Protein AF-A0AAV6MJA6-F1 (afdb_monomer)

Nearest PDB structures (foldseek):
  3g43-assembly1_C  TM=7.397E-01  e=8.755E-13  Homo sapiens
  6y94-assembly1_A  TM=6.622E-01  e=1.270E-12  Homo sapiens
  4cln-assembly1_A  TM=5.719E-01  e=6.833E-13  Drosophila melanogaster
  6dah-assembly4_D  TM=5.161E-01  e=2.870E-13  Homo sapiens
  5ukg-assembly2_B  TM=5.582E-01  e=8.148E-12  Entacmaea quadricolor

Secondary structure (DSSP, 8-state):
-GGGS-HHHHHHHHHHHHHH-SS-SSEE-HHHHHHHHHHTT----HHHHHHHHHTT-SS-SSSEEHHHHHHHHHHHHHHH--HHHHHHHHHHH-SS-SSEEEHHHHHHHHHHTT----HHHHHHHHHHH-SS-SSEEEHHHHHHHHHHTHHHHHHHTTT-----SS-----STHHHHHHHHT--SSHHHHHHHHHHHHHHHTT--S-HHHHHHHHHHHHHHHHHHHHHHHHHHHHHHHHTT---S-TTS----TTHHHHHHHHHHHHHHHHHHHHHHHHHHHS-HHHHHHHHHHHHHHHHHHHHHS-GGGGT-----S---HHHHHHHHHHHHTSHHHHHHHHHHHHHHHTS---HHHHHHIIIIIS---HHHHHHHHHHHHHHHHHHHHHHHHTGGGS-HHHHHHHHHHHHHHHHHHHHHHHTTHHHHTT--HHHHIIIIIHHHHHHHHHTHHHHHHHHHHHSPTT-HHHHHHHHHHHHHHHHHHHHHHHHHHHHHTT--SS--TTHHHHHHHHHHHHHGGGGGGGGSPP-THHHHHHHHHTT--

Organism: NCBI:txid37648

Foldseek 3Di:
DLVPDDPVLLVLLVVLVCQQPPVPPQWRALVSVQVVCVVLVHHDDSVVSQVVQVVQVPVPPRIAGSVSSSVVVVVVCVVCPDVVNLVVVVCQQCVVPPQKHALVSVQVSCVVVVDHDDSVRSQVLQVVQPPPPPRIHGSVSVVVSCSVCVSVVVSVPPPDPDDDDDDDDPDDVCVLLVLLVVLPPDLLSLVLVLVVVVVVCVPPPDPVVVVVVVSVVSVVVSVVVLVVVLQVLLLLLQLLQDQDPDPPDDNNQQQPSLLVVLLVSLVVSLVCLLCSLVDSVPHDPVVVVVVVVVVVVVVVVVVVVDDPVVSVGPPDDPDPDPVNLVVLLVVLCPPLQLVLLLVLLLLLLLLQQDQLVVLSLCVCPVVVPDSSLLSLLLSVLSVVSSVLSVCCVVPVVVPWLLVVLLVLLLVLLVLLLVSLCLVVCVCVVVVHDNSNCSSHRVSNSVSSSVSSVSSSLSQSSQSDDPPNRSVSSSVSVVSNSVSNSSSNVSNVVLCVVLPPDSVDCPSVSVSSNSSSVSSNVSSVVSVSHDTHPVVVVVVVVVVVVD

Structure (mmCIF, N/CA/C/O backbone):
data_AF-A0AAV6MJA6-F1
#
_entry.id   AF-A0AAV6MJA6-F1
#
loop_
_atom_site.group_PDB
_atom_site.id
_atom_site.type_symbol
_atom_site.label_atom_id
_atom_site.label_alt_id
_atom_site.label_comp_id
_atom_site.label_asym_id
_atom_site.label_entity_id
_atom_site.label_seq_id
_atom_site.pdbx_PDB_ins_code
_atom_site.Cartn_x
_atom_site.Cartn_y
_atom_site.Cartn_z
_atom_site.occupancy
_atom_site.B_iso_or_equiv
_atom_site.auth_seq_id
_atom_site.auth_comp_id
_atom_site.auth_asym_id
_atom_site.auth_atom_id
_atom_site.pdbx_PDB_model_num
ATOM 1 N N . MET A 1 1 ? 1.900 5.800 51.750 1.00 46.84 1 MET A N 1
ATOM 2 C CA . MET A 1 1 ? 1.526 6.562 50.528 1.00 46.84 1 MET A CA 1
ATOM 3 C C . MET A 1 1 ? 0.143 7.195 50.653 1.00 46.84 1 MET A C 1
ATOM 5 O O . MET A 1 1 ? -0.045 8.234 50.045 1.00 46.84 1 MET A O 1
ATOM 9 N N . ALA A 1 2 ? -0.752 6.675 51.506 1.00 41.28 2 ALA A N 1
ATOM 10 C CA . ALA A 1 2 ? -1.961 7.382 51.949 1.00 41.28 2 ALA A CA 1
ATOM 11 C C . ALA A 1 2 ? -1.685 8.628 52.830 1.00 41.28 2 ALA A C 1
ATOM 13 O O . ALA A 1 2 ? -2.565 9.458 53.004 1.00 41.28 2 ALA A O 1
ATOM 14 N N . ASP A 1 3 ? -0.457 8.805 53.340 1.00 46.03 3 ASP A N 1
ATOM 15 C CA . ASP A 1 3 ? -0.078 9.897 54.260 1.00 46.03 3 ASP A CA 1
ATOM 16 C C . ASP A 1 3 ? 0.069 11.295 53.610 1.00 46.03 3 ASP A C 1
ATOM 18 O O . ASP A 1 3 ? 0.677 12.183 54.207 1.00 46.03 3 ASP A O 1
ATOM 22 N N . GLN A 1 4 ? -0.404 11.494 52.374 1.00 52.31 4 GLN A N 1
ATOM 23 C CA . GLN A 1 4 ? -0.323 12.778 51.650 1.00 52.31 4 GLN A CA 1
ATOM 24 C C . GLN A 1 4 ? -1.686 13.370 51.258 1.00 52.31 4 GLN A C 1
ATOM 26 O O . GLN A 1 4 ? -1.710 14.450 50.676 1.00 52.31 4 GLN A O 1
ATOM 31 N N . LEU A 1 5 ? -2.797 12.698 51.571 1.00 58.38 5 LEU A N 1
ATOM 32 C CA . LEU A 1 5 ? -4.147 13.193 51.291 1.00 58.38 5 LEU A CA 1
ATOM 33 C C . LEU A 1 5 ? -4.695 13.931 52.517 1.00 58.38 5 LEU A C 1
ATOM 35 O O . LEU A 1 5 ? -4.472 13.496 53.648 1.00 58.38 5 LEU A O 1
ATOM 39 N N . THR A 1 6 ? -5.385 15.053 52.310 1.00 68.88 6 THR A N 1
ATOM 40 C CA . THR A 1 6 ? -6.063 15.770 53.402 1.00 68.88 6 THR A CA 1
ATOM 41 C C . THR A 1 6 ? -7.293 14.994 53.880 1.00 68.88 6 THR A C 1
ATOM 43 O O . THR A 1 6 ? -7.872 14.206 53.131 1.00 68.88 6 THR A O 1
ATOM 46 N N . ASP A 1 7 ? -7.719 15.222 55.126 1.00 69.19 7 ASP A N 1
ATOM 47 C CA . ASP A 1 7 ? -8.895 14.547 55.700 1.00 69.19 7 ASP A CA 1
ATOM 48 C C . ASP A 1 7 ? -10.167 14.772 54.854 1.00 69.19 7 ASP A C 1
ATOM 50 O O . ASP A 1 7 ? -10.984 13.861 54.711 1.00 69.19 7 ASP A O 1
ATOM 54 N N . ASP A 1 8 ? -10.283 15.942 54.216 1.00 63.19 8 ASP A N 1
ATOM 55 C CA . ASP A 1 8 ? -11.381 16.279 53.301 1.00 63.19 8 ASP A CA 1
ATOM 56 C C . ASP A 1 8 ? -11.347 15.416 52.021 1.00 63.19 8 ASP A C 1
ATOM 58 O O . ASP A 1 8 ? -12.364 14.848 51.629 1.00 63.19 8 ASP A O 1
ATOM 62 N N . GLN A 1 9 ? -10.165 15.205 51.425 1.00 59.56 9 GLN A N 1
ATOM 63 C CA . GLN A 1 9 ? -9.985 14.346 50.241 1.00 59.56 9 GLN A CA 1
ATOM 64 C C . GLN A 1 9 ? -10.304 12.880 50.541 1.00 59.56 9 GLN A C 1
ATOM 66 O O . GLN A 1 9 ? -10.904 12.171 49.733 1.00 59.56 9 GLN A O 1
ATOM 71 N N . ILE A 1 10 ? -9.911 12.408 51.726 1.00 70.12 10 ILE A N 1
ATOM 72 C CA . ILE A 1 10 ? -10.219 11.047 52.171 1.00 70.12 10 ILE A CA 1
ATOM 73 C C . ILE A 1 10 ? -11.735 10.881 52.355 1.00 70.12 10 ILE A C 1
ATOM 75 O O . ILE A 1 10 ? -12.267 9.811 52.049 1.00 70.12 10 ILE A O 1
ATOM 79 N N . SER A 1 11 ? -12.437 11.924 52.814 1.00 70.06 11 SER A N 1
ATOM 80 C CA . SER A 1 11 ? -13.898 11.917 52.938 1.00 70.06 11 SER A CA 1
ATOM 81 C C . SER A 1 11 ? -14.588 11.831 51.575 1.00 70.06 11 SER A C 1
ATOM 83 O O . SER A 1 11 ? -15.463 10.985 51.394 1.00 70.06 11 SER A O 1
ATOM 85 N N . GLU A 1 12 ? -14.150 12.616 50.591 1.00 65.81 12 GLU A N 1
ATOM 86 C CA . GLU A 1 12 ? -14.689 12.570 49.222 1.00 65.81 12 GLU A CA 1
ATOM 87 C C . GLU A 1 12 ? -14.476 11.200 48.563 1.00 65.81 12 GLU A C 1
ATOM 89 O O . GLU A 1 12 ? -15.394 10.628 47.969 1.00 65.81 12 GLU A O 1
ATOM 94 N N . PHE A 1 13 ? -13.289 10.604 48.718 1.00 68.75 13 PHE A N 1
ATOM 95 C CA . PHE A 1 13 ? -13.038 9.261 48.189 1.00 68.75 13 PHE A CA 1
ATOM 96 C C . PHE A 1 13 ? -13.850 8.183 48.889 1.00 68.75 13 PHE A C 1
ATOM 98 O O . PHE A 1 13 ? -14.192 7.177 48.268 1.00 68.75 13 PHE A O 1
ATOM 105 N N . LYS A 1 14 ? -14.201 8.389 50.156 1.00 72.75 14 LYS A N 1
ATOM 106 C CA . LYS A 1 14 ? -15.085 7.488 50.892 1.00 72.75 14 LYS A CA 1
ATOM 107 C C . LYS A 1 14 ? -16.522 7.559 50.389 1.00 72.75 14 LYS A C 1
ATOM 109 O O . LYS A 1 14 ? -17.172 6.522 50.265 1.00 72.75 14 LYS A O 1
ATOM 114 N N . GLU A 1 15 ? -17.001 8.750 50.049 1.00 70.88 15 GLU A N 1
ATOM 115 C CA . GLU A 1 15 ? -18.304 8.917 49.406 1.00 70.88 15 GLU A CA 1
ATOM 116 C C . GLU A 1 15 ? -18.318 8.287 48.012 1.00 70.88 15 GLU A C 1
ATOM 118 O O . GLU A 1 15 ? -19.222 7.510 47.705 1.00 70.88 15 GLU A O 1
ATOM 123 N N . ALA A 1 16 ? -17.274 8.508 47.208 1.00 70.12 16 ALA A N 1
ATOM 124 C CA . ALA A 1 16 ? -17.137 7.859 45.909 1.00 70.12 16 ALA A CA 1
ATOM 125 C C . ALA A 1 16 ? -17.115 6.328 46.040 1.00 70.12 16 ALA A C 1
ATOM 127 O O . ALA A 1 16 ? -17.855 5.653 45.329 1.00 70.12 16 ALA A O 1
ATOM 128 N N . PHE A 1 17 ? -16.348 5.777 46.986 1.00 73.69 17 PHE A N 1
ATOM 129 C CA . PHE A 1 17 ? -16.291 4.338 47.257 1.00 73.69 17 PHE A CA 1
ATOM 130 C C . PHE A 1 17 ? -17.677 3.758 47.581 1.00 73.69 17 PHE A C 1
ATOM 132 O O . PHE A 1 17 ? -18.064 2.737 47.017 1.00 73.69 17 PHE A O 1
ATOM 139 N N . SER A 1 18 ? -18.477 4.466 48.386 1.00 74.56 18 SER A N 1
ATOM 140 C CA . SER A 1 18 ? -19.850 4.057 48.728 1.00 74.56 18 SER A CA 1
ATOM 141 C C . SER A 1 18 ? -20.836 4.070 47.550 1.00 74.56 18 SER A C 1
ATOM 143 O O . SER A 1 18 ? -21.908 3.469 47.620 1.00 74.56 18 SER A O 1
ATOM 145 N N . LEU A 1 19 ? -20.505 4.743 46.440 1.00 74.62 19 LEU A N 1
ATOM 146 C CA . LEU A 1 19 ? -21.310 4.661 45.219 1.00 74.62 19 LEU A CA 1
ATOM 147 C C . LEU A 1 19 ? -21.087 3.338 44.479 1.00 74.62 19 LEU A C 1
ATOM 149 O O . LEU A 1 19 ? -22.026 2.859 43.823 1.00 74.62 19 LEU A O 1
ATOM 153 N N . PHE A 1 20 ? -19.876 2.780 44.586 1.00 73.25 20 PHE A N 1
ATOM 154 C CA . PHE A 1 20 ? -19.473 1.515 43.976 1.00 73.25 20 PHE A CA 1
ATOM 155 C C . PHE A 1 20 ? -19.845 0.310 44.839 1.00 73.25 20 PHE A C 1
ATOM 157 O O . PHE A 1 20 ? -20.449 -0.614 44.304 1.00 73.25 20 PHE A O 1
ATOM 164 N N . ASP A 1 21 ? -19.560 0.360 46.139 1.00 79.75 21 ASP A N 1
ATOM 165 C CA . ASP A 1 21 ? -19.916 -0.663 47.130 1.00 79.75 21 ASP A CA 1
ATOM 166 C C . ASP A 1 21 ? -21.425 -0.598 47.446 1.00 79.75 21 ASP A C 1
ATOM 168 O O . ASP A 1 21 ? -21.896 0.273 48.185 1.00 79.75 21 ASP A O 1
ATOM 172 N N . LYS A 1 22 ? -22.221 -1.462 46.802 1.00 74.56 22 LYS A N 1
ATOM 173 C CA . LYS A 1 22 ? -23.693 -1.411 46.884 1.00 74.56 22 LYS A CA 1
ATOM 174 C C . LYS A 1 22 ? -24.237 -2.180 48.073 1.00 74.56 22 LYS A C 1
ATOM 176 O O . LYS A 1 22 ? -25.330 -1.843 48.541 1.00 74.56 22 LYS A O 1
ATOM 181 N N . ASP A 1 23 ? -23.547 -3.229 48.498 1.00 78.12 23 ASP A N 1
ATOM 182 C CA . ASP A 1 23 ? -23.950 -4.039 49.642 1.00 78.12 23 ASP A CA 1
ATOM 183 C C . ASP A 1 23 ? -23.301 -3.589 50.962 1.00 78.12 23 ASP A C 1
ATOM 185 O O . ASP A 1 23 ? -23.775 -3.984 52.034 1.00 78.12 23 ASP A O 1
ATOM 189 N N . GLY A 1 24 ? -22.352 -2.651 50.895 1.00 81.69 24 GLY A N 1
ATOM 190 C CA . GLY A 1 24 ? -21.718 -2.005 52.038 1.00 81.69 24 GLY A CA 1
ATOM 191 C C . GLY A 1 24 ? -20.733 -2.924 52.752 1.00 81.69 24 GLY A C 1
ATOM 192 O O . GLY A 1 24 ? -20.531 -2.759 53.962 1.00 81.69 24 GLY A O 1
ATOM 193 N N . ASP A 1 25 ? -20.199 -3.930 52.057 1.00 81.81 25 ASP A N 1
ATOM 194 C CA . ASP A 1 25 ? -19.301 -4.926 52.636 1.00 81.81 25 ASP A CA 1
ATOM 195 C C . ASP A 1 25 ? -17.846 -4.433 52.759 1.00 81.81 25 ASP A C 1
ATOM 197 O O . ASP A 1 25 ? -17.036 -5.058 53.454 1.00 81.81 25 ASP A O 1
ATOM 201 N N . GLY A 1 26 ? -17.549 -3.252 52.204 1.00 81.62 26 GLY A N 1
ATOM 202 C CA . GLY A 1 26 ? -16.241 -2.613 52.249 1.00 81.62 26 GLY A CA 1
ATOM 203 C C . GLY A 1 26 ? -15.292 -3.044 51.131 1.00 81.62 26 GLY A C 1
ATOM 204 O O . GLY A 1 26 ? -14.129 -2.630 51.168 1.00 81.62 26 GLY A O 1
ATOM 205 N N . CYS A 1 27 ? -15.765 -3.826 50.156 1.00 83.38 27 CYS A N 1
ATOM 206 C CA . CYS A 1 27 ? -15.006 -4.319 49.013 1.00 83.38 27 CYS A CA 1
ATOM 207 C C . CYS A 1 27 ? -15.792 -4.115 47.707 1.00 83.38 27 CYS A C 1
ATOM 209 O O . CYS A 1 27 ? -16.961 -4.445 47.606 1.00 83.38 27 CYS A O 1
ATOM 211 N N . ILE A 1 28 ? -15.142 -3.632 46.646 1.00 83.94 28 ILE A N 1
ATOM 212 C CA . ILE A 1 28 ? -15.790 -3.514 45.331 1.00 83.94 28 ILE A CA 1
ATOM 213 C C . ILE A 1 28 ? -15.528 -4.786 44.528 1.00 83.94 28 ILE A C 1
ATOM 215 O O . ILE A 1 28 ? -14.391 -5.085 44.148 1.00 83.94 28 ILE A O 1
ATOM 219 N N . THR A 1 29 ? -16.592 -5.522 44.216 1.00 85.56 29 THR A N 1
ATOM 220 C CA . THR A 1 29 ? -16.520 -6.721 43.368 1.00 85.56 29 THR A CA 1
ATOM 221 C C . THR A 1 29 ? -16.580 -6.388 41.868 1.00 85.56 29 THR A C 1
ATOM 223 O O . THR A 1 29 ? -17.082 -5.339 41.454 1.00 85.56 29 THR A O 1
ATOM 226 N N . THR A 1 30 ? -16.161 -7.324 40.999 1.00 84.06 30 THR A N 1
ATOM 227 C CA . THR A 1 30 ? -16.299 -7.199 39.524 1.00 84.06 30 THR A CA 1
ATOM 228 C C . THR A 1 30 ? -17.725 -6.860 39.088 1.00 84.06 30 THR A C 1
ATOM 230 O O . THR A 1 30 ? -17.944 -6.079 38.159 1.00 84.06 30 THR A O 1
ATOM 233 N N . LYS A 1 31 ? -18.720 -7.423 39.780 1.00 81.75 31 LYS A N 1
ATOM 234 C CA . LYS A 1 31 ? -20.141 -7.222 39.480 1.00 81.75 31 LYS A CA 1
ATOM 235 C C . LYS A 1 31 ? -20.611 -5.820 39.830 1.00 81.75 31 LYS A C 1
ATOM 237 O O . LYS A 1 31 ? -21.413 -5.250 39.085 1.00 81.75 31 LYS A O 1
ATOM 242 N N . GLU A 1 32 ? -20.145 -5.276 40.943 1.00 82.69 32 GLU A N 1
ATOM 243 C CA . GLU A 1 32 ? -20.491 -3.930 41.391 1.00 82.69 32 GLU A CA 1
ATOM 244 C C . GLU A 1 32 ? -19.836 -2.878 40.510 1.00 82.69 32 GLU A C 1
ATOM 246 O O . GLU A 1 32 ? -20.537 -2.014 39.974 1.00 82.69 32 GLU A O 1
ATOM 251 N N . LEU A 1 33 ? -18.545 -3.053 40.213 1.00 77.62 33 LEU A N 1
ATOM 252 C CA . LEU A 1 33 ? -17.828 -2.242 39.233 1.00 77.62 33 LEU A CA 1
ATOM 253 C C . LEU A 1 33 ? -18.550 -2.259 37.876 1.00 77.62 33 LEU A C 1
ATOM 255 O O . LEU A 1 33 ? -18.871 -1.208 37.316 1.00 77.62 33 LEU A O 1
ATOM 259 N N . GLY A 1 34 ? -18.917 -3.445 37.383 1.00 75.94 34 GLY A N 1
ATOM 260 C CA . GLY A 1 34 ? -19.661 -3.596 36.134 1.00 75.94 34 GLY A CA 1
ATOM 261 C C . GLY A 1 34 ? -21.056 -2.966 36.164 1.00 75.94 34 GLY A C 1
ATOM 262 O O . GLY A 1 34 ? -21.523 -2.440 35.153 1.00 75.94 34 GLY A O 1
ATOM 263 N N . THR A 1 35 ? -21.743 -2.991 37.307 1.00 76.06 35 THR A N 1
ATOM 264 C CA . THR A 1 35 ? -23.070 -2.373 37.469 1.00 76.06 35 THR A CA 1
ATOM 265 C C . THR A 1 35 ? -22.983 -0.854 37.401 1.00 76.06 35 THR A C 1
ATOM 267 O O . THR A 1 35 ? -23.788 -0.223 36.709 1.00 76.06 35 THR A O 1
ATOM 270 N N . VAL A 1 36 ? -21.979 -0.263 38.049 1.00 68.81 36 VAL A N 1
ATOM 271 C CA . VAL A 1 36 ? -21.757 1.185 38.009 1.00 68.81 36 VAL A CA 1
ATOM 272 C C . VAL A 1 36 ? -21.300 1.634 36.623 1.00 68.81 36 VAL A C 1
ATOM 274 O O . VAL A 1 36 ? -21.902 2.547 36.060 1.00 68.81 36 VAL A O 1
ATOM 277 N N . MET A 1 37 ? -20.347 0.938 35.994 1.00 63.59 37 MET A N 1
ATOM 278 C CA . MET A 1 37 ? -19.892 1.271 34.635 1.00 63.59 37 MET A CA 1
ATOM 279 C C . MET A 1 37 ? -21.025 1.194 33.600 1.00 63.59 37 MET A C 1
ATOM 281 O O . MET A 1 37 ? -21.131 2.067 32.736 1.00 63.59 37 MET A O 1
ATOM 285 N N . ARG A 1 38 ? -21.932 0.214 33.727 1.00 74.81 38 ARG A N 1
ATOM 286 C CA . ARG A 1 38 ? -23.141 0.120 32.888 1.00 74.81 38 ARG A CA 1
ATOM 287 C C . ARG A 1 38 ? -24.148 1.231 33.141 1.00 74.81 38 ARG A C 1
ATOM 289 O O . ARG A 1 38 ? -24.729 1.756 32.193 1.00 74.81 38 ARG A O 1
ATOM 296 N N . SER A 1 39 ? -24.310 1.635 34.397 1.00 58.56 39 SER A N 1
ATOM 297 C CA . SER A 1 39 ? -25.174 2.764 34.770 1.00 58.56 39 SER A CA 1
ATOM 298 C C . SER A 1 39 ? -24.652 4.101 34.228 1.00 58.56 39 SER A C 1
ATOM 300 O O . SER A 1 39 ? -25.432 5.017 33.989 1.00 58.56 39 SER A O 1
ATOM 302 N N . LEU A 1 40 ? -23.348 4.184 33.957 1.00 48.41 40 LEU A N 1
ATOM 303 C CA . LEU A 1 40 ? -22.661 5.341 33.377 1.00 48.41 40 LEU A CA 1
ATOM 304 C C . LEU A 1 40 ? -22.576 5.289 31.838 1.00 48.41 40 LEU A C 1
ATOM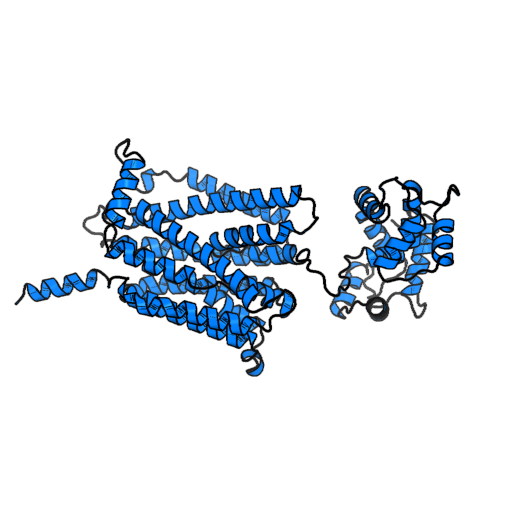 306 O O . LEU A 1 40 ? -21.887 6.100 31.217 1.00 48.41 40 LEU A O 1
ATOM 310 N N . GLY A 1 41 ? -23.285 4.346 31.207 1.00 43.72 41 GLY A N 1
ATOM 311 C CA . GLY A 1 41 ? -23.397 4.227 29.751 1.00 43.72 41 GLY A CA 1
ATOM 312 C C . GLY A 1 41 ? -22.256 3.466 29.067 1.00 43.72 41 GLY A C 1
ATOM 313 O O . GLY A 1 41 ? -22.210 3.438 27.836 1.00 43.72 41 GLY A O 1
ATOM 314 N N . GLN A 1 42 ? -21.351 2.841 29.827 1.00 53.25 42 GLN A N 1
ATOM 315 C CA . GLN A 1 42 ? -20.309 1.955 29.296 1.00 53.25 42 GLN A CA 1
ATOM 316 C C . GLN A 1 42 ? -20.806 0.501 29.247 1.00 53.25 42 GLN A C 1
ATOM 318 O O . GLN A 1 42 ? -21.675 0.113 30.012 1.00 53.25 42 GLN A O 1
ATOM 323 N N . ASN A 1 43 ? -20.255 -0.341 28.371 1.00 56.28 43 ASN A N 1
ATOM 324 C CA . ASN A 1 43 ? -20.563 -1.782 28.344 1.00 56.28 43 ASN A CA 1
ATOM 325 C C . ASN A 1 43 ? -19.268 -2.609 28.369 1.00 56.28 43 ASN A C 1
ATOM 327 O O . ASN A 1 43 ? -18.916 -3.198 27.345 1.00 56.28 43 ASN A O 1
ATOM 331 N N . PRO A 1 44 ? -18.545 -2.628 29.504 1.00 73.56 44 PRO A N 1
ATOM 332 C CA . PRO A 1 44 ? -17.335 -3.427 29.639 1.00 73.56 44 PRO A CA 1
ATOM 333 C C . PRO A 1 44 ? -17.662 -4.925 29.682 1.00 73.56 44 PRO A C 1
ATOM 335 O O . PRO A 1 44 ? -18.715 -5.347 30.176 1.00 73.56 44 PRO A O 1
ATOM 338 N N . THR A 1 45 ? -16.749 -5.727 29.148 1.00 78.12 45 THR A N 1
ATOM 339 C CA . THR A 1 45 ? -16.771 -7.187 29.252 1.00 78.12 45 THR A CA 1
ATOM 340 C C . THR A 1 45 ? -16.283 -7.641 30.629 1.00 78.12 45 THR A C 1
ATOM 342 O O . THR A 1 45 ? -15.536 -6.937 31.300 1.00 78.12 45 THR A O 1
ATOM 345 N N . GLU A 1 46 ? -16.670 -8.846 31.057 1.00 78.75 46 GLU A N 1
ATOM 346 C CA . GLU A 1 46 ? -16.202 -9.412 32.336 1.00 78.75 46 GLU A CA 1
ATOM 347 C C . GLU A 1 46 ? -14.673 -9.577 32.385 1.00 78.75 46 GLU A C 1
ATOM 349 O O . GLU A 1 46 ? -14.084 -9.468 33.453 1.00 78.75 46 GLU A O 1
ATOM 354 N N . ALA A 1 47 ? -14.022 -9.796 31.236 1.00 74.88 47 ALA A N 1
ATOM 355 C CA . ALA A 1 47 ? -12.564 -9.872 31.152 1.00 74.88 47 ALA A CA 1
ATOM 356 C C . ALA A 1 47 ? -11.909 -8.505 31.404 1.00 74.88 47 ALA A C 1
ATOM 358 O O . ALA A 1 47 ? -10.991 -8.419 32.207 1.00 74.88 47 ALA A O 1
ATOM 359 N N . GLU A 1 48 ? -12.436 -7.435 30.801 1.00 70.50 48 GLU A N 1
ATOM 360 C CA . GLU A 1 48 ? -11.953 -6.067 31.043 1.00 70.50 48 GLU A CA 1
ATOM 361 C C . GLU A 1 48 ? -12.167 -5.645 32.502 1.00 70.50 48 GLU A C 1
ATOM 363 O O . GLU A 1 48 ? -11.283 -5.046 33.104 1.00 70.50 48 GLU A O 1
ATOM 368 N N . LEU A 1 49 ? -13.312 -5.998 33.100 1.00 75.56 49 LEU A N 1
ATOM 369 C CA . LEU A 1 49 ? -13.571 -5.741 34.521 1.00 75.56 49 LEU A CA 1
ATOM 370 C C . LEU A 1 49 ? -12.589 -6.495 35.421 1.00 75.56 49 LEU A C 1
ATOM 372 O O . LEU A 1 49 ? -12.129 -5.947 36.418 1.00 75.56 49 LEU A O 1
ATOM 376 N N . GLN A 1 50 ? -12.256 -7.737 35.068 1.00 78.12 50 GLN A N 1
ATOM 377 C CA . GLN A 1 50 ? -11.289 -8.530 35.816 1.00 78.12 50 GLN A CA 1
ATOM 378 C C . GLN A 1 50 ? -9.873 -7.959 35.694 1.00 78.12 50 GLN A C 1
ATOM 380 O O . GLN A 1 50 ? -9.168 -7.894 36.696 1.00 78.12 50 GLN A O 1
ATOM 385 N N . ASP A 1 51 ? -9.470 -7.516 34.504 1.00 75.50 51 ASP A N 1
ATOM 386 C CA . ASP A 1 51 ? -8.166 -6.887 34.286 1.00 75.50 51 ASP A CA 1
ATOM 387 C C . ASP A 1 51 ? -8.043 -5.580 35.082 1.00 75.50 51 ASP A C 1
ATOM 389 O O . ASP A 1 51 ? -7.032 -5.366 35.747 1.00 75.50 51 ASP A O 1
ATOM 393 N N . MET A 1 52 ? -9.105 -4.766 35.124 1.00 69.12 52 MET A N 1
ATOM 394 C CA . MET A 1 52 ? -9.150 -3.544 35.938 1.00 69.12 52 MET A CA 1
ATOM 395 C C . MET A 1 52 ? -8.998 -3.816 37.439 1.00 69.12 52 MET A C 1
ATOM 397 O O . MET A 1 52 ? -8.354 -3.033 38.134 1.00 69.12 52 MET A O 1
ATOM 401 N N . ILE A 1 53 ? -9.578 -4.909 37.946 1.00 79.06 53 ILE A N 1
ATOM 402 C CA . ILE A 1 53 ? -9.384 -5.313 39.345 1.00 79.06 53 ILE A CA 1
ATOM 403 C C . ILE A 1 53 ? -7.953 -5.804 39.561 1.00 79.06 53 ILE A C 1
ATOM 405 O O . ILE A 1 53 ? -7.290 -5.339 40.480 1.00 79.06 53 ILE A O 1
ATOM 409 N N . ASN A 1 54 ? -7.439 -6.664 38.680 1.00 78.44 54 ASN A N 1
ATOM 410 C CA . ASN A 1 54 ? -6.096 -7.240 38.803 1.00 78.44 54 ASN A CA 1
ATOM 411 C C . ASN A 1 54 ? -4.966 -6.189 38.786 1.00 78.44 54 ASN A C 1
ATOM 413 O O . ASN A 1 54 ? -3.876 -6.454 39.287 1.00 78.44 54 ASN A O 1
ATOM 417 N N . GLU A 1 55 ? -5.184 -5.019 38.178 1.00 71.25 55 GLU A N 1
ATOM 418 C CA . GLU A 1 55 ? -4.207 -3.919 38.166 1.00 71.25 55 GLU A CA 1
ATOM 419 C C . GLU A 1 55 ? -4.022 -3.246 39.536 1.00 71.25 55 GLU A C 1
ATOM 421 O O . GLU A 1 55 ? -2.997 -2.598 39.780 1.00 71.25 55 GLU A O 1
ATOM 426 N N . VAL A 1 56 ? -5.019 -3.371 40.411 1.00 71.38 56 VAL A N 1
ATOM 427 C CA . VAL A 1 56 ? -5.154 -2.584 41.644 1.00 71.38 56 VAL A CA 1
ATOM 428 C C . VAL A 1 56 ? -5.126 -3.479 42.880 1.00 71.38 56 VAL A C 1
ATOM 430 O O . VAL A 1 56 ? -4.558 -3.073 43.892 1.00 71.38 56 VAL A O 1
ATOM 433 N N . ASP A 1 57 ? -5.694 -4.678 42.756 1.00 80.88 57 ASP A N 1
ATOM 434 C CA . ASP A 1 57 ? -5.743 -5.751 43.746 1.00 80.88 57 ASP A CA 1
ATOM 435 C C . ASP A 1 57 ? -4.319 -6.212 44.104 1.00 80.88 57 ASP A C 1
ATOM 437 O O . ASP A 1 57 ? -3.678 -7.009 43.409 1.00 80.88 57 ASP A O 1
ATOM 441 N N . ALA A 1 58 ? -3.777 -5.626 45.170 1.00 76.38 58 ALA A N 1
ATOM 442 C CA . ALA A 1 58 ? -2.405 -5.840 45.602 1.00 76.38 58 ALA A CA 1
ATOM 443 C C . ALA A 1 58 ? -2.284 -7.083 46.489 1.00 76.38 58 ALA A C 1
ATOM 445 O O . ALA A 1 58 ? -1.194 -7.662 46.586 1.00 76.38 58 ALA A O 1
ATOM 446 N N . ASP A 1 59 ? -3.374 -7.477 47.148 1.00 77.75 59 ASP A N 1
ATOM 447 C CA . ASP A 1 59 ? -3.430 -8.653 48.011 1.00 77.75 59 ASP A CA 1
ATOM 448 C C . ASP A 1 59 ? -3.903 -9.932 47.280 1.00 77.75 59 ASP A C 1
ATOM 450 O O . ASP A 1 59 ? -3.685 -11.043 47.780 1.00 77.75 59 ASP A O 1
ATOM 454 N N . GLY A 1 60 ? -4.429 -9.794 46.058 1.00 80.62 60 GLY A N 1
ATOM 455 C CA . GLY A 1 60 ? -4.865 -10.873 45.176 1.00 80.62 60 GLY A CA 1
ATOM 456 C C . GLY A 1 60 ? -6.205 -11.489 45.582 1.00 80.62 60 GLY A C 1
ATOM 457 O O . GLY A 1 60 ? -6.442 -12.669 45.285 1.00 80.62 60 GLY A O 1
ATOM 458 N N . ASN A 1 61 ? -7.041 -10.758 46.321 1.00 81.56 61 ASN A N 1
ATOM 459 C CA . ASN A 1 61 ? -8.315 -11.253 46.839 1.00 81.56 61 ASN A CA 1
ATOM 460 C C . ASN A 1 61 ? -9.460 -11.211 45.801 1.00 81.56 61 ASN A C 1
ATOM 462 O O . ASN A 1 61 ? -10.530 -11.781 46.042 1.00 81.56 61 ASN A O 1
ATOM 466 N N . GLY A 1 62 ? -9.224 -10.619 44.626 1.00 81.25 62 GLY A N 1
ATOM 467 C CA . GLY A 1 62 ? -10.170 -10.506 43.516 1.00 81.25 62 GLY A CA 1
ATOM 468 C C . GLY A 1 62 ? -11.225 -9.409 43.690 1.00 81.25 62 GLY A C 1
ATOM 469 O O . GLY A 1 62 ? -12.224 -9.410 42.963 1.00 81.25 62 GLY A O 1
ATOM 470 N N . THR A 1 63 ? -11.029 -8.502 44.643 1.00 83.44 63 THR A N 1
ATOM 471 C CA . THR A 1 63 ? -11.876 -7.344 44.953 1.00 83.44 63 THR A CA 1
ATOM 472 C C . THR A 1 63 ? -10.999 -6.117 45.206 1.00 83.44 63 THR A C 1
ATOM 474 O O . THR A 1 63 ? -9.791 -6.249 45.326 1.00 83.44 63 THR A O 1
ATOM 477 N N . ILE A 1 64 ? -11.585 -4.918 45.231 1.00 84.12 64 ILE A N 1
ATOM 478 C CA . ILE A 1 64 ? -10.844 -3.687 45.549 1.00 84.12 64 ILE A CA 1
ATOM 479 C C . ILE A 1 64 ? -11.283 -3.200 46.926 1.00 84.12 64 ILE A C 1
ATOM 481 O O . ILE A 1 64 ? -12.444 -2.810 47.093 1.00 84.12 64 ILE A O 1
ATOM 485 N N . ASP A 1 65 ? -10.371 -3.187 47.895 1.00 85.69 65 ASP A N 1
ATOM 486 C CA . ASP A 1 65 ? -10.644 -2.622 49.218 1.00 85.69 65 ASP A CA 1
ATOM 487 C C . ASP A 1 65 ? -10.461 -1.090 49.254 1.00 85.69 65 ASP A C 1
ATOM 489 O O . ASP A 1 65 ? -9.949 -0.458 48.324 1.00 85.69 65 ASP A O 1
ATOM 493 N N . PHE A 1 66 ? -10.924 -0.439 50.324 1.00 81.00 66 PHE A N 1
ATOM 494 C CA . PHE A 1 66 ? -10.822 1.020 50.441 1.00 81.00 66 PHE A CA 1
ATOM 495 C C . PHE A 1 66 ? -9.364 1.549 50.399 1.00 81.00 66 PHE A C 1
ATOM 497 O O . PHE A 1 66 ? -9.108 2.529 49.694 1.00 81.00 66 PHE A O 1
ATOM 504 N N . PRO A 1 67 ? -8.379 0.945 51.097 1.00 81.19 67 PRO A N 1
ATOM 505 C CA . PRO A 1 67 ? -6.957 1.275 50.930 1.00 81.19 67 PRO A CA 1
ATOM 506 C C . PRO A 1 67 ? -6.411 1.154 49.494 1.00 81.19 67 PRO A C 1
ATOM 508 O O . PRO A 1 67 ? -5.618 2.000 49.063 1.00 81.19 67 PRO A O 1
ATOM 511 N N . GLU A 1 68 ? -6.801 0.122 48.754 1.00 80.81 68 GLU A N 1
ATOM 512 C CA . GLU A 1 68 ? -6.425 -0.114 47.358 1.00 80.81 68 GLU A CA 1
ATOM 513 C C . GLU A 1 68 ? -7.077 0.910 46.429 1.00 80.81 68 GLU A C 1
ATOM 515 O O . GLU A 1 68 ? -6.394 1.521 45.601 1.00 80.81 68 GLU A O 1
ATOM 520 N N . PHE A 1 69 ? -8.360 1.201 46.648 1.00 76.44 69 PHE A N 1
ATOM 521 C CA . PHE A 1 69 ? -9.093 2.263 45.965 1.00 76.44 69 PHE A CA 1
ATOM 522 C C . PHE A 1 69 ? -8.448 3.638 46.189 1.00 76.44 69 PHE A C 1
ATOM 524 O O . PHE A 1 69 ? -8.236 4.392 45.239 1.00 76.44 69 PHE A O 1
ATOM 531 N N . LEU A 1 70 ? -8.048 3.957 47.425 1.00 73.62 70 LEU A N 1
ATOM 532 C CA . LEU A 1 70 ? -7.333 5.198 47.735 1.00 73.62 70 LEU A CA 1
ATOM 533 C C . LEU A 1 70 ? -5.980 5.280 47.019 1.00 73.62 70 LEU A C 1
ATOM 535 O O . LEU A 1 70 ? -5.623 6.340 46.509 1.00 73.62 70 LEU A O 1
ATOM 539 N N . ASN A 1 71 ? -5.222 4.181 46.948 1.00 71.44 71 ASN A N 1
ATOM 540 C CA . ASN A 1 71 ? -3.949 4.159 46.222 1.00 71.44 71 ASN A CA 1
ATOM 541 C C . ASN A 1 71 ? -4.136 4.306 44.704 1.00 71.44 71 ASN A C 1
ATOM 543 O O . ASN A 1 71 ? -3.319 4.971 44.061 1.00 71.44 71 ASN A O 1
ATOM 547 N N . LEU A 1 72 ? -5.196 3.723 44.133 1.00 68.38 72 LEU A N 1
ATOM 548 C CA . LEU A 1 72 ? -5.583 3.911 42.732 1.00 68.38 72 LEU A CA 1
ATOM 549 C C . LEU A 1 72 ? -5.857 5.393 42.456 1.00 68.38 72 LEU A C 1
ATOM 551 O O . LEU A 1 72 ? -5.245 5.982 41.561 1.00 68.38 72 LEU A O 1
ATOM 555 N N . MET A 1 73 ? -6.722 6.009 43.264 1.00 61.50 73 MET A N 1
ATOM 556 C CA . MET A 1 73 ? -7.117 7.409 43.102 1.00 61.50 73 MET A CA 1
ATOM 557 C C . MET A 1 73 ? -5.932 8.359 43.319 1.00 61.50 73 MET A C 1
ATOM 559 O O . MET A 1 73 ? -5.706 9.251 42.504 1.00 61.50 73 MET A O 1
ATOM 563 N N . ALA A 1 74 ? -5.093 8.110 44.330 1.00 61.66 74 ALA A N 1
ATOM 564 C CA . ALA A 1 74 ? -3.887 8.898 44.590 1.00 61.66 74 ALA A CA 1
ATOM 565 C C . ALA A 1 74 ? -2.857 8.821 43.447 1.00 61.66 74 ALA A C 1
ATOM 567 O O . ALA A 1 74 ? -2.183 9.810 43.152 1.00 61.66 74 ALA A O 1
ATOM 568 N N . ARG A 1 75 ? -2.724 7.663 42.781 1.00 59.72 75 ARG A N 1
ATOM 569 C CA . ARG A 1 75 ? -1.880 7.524 41.581 1.00 59.72 75 ARG A CA 1
ATOM 570 C C . ARG A 1 75 ? -2.458 8.292 40.394 1.00 59.72 75 ARG A C 1
ATOM 572 O O . ARG A 1 75 ? -1.714 9.018 39.745 1.00 59.72 75 ARG A O 1
ATOM 579 N N . LYS A 1 76 ? -3.767 8.174 40.147 1.00 55.16 76 LYS A N 1
ATOM 580 C CA . LYS A 1 76 ? -4.458 8.876 39.052 1.00 55.16 76 LYS A CA 1
ATOM 581 C C . LYS A 1 76 ? -4.403 10.397 39.200 1.00 55.16 76 LYS A C 1
ATOM 583 O O . LYS A 1 76 ? -4.158 11.071 38.207 1.00 55.16 76 LYS A O 1
ATOM 588 N N . MET A 1 77 ? -4.560 10.940 40.408 1.00 50.22 77 MET A N 1
ATOM 589 C CA . MET A 1 77 ? -4.433 12.387 40.636 1.00 50.22 77 MET A CA 1
ATOM 590 C C . MET A 1 77 ? -3.045 12.905 40.252 1.00 50.22 77 MET A C 1
ATOM 592 O O . MET A 1 77 ? -2.925 13.885 39.528 1.00 50.22 77 MET A O 1
ATOM 596 N N . LYS A 1 78 ? -1.985 12.180 40.624 1.00 50.47 78 LYS A N 1
ATOM 597 C CA . LYS A 1 78 ? -0.609 12.596 40.330 1.00 50.47 78 LYS A CA 1
ATOM 598 C C . LYS A 1 78 ? -0.270 12.626 38.832 1.00 50.47 78 LYS A C 1
ATOM 600 O O . LYS A 1 78 ? 0.620 13.378 38.443 1.00 50.47 78 LYS A O 1
ATOM 605 N N . ASP A 1 79 ? -0.969 11.830 38.022 1.00 47.41 79 ASP A N 1
ATOM 606 C CA . ASP A 1 79 ? -0.833 11.819 36.560 1.00 47.41 79 ASP A CA 1
ATOM 607 C C . ASP A 1 79 ? -1.742 12.852 35.858 1.00 47.41 79 ASP A C 1
ATOM 609 O O . ASP A 1 79 ? -1.469 13.189 34.710 1.00 47.41 79 ASP A O 1
ATOM 613 N N . THR A 1 80 ? -2.780 13.372 36.532 1.00 46.75 80 THR A N 1
ATOM 614 C CA . THR A 1 80 ? -3.779 14.313 35.964 1.00 46.75 80 THR A CA 1
ATOM 615 C C . THR A 1 80 ? -3.562 15.767 36.431 1.00 46.75 80 THR A C 1
ATOM 617 O O . THR A 1 80 ? -4.044 16.711 35.815 1.00 46.75 80 THR A O 1
ATOM 620 N N . ASP A 1 81 ? -2.768 15.986 37.484 1.00 50.06 81 ASP A N 1
ATOM 621 C CA . ASP A 1 81 ? -2.431 17.316 38.018 1.00 50.06 81 ASP A CA 1
ATOM 622 C C . ASP A 1 81 ? -1.259 17.984 37.268 1.00 50.06 81 ASP A C 1
ATOM 624 O O . ASP A 1 81 ? -0.369 18.597 37.870 1.00 50.06 81 ASP A O 1
ATOM 628 N N . SER A 1 82 ? -1.207 17.880 35.938 1.00 53.03 82 SER A N 1
ATOM 629 C CA . SER A 1 82 ? -0.349 18.800 35.194 1.00 53.03 82 SER A CA 1
ATOM 630 C C . SER A 1 82 ? -1.046 20.163 35.164 1.00 53.03 82 SER A C 1
ATOM 632 O O . SER A 1 82 ? -2.190 20.288 34.738 1.00 53.03 82 SER A O 1
ATOM 634 N N . GLU A 1 83 ? -0.365 21.210 35.636 1.00 51.91 83 GLU A N 1
ATOM 635 C CA . GLU A 1 83 ? -0.877 22.593 35.668 1.00 51.91 83 GLU A CA 1
ATOM 636 C C . GLU A 1 83 ? -1.418 23.056 34.295 1.00 51.91 83 GLU A C 1
ATOM 638 O O . GLU A 1 83 ? -2.201 23.998 34.204 1.00 51.91 83 GLU A O 1
ATOM 643 N N . GLU A 1 84 ? -1.005 22.389 33.214 1.00 53.28 84 GLU A N 1
ATOM 644 C CA . GLU A 1 84 ? -1.479 22.630 31.855 1.00 53.28 84 GLU A CA 1
ATOM 645 C C . GLU A 1 84 ? -2.864 22.023 31.570 1.00 53.28 84 GLU A C 1
ATOM 647 O O . GLU A 1 84 ? -3.680 22.705 30.956 1.00 53.28 84 GLU A O 1
ATOM 652 N N . GLU A 1 85 ? -3.194 20.827 32.073 1.00 52.50 85 GLU A N 1
ATOM 65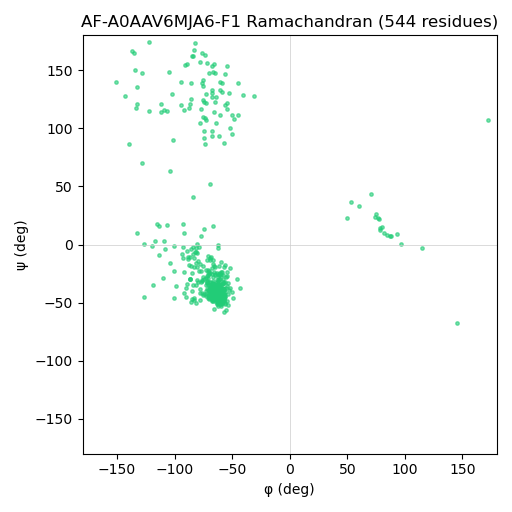3 C CA . GLU A 1 85 ? -4.526 20.219 31.891 1.00 52.50 85 GLU A CA 1
ATOM 654 C C . GLU A 1 85 ? -5.614 20.979 32.666 1.00 52.50 85 GLU A C 1
ATOM 656 O O . GLU A 1 85 ? -6.704 21.215 32.138 1.00 52.50 85 GLU A O 1
ATOM 661 N N . LEU A 1 86 ? -5.297 21.472 33.869 1.00 54.62 86 LEU A N 1
ATOM 662 C CA . LEU A 1 86 ? -6.192 22.341 34.646 1.00 54.62 86 LEU A CA 1
ATOM 663 C C . LEU A 1 86 ? -6.434 23.690 33.945 1.00 54.62 86 LEU A C 1
ATOM 665 O O . LEU A 1 86 ? -7.569 24.167 33.901 1.00 54.62 86 LEU A O 1
ATOM 669 N N . LYS A 1 87 ? -5.404 24.280 33.315 1.00 59.81 87 LYS A N 1
ATOM 670 C CA . LYS A 1 87 ? -5.555 25.492 32.481 1.00 59.81 87 LYS A CA 1
ATOM 671 C C . LYS A 1 87 ? -6.391 25.243 31.238 1.00 59.81 87 LYS A C 1
ATOM 673 O O . LYS A 1 87 ? -7.162 26.117 30.841 1.00 59.81 87 LYS A O 1
ATOM 678 N N . GLU A 1 88 ? -6.236 24.089 30.601 1.00 58.62 88 GLU A N 1
ATOM 679 C CA . GLU A 1 88 ? -7.023 23.738 29.422 1.00 58.62 88 GLU A CA 1
ATOM 680 C C . GLU A 1 88 ? -8.489 23.485 29.771 1.00 58.62 88 GLU A C 1
ATOM 682 O O . GLU A 1 88 ? -9.363 23.998 29.072 1.00 58.62 88 GLU A O 1
ATOM 687 N N . ALA A 1 89 ? -8.770 22.790 30.876 1.00 57.81 89 ALA A N 1
ATOM 688 C CA . ALA A 1 89 ? -10.127 22.605 31.375 1.00 57.81 89 ALA A CA 1
ATOM 689 C C . ALA A 1 89 ? -10.779 23.951 31.727 1.00 57.81 89 ALA A C 1
ATOM 691 O O . ALA A 1 89 ? -11.894 24.217 31.282 1.00 57.81 89 ALA A O 1
ATOM 692 N N . PHE A 1 90 ? -10.062 24.841 32.422 1.00 62.31 90 PHE A N 1
ATOM 693 C CA . PHE A 1 90 ? -10.554 26.175 32.781 1.00 62.31 90 PHE A CA 1
ATOM 694 C C . PHE A 1 90 ? -10.944 27.008 31.545 1.00 62.31 90 PHE A C 1
ATOM 696 O O . PHE A 1 90 ? -12.012 27.617 31.510 1.00 62.31 90 PHE A O 1
ATOM 703 N N . ARG A 1 91 ? -10.151 26.942 30.465 1.00 66.44 91 ARG A N 1
ATOM 704 C CA . ARG A 1 91 ? -10.444 27.615 29.180 1.00 66.44 91 ARG A CA 1
ATOM 705 C C . ARG A 1 91 ? -11.690 27.106 28.458 1.00 66.44 91 ARG A C 1
ATOM 707 O O . ARG A 1 91 ? -12.187 27.779 27.558 1.00 66.44 91 ARG A O 1
ATOM 714 N N . VAL A 1 92 ? -12.172 25.905 28.775 1.00 64.38 92 VAL A N 1
ATOM 715 C CA . VAL A 1 92 ? -13.420 25.388 28.190 1.00 64.38 92 VAL A CA 1
ATOM 716 C C . VAL A 1 92 ? -14.637 26.085 28.806 1.00 64.38 92 VAL A C 1
ATOM 718 O O . VAL A 1 92 ? -15.651 26.250 28.119 1.00 64.38 92 VAL A O 1
ATOM 721 N N . PHE A 1 93 ? -14.524 26.507 30.067 1.00 65.94 93 PHE A N 1
ATOM 722 C CA . PHE A 1 93 ? -15.575 27.201 30.806 1.00 65.94 93 PHE A CA 1
ATOM 723 C C . PHE A 1 93 ? -15.500 28.724 30.644 1.00 65.94 93 PHE A C 1
ATOM 725 O O . PHE A 1 93 ? -16.527 29.325 30.339 1.00 65.94 93 PHE A O 1
ATOM 732 N N . ASP A 1 94 ? -14.308 29.314 30.751 1.00 73.31 94 ASP A N 1
ATOM 733 C CA . ASP A 1 94 ? -14.046 30.752 30.575 1.00 73.31 94 ASP A CA 1
ATOM 734 C C . ASP A 1 94 ? -14.096 31.141 29.081 1.00 73.31 94 ASP A C 1
ATOM 736 O O . ASP A 1 94 ? -13.124 31.009 28.325 1.00 73.31 94 ASP A O 1
ATOM 740 N N . LYS A 1 95 ? -15.280 31.555 28.614 1.00 71.62 95 LYS A N 1
ATOM 741 C CA . LYS A 1 95 ? -15.554 31.813 27.191 1.00 71.62 95 LYS A CA 1
ATOM 742 C C . LYS A 1 95 ? -15.031 33.164 26.743 1.00 71.62 95 LYS A C 1
ATOM 744 O O . LYS A 1 95 ? -14.705 33.322 25.561 1.00 71.62 95 LYS A O 1
ATOM 749 N N . ASP A 1 96 ? -15.031 34.135 27.642 1.00 76.94 96 ASP A N 1
ATOM 750 C CA . ASP A 1 96 ? -14.577 35.492 27.374 1.00 76.94 96 ASP A CA 1
ATOM 751 C C . ASP A 1 96 ? -13.090 35.708 27.724 1.00 76.94 96 ASP A C 1
ATOM 753 O O . ASP A 1 96 ? -12.536 36.755 27.379 1.00 76.94 96 ASP A O 1
ATOM 757 N N . GLN A 1 97 ? -12.424 34.677 28.260 1.00 77.88 97 GLN A N 1
ATOM 758 C CA . GLN A 1 97 ? -11.010 34.646 28.650 1.00 77.88 97 GLN A CA 1
ATOM 759 C C . GLN A 1 97 ? -10.674 35.693 29.712 1.00 77.88 97 GLN A C 1
ATOM 761 O O . GLN A 1 97 ? -9.578 36.270 29.704 1.00 77.88 97 GLN A O 1
ATOM 766 N N . ASN A 1 98 ? -11.629 35.984 30.593 1.00 79.06 98 ASN A N 1
ATOM 767 C CA . ASN A 1 98 ? -11.468 36.996 31.627 1.00 79.06 98 ASN A CA 1
ATOM 768 C C . ASN A 1 98 ? -10.743 36.457 32.881 1.00 79.06 98 ASN A C 1
ATOM 770 O O . ASN A 1 98 ? -10.345 37.256 33.730 1.00 79.06 98 ASN A O 1
ATOM 774 N N . GLY A 1 99 ? -10.495 35.142 32.960 1.00 77.25 99 GLY A N 1
ATOM 775 C CA . GLY A 1 99 ? -9.831 34.478 34.084 1.00 77.25 99 GLY A CA 1
ATOM 776 C C . GLY A 1 99 ? -10.770 34.037 35.213 1.00 77.25 99 GLY A C 1
ATOM 777 O O . GLY A 1 99 ? -10.280 33.578 36.246 1.00 77.25 99 GLY A O 1
ATOM 778 N N . PHE A 1 100 ? -12.082 34.159 35.016 1.00 80.69 100 PHE A N 1
ATOM 779 C CA . PHE A 1 100 ? -13.149 33.823 35.952 1.00 80.69 100 PHE A CA 1
ATOM 780 C C . PHE A 1 100 ? -14.249 33.037 35.225 1.00 80.69 100 PHE A C 1
ATOM 782 O O . PHE A 1 100 ? -14.482 33.222 34.036 1.00 80.69 100 PHE A O 1
ATOM 789 N N . ILE A 1 101 ? -14.947 32.152 35.935 1.00 81.44 101 ILE A N 1
ATOM 790 C CA . ILE A 1 101 ? -16.112 31.438 35.402 1.00 81.44 101 ILE A CA 1
ATOM 791 C C . ILE A 1 101 ? -17.361 32.021 36.052 1.00 81.44 101 ILE A C 1
ATOM 793 O O . ILE A 1 101 ? -17.576 31.881 37.257 1.00 81.44 101 ILE A O 1
ATOM 797 N N . SER A 1 102 ? -18.204 32.656 35.244 1.00 83.50 102 SER A N 1
ATOM 798 C CA . SER A 1 102 ? -19.489 33.189 35.696 1.00 83.50 102 SER A CA 1
ATOM 799 C C . SER A 1 102 ? -20.598 32.127 35.707 1.00 83.50 102 SER A C 1
ATOM 801 O O . SER A 1 102 ? -20.547 31.120 34.993 1.00 83.50 102 SER A O 1
ATOM 803 N N . ALA A 1 103 ? -21.687 32.396 36.436 1.00 80.12 103 ALA A N 1
ATOM 804 C CA . ALA A 1 103 ? -22.877 31.535 36.447 1.00 80.12 103 ALA A CA 1
ATOM 805 C C . ALA A 1 103 ? -23.461 31.270 35.058 1.00 80.12 103 ALA A C 1
ATOM 807 O O . ALA A 1 103 ? -23.918 30.170 34.735 1.00 80.12 103 ALA A O 1
ATOM 808 N N . ALA A 1 104 ? -23.419 32.292 34.205 1.00 79.25 104 ALA A N 1
ATOM 809 C CA . ALA A 1 104 ? -23.894 32.191 32.838 1.00 79.25 104 ALA A CA 1
ATOM 810 C C . ALA A 1 104 ? -23.024 31.239 32.002 1.00 79.25 104 ALA A C 1
ATOM 812 O O . ALA A 1 104 ? -23.561 30.475 31.197 1.00 79.25 104 ALA A O 1
ATOM 813 N N . GLU A 1 105 ? -21.707 31.260 32.200 1.00 78.81 105 GLU A N 1
ATOM 814 C CA . GLU A 1 105 ? -20.758 30.406 31.485 1.00 78.81 105 GLU A CA 1
ATOM 815 C C . GLU A 1 105 ? -20.831 28.957 31.949 1.00 78.81 105 GLU A C 1
ATOM 817 O O . GLU A 1 105 ? -20.945 28.056 31.111 1.00 78.81 105 GLU A O 1
ATOM 822 N N . LEU A 1 106 ? -20.894 28.736 33.264 1.00 74.31 106 LEU A N 1
ATOM 823 C CA . LEU A 1 106 ? -21.087 27.410 33.843 1.00 74.31 106 LEU A CA 1
ATOM 824 C C . LEU A 1 106 ? -22.388 26.774 33.327 1.00 74.31 106 LEU A C 1
ATOM 826 O O . LEU A 1 106 ? -22.374 25.660 32.795 1.00 74.31 106 LEU A O 1
ATOM 830 N N . ARG A 1 107 ? -23.504 27.519 33.357 1.00 73.50 107 ARG A N 1
ATOM 831 C CA . ARG A 1 107 ? -24.798 27.053 32.830 1.00 73.50 107 ARG A CA 1
ATOM 832 C C . ARG A 1 107 ? -24.737 26.743 31.340 1.00 73.50 107 ARG A C 1
ATOM 834 O O . ARG A 1 107 ? -25.311 25.750 30.883 1.00 73.50 107 ARG A O 1
ATOM 841 N N . HIS A 1 108 ? -24.071 27.597 30.565 1.00 72.25 108 HIS A N 1
ATOM 842 C CA . HIS A 1 108 ? -23.952 27.428 29.120 1.00 72.25 108 HIS A CA 1
ATOM 843 C C . HIS A 1 108 ? -23.175 26.160 28.772 1.00 72.25 108 HIS A C 1
ATOM 845 O O . HIS A 1 108 ? -23.586 25.411 27.883 1.00 72.25 108 HIS A O 1
ATOM 851 N N . VAL A 1 109 ? -22.081 25.876 29.478 1.00 67.44 109 VAL A N 1
ATOM 852 C CA . VAL A 1 109 ? -21.305 24.650 29.258 1.00 67.44 109 VAL A CA 1
ATOM 853 C C . VAL A 1 109 ? -22.093 23.410 29.682 1.00 67.44 109 VAL A C 1
ATOM 855 O O . VAL A 1 109 ? -22.197 22.481 28.881 1.00 67.44 109 VAL A O 1
ATOM 858 N N . MET A 1 110 ? -22.743 23.420 30.849 1.00 62.97 110 MET A N 1
ATOM 859 C CA . MET A 1 110 ? -23.545 22.280 31.323 1.00 62.97 110 MET A CA 1
ATOM 860 C C . MET A 1 110 ? -24.734 21.975 30.399 1.00 62.97 110 MET A C 1
ATOM 862 O O . MET A 1 110 ? -24.949 20.823 30.013 1.00 62.97 110 MET A O 1
ATOM 866 N N . THR A 1 111 ? -25.410 23.016 29.900 1.00 63.84 111 THR A N 1
ATOM 867 C CA . THR A 1 111 ? -26.500 22.866 28.919 1.00 63.84 111 THR A CA 1
ATOM 868 C C . THR A 1 111 ? -26.004 22.254 27.604 1.00 63.84 111 THR A C 1
ATOM 870 O O . THR A 1 111 ? -26.682 21.411 27.013 1.00 63.84 111 THR A O 1
ATOM 873 N N . ASN A 1 112 ? -24.809 22.639 27.138 1.00 57.44 112 ASN A N 1
ATOM 874 C CA . ASN A 1 112 ? -24.200 22.065 25.932 1.00 57.44 112 ASN A CA 1
ATOM 875 C C . ASN A 1 112 ? -23.724 20.615 26.132 1.00 57.44 112 ASN A C 1
ATOM 877 O O . ASN A 1 112 ? -23.599 19.879 25.152 1.00 57.44 112 ASN A O 1
ATOM 881 N N . LEU A 1 113 ? -23.478 20.200 27.377 1.00 50.25 113 LEU A N 1
ATOM 882 C CA . LEU A 1 113 ? -23.109 18.832 27.749 1.00 50.25 113 LEU A CA 1
ATOM 883 C C . LEU A 1 113 ? -24.320 17.901 27.930 1.00 50.25 113 LEU A C 1
ATOM 885 O O . LEU A 1 113 ? -24.132 16.700 28.122 1.00 50.25 113 LEU A O 1
ATOM 889 N N . GLY A 1 114 ? -25.543 18.419 27.774 1.00 43.81 114 GLY A N 1
ATOM 890 C CA . GLY A 1 114 ? -26.779 17.634 27.758 1.00 43.81 114 GLY A CA 1
ATOM 891 C C . GLY A 1 114 ? -27.514 17.562 29.096 1.00 43.81 114 GLY A C 1
ATOM 892 O O . GLY A 1 114 ? -28.586 16.959 29.145 1.00 43.81 114 GLY A O 1
ATOM 893 N N . GLU A 1 115 ? -26.998 18.209 30.142 1.00 52.97 115 GLU A N 1
ATOM 894 C CA . GLU A 1 115 ? -27.667 18.332 31.438 1.00 52.97 115 GLU A CA 1
ATOM 895 C C . GLU A 1 115 ? -28.294 19.720 31.583 1.00 52.97 115 GLU A C 1
ATOM 897 O O . GLU A 1 115 ? -27.675 20.748 31.313 1.00 52.97 115 GLU A O 1
ATOM 902 N N . LYS A 1 116 ? -29.573 19.758 31.963 1.00 54.84 116 LYS A N 1
ATOM 903 C CA . LYS A 1 116 ? -30.309 21.004 32.190 1.00 54.84 116 LYS A CA 1
ATOM 904 C C . LYS A 1 116 ? -30.384 21.256 33.686 1.00 54.84 116 LYS A C 1
ATOM 906 O O . LYS A 1 116 ? -31.337 20.808 34.313 1.00 54.84 116 LYS A O 1
ATOM 911 N N . LEU A 1 117 ? -29.388 21.958 34.208 1.00 65.56 117 LEU A N 1
ATOM 912 C CA . LEU A 1 117 ? -29.403 22.449 35.582 1.00 65.56 117 LEU A CA 1
ATOM 913 C C . LEU A 1 117 ? -30.346 23.653 35.695 1.00 65.56 117 LEU A C 1
ATOM 915 O O . LEU A 1 117 ? -30.423 24.468 34.763 1.00 65.56 117 LEU A O 1
ATOM 919 N N . THR A 1 118 ? -31.087 23.753 36.797 1.00 73.00 118 THR A N 1
ATOM 920 C CA . THR A 1 118 ? -31.902 24.942 37.095 1.00 73.00 118 THR A CA 1
ATOM 921 C C . THR A 1 118 ? -31.023 26.092 37.590 1.00 73.00 118 THR A C 1
ATOM 923 O O . THR A 1 118 ? -29.854 25.896 37.918 1.00 73.00 118 THR A O 1
ATOM 926 N N . GLU A 1 119 ? -31.553 27.320 37.598 1.00 72.94 119 GLU A N 1
ATOM 927 C CA . GLU A 1 119 ? -30.788 28.489 38.066 1.00 72.94 119 GLU A CA 1
ATOM 928 C C . GLU A 1 119 ? -30.361 28.310 39.528 1.00 72.94 119 GLU A C 1
ATOM 930 O O . GLU A 1 119 ? -29.223 28.599 39.874 1.00 72.94 119 GLU A O 1
ATOM 935 N N . GLU A 1 120 ? -31.222 27.706 40.346 1.00 72.81 120 GLU A N 1
ATOM 936 C CA . GLU A 1 120 ? -30.944 27.424 41.752 1.00 72.81 120 GLU A CA 1
ATOM 937 C C . GLU A 1 120 ? -29.816 26.399 41.943 1.00 72.81 120 GLU A C 1
ATOM 939 O O . GLU A 1 120 ? -29.046 26.516 42.890 1.00 72.81 120 GLU A O 1
ATOM 944 N N . GLU A 1 121 ? -29.698 25.409 41.054 1.00 67.69 121 GLU A N 1
ATOM 945 C CA . GLU A 1 121 ? -28.627 24.403 41.109 1.00 67.69 121 GLU A CA 1
ATOM 946 C C . GLU A 1 121 ? -27.278 25.005 40.699 1.00 67.69 121 GLU A C 1
ATOM 948 O O . GLU A 1 121 ? -26.260 24.731 41.326 1.00 67.69 121 GLU A O 1
ATOM 953 N N . VAL A 1 122 ? -27.267 25.866 39.677 1.00 72.75 122 VAL A N 1
ATOM 954 C CA . VAL A 1 122 ? -26.048 26.556 39.229 1.00 72.75 122 VAL A CA 1
ATOM 955 C C . VAL A 1 122 ? -25.565 27.557 40.280 1.00 72.75 122 VAL A C 1
ATOM 957 O O . VAL A 1 122 ? -24.367 27.621 40.550 1.00 72.75 122 VAL A O 1
ATOM 960 N N . ASP A 1 123 ? -26.483 28.303 40.892 1.00 74.50 123 ASP A N 1
ATOM 961 C CA . ASP A 1 123 ? -26.155 29.264 41.947 1.00 74.50 123 ASP A CA 1
ATOM 962 C C . ASP A 1 123 ? -25.628 28.560 43.207 1.00 74.50 123 ASP A C 1
ATOM 964 O O . ASP A 1 123 ? -24.711 29.062 43.857 1.00 74.50 123 ASP A O 1
ATOM 968 N N . GLU A 1 124 ? -26.149 27.370 43.527 1.00 72.56 124 GLU A N 1
ATOM 969 C CA . GLU A 1 124 ? -25.624 26.538 44.612 1.00 72.56 124 GLU A CA 1
ATOM 970 C C . GLU A 1 124 ? -24.190 26.078 44.329 1.00 72.56 124 GLU A C 1
ATOM 972 O O . GLU A 1 124 ? -23.318 26.220 45.184 1.00 72.56 124 GLU A O 1
ATOM 977 N N . MET A 1 125 ? -23.924 25.608 43.107 1.00 69.50 125 MET A N 1
ATOM 978 C CA . MET A 1 125 ? -22.597 25.140 42.694 1.00 69.50 125 MET A CA 1
ATOM 979 C C . MET A 1 125 ? -21.545 26.252 42.729 1.00 69.50 125 MET A C 1
ATOM 981 O O . MET A 1 125 ? -20.395 26.003 43.081 1.00 69.50 125 MET A O 1
ATOM 985 N N . ILE A 1 126 ? -21.925 27.482 42.378 1.00 76.19 126 ILE A N 1
ATOM 986 C CA . ILE A 1 126 ? -21.022 28.635 42.472 1.00 76.19 126 ILE A CA 1
ATOM 987 C C . ILE A 1 126 ? -20.791 28.995 43.924 1.00 76.19 126 ILE A C 1
ATOM 989 O O . ILE A 1 126 ? -19.655 29.204 44.314 1.00 76.19 126 ILE A O 1
ATOM 993 N N . ARG A 1 127 ? -21.838 29.003 44.746 1.00 75.12 127 ARG A N 1
ATOM 994 C CA . ARG A 1 127 ? -21.731 29.333 46.168 1.00 75.12 127 ARG A CA 1
ATOM 995 C C . ARG A 1 127 ? -20.830 28.375 46.952 1.00 75.12 127 ARG A C 1
ATOM 997 O O . ARG A 1 127 ? -20.231 28.785 47.940 1.00 75.12 127 ARG A O 1
ATOM 1004 N N . GLU A 1 128 ? -20.759 27.110 46.552 1.00 67.31 128 GLU A N 1
ATOM 1005 C CA . GLU A 1 128 ? -19.844 26.131 47.155 1.00 67.31 128 GLU A CA 1
ATOM 1006 C C . GLU A 1 128 ? -18.385 26.322 46.708 1.00 67.31 128 GLU A C 1
ATOM 1008 O O . GLU A 1 128 ? -17.457 25.986 47.446 1.00 67.31 128 GLU A O 1
ATOM 1013 N N . ALA A 1 129 ? -18.188 26.868 45.509 1.00 66.31 129 ALA A N 1
ATOM 1014 C CA . ALA A 1 129 ? -16.894 27.068 44.868 1.00 66.31 129 ALA A CA 1
ATOM 1015 C C . ALA A 1 129 ? -16.239 28.422 45.187 1.00 66.31 129 ALA A C 1
ATOM 1017 O O . ALA A 1 129 ? -15.018 28.500 45.320 1.00 66.31 129 ALA A O 1
ATOM 1018 N N . ASP A 1 130 ? -17.061 29.462 45.276 1.00 74.12 130 ASP A N 1
ATOM 1019 C CA . ASP A 1 130 ? -16.712 30.868 45.445 1.00 74.12 130 ASP A CA 1
ATOM 1020 C C . ASP A 1 130 ? -16.340 31.146 46.910 1.00 74.12 130 ASP A C 1
ATOM 1022 O O . ASP A 1 130 ? -17.183 31.166 47.814 1.00 74.12 130 ASP A O 1
ATOM 1026 N N . VAL A 1 131 ? -15.038 31.295 47.166 1.00 72.31 131 VAL A N 1
ATOM 1027 C CA . VAL A 1 131 ? -14.486 31.434 48.520 1.00 72.31 131 VAL A CA 1
ATOM 1028 C C . VAL A 1 131 ? -14.454 32.898 48.934 1.00 72.31 131 VAL A C 1
ATOM 1030 O O . VAL A 1 131 ? -14.599 33.206 50.124 1.00 72.31 131 VAL A O 1
ATOM 1033 N N . ASP A 1 132 ? -14.220 33.793 47.977 1.00 77.00 132 ASP A N 1
ATOM 1034 C CA . ASP A 1 132 ? -14.136 35.229 48.215 1.00 77.00 132 ASP A CA 1
ATOM 1035 C C . ASP A 1 132 ? -15.496 35.955 48.133 1.00 77.00 132 ASP A C 1
ATOM 1037 O O . ASP A 1 132 ? -15.625 37.076 48.644 1.00 77.00 132 ASP A O 1
ATOM 1041 N N . GLY A 1 133 ? -16.532 35.266 47.653 1.00 79.44 133 GLY A N 1
ATOM 1042 C CA . GLY A 1 133 ? -17.920 35.710 47.604 1.00 79.44 133 GLY A CA 1
ATOM 1043 C C . GLY A 1 133 ? -18.205 36.693 46.470 1.00 79.44 133 GLY A C 1
ATOM 1044 O O . GLY A 1 133 ? -19.138 37.498 46.600 1.00 79.44 133 GLY A O 1
ATOM 1045 N N . ASP A 1 134 ? -17.385 36.709 45.416 1.00 79.38 134 ASP A N 1
ATOM 1046 C CA . ASP A 1 134 ? -17.514 37.638 44.292 1.00 79.38 134 ASP A CA 1
ATOM 1047 C C . ASP A 1 134 ? -18.563 37.214 43.239 1.00 79.38 134 ASP A C 1
ATOM 1049 O O . ASP A 1 134 ? -18.882 37.982 42.320 1.00 79.38 134 ASP A O 1
ATOM 1053 N N . GLY A 1 135 ? -19.175 36.042 43.429 1.00 77.88 135 GLY A N 1
ATOM 1054 C CA . GLY A 1 135 ? -20.194 35.450 42.568 1.00 77.88 135 GLY A CA 1
ATOM 1055 C C . GLY A 1 135 ? -19.632 34.802 41.302 1.00 77.88 135 GLY A C 1
ATOM 1056 O O . GLY A 1 135 ? -20.401 34.518 40.375 1.00 77.88 135 GLY A O 1
ATOM 1057 N N . GLN A 1 136 ? -18.317 34.610 41.223 1.00 80.06 136 GLN A N 1
ATOM 1058 C CA . GLN A 1 136 ? -17.593 33.992 40.119 1.00 80.06 136 GLN A CA 1
ATOM 1059 C C . GLN A 1 136 ? -16.551 33.008 40.673 1.00 80.06 136 GLN A C 1
ATOM 1061 O O . GLN A 1 136 ? -16.272 32.976 41.861 1.00 80.06 136 GLN A O 1
ATOM 1066 N N . ILE A 1 137 ? -16.013 32.138 39.816 1.00 79.56 137 ILE A N 1
ATOM 1067 C CA . ILE A 1 137 ? -14.987 31.166 40.221 1.00 79.56 137 ILE A CA 1
ATOM 1068 C C . ILE A 1 137 ? -13.677 31.551 39.546 1.00 79.56 137 ILE A C 1
ATOM 1070 O O . ILE A 1 137 ? -13.570 31.469 38.319 1.00 79.56 137 ILE A O 1
ATOM 1074 N N . ASN A 1 138 ? -12.673 31.957 40.321 1.00 78.06 138 ASN A N 1
ATOM 1075 C CA . ASN A 1 138 ? -11.350 32.264 39.779 1.00 78.06 138 ASN A CA 1
ATOM 1076 C C . ASN A 1 138 ? -10.486 30.998 39.584 1.00 78.06 138 ASN A C 1
ATOM 1078 O O . ASN A 1 138 ? -10.857 29.888 39.968 1.00 78.06 138 ASN A O 1
ATOM 1082 N N . TYR A 1 139 ? -9.313 31.144 38.961 1.00 68.69 139 TYR A N 1
ATOM 1083 C CA . TYR A 1 139 ? -8.421 30.015 38.665 1.00 68.69 139 TYR A CA 1
ATOM 1084 C C . TYR A 1 139 ? -7.939 29.259 39.921 1.00 68.69 139 TYR A C 1
ATOM 1086 O O . TYR A 1 139 ? -7.883 28.026 39.919 1.00 68.69 139 TYR A O 1
ATOM 1094 N N . ASP A 1 140 ? -7.624 29.978 41.001 1.00 65.75 140 ASP A N 1
ATOM 1095 C CA . ASP A 1 140 ? -7.184 29.373 42.262 1.00 65.75 140 ASP A CA 1
ATOM 1096 C C . ASP A 1 140 ? -8.355 28.683 42.985 1.00 65.75 140 ASP A C 1
ATOM 1098 O O . ASP A 1 140 ? -8.185 27.609 43.560 1.00 65.75 140 ASP A O 1
ATOM 1102 N N . GLU A 1 141 ? -9.569 29.221 42.892 1.00 68.62 141 GLU A N 1
ATOM 1103 C CA . GLU A 1 141 ? -10.787 28.609 43.436 1.00 68.62 141 GLU A CA 1
ATOM 1104 C C . GLU A 1 141 ? -11.217 27.379 42.636 1.00 68.62 141 GLU A C 1
ATOM 1106 O O . GLU A 1 141 ? -11.571 26.353 43.219 1.00 68.62 141 GLU A O 1
ATOM 1111 N N . SER A 1 142 ? -11.070 27.410 41.309 1.00 58.72 142 SER A N 1
ATOM 1112 C CA . SER A 1 142 ? -11.371 26.283 40.422 1.00 58.72 142 SER A CA 1
ATOM 1113 C C . SER A 1 142 ? -10.550 25.033 40.742 1.00 58.72 142 SER A C 1
ATOM 1115 O O . SER A 1 142 ? -11.004 23.921 40.467 1.00 58.72 142 SER A O 1
ATOM 1117 N N . SER A 1 143 ? -9.365 25.180 41.338 1.00 54.84 143 SER A N 1
ATOM 1118 C CA . SER A 1 143 ? -8.566 24.038 41.796 1.00 54.84 143 SER A CA 1
ATOM 1119 C C . SER A 1 143 ? -9.201 23.307 42.993 1.00 54.84 143 SER A C 1
ATOM 1121 O O . SER A 1 143 ? -9.005 22.104 43.156 1.00 54.84 143 SER A O 1
ATOM 1123 N N . ARG A 1 144 ? -10.042 23.991 43.783 1.00 50.72 144 ARG A N 1
ATOM 1124 C CA . ARG A 1 144 ? -10.862 23.390 44.852 1.00 50.72 144 ARG A CA 1
ATOM 1125 C C . ARG A 1 144 ? -12.161 22.805 44.300 1.00 50.72 144 ARG A C 1
ATOM 1127 O O . ARG A 1 144 ? -12.592 21.747 44.740 1.00 50.72 144 ARG A O 1
ATOM 1134 N N . VAL A 1 145 ? -12.730 23.438 43.276 1.00 49.72 145 VAL A N 1
ATOM 1135 C CA . VAL A 1 145 ? -13.872 22.908 42.512 1.00 49.72 145 VAL A CA 1
ATOM 1136 C C . VAL A 1 145 ? -13.517 21.581 41.838 1.00 49.72 145 VAL A C 1
ATOM 1138 O O . VAL A 1 145 ? -14.317 20.653 41.828 1.00 49.72 145 VAL A O 1
ATOM 1141 N N . HIS A 1 146 ? -12.284 21.431 41.352 1.00 51.09 146 HIS A N 1
ATOM 1142 C CA . HIS A 1 146 ? -11.793 20.176 40.780 1.00 51.09 146 HIS A CA 1
ATOM 1143 C C . HIS A 1 146 ? -11.932 18.967 41.734 1.00 51.09 146 HIS A C 1
ATOM 1145 O O . HIS A 1 146 ? -12.109 17.848 41.259 1.00 51.09 146 HIS A O 1
ATOM 1151 N N . LEU A 1 147 ? -11.912 19.180 43.058 1.00 39.41 147 LEU A N 1
ATOM 1152 C CA . LEU A 1 147 ? -12.111 18.140 44.080 1.00 39.41 147 LEU A CA 1
ATOM 1153 C C . LEU A 1 147 ? -13.588 17.760 44.266 1.00 39.41 147 LEU A C 1
ATOM 1155 O O . LEU A 1 147 ? -13.931 16.587 44.142 1.00 39.41 147 LEU A O 1
ATOM 1159 N N . VAL A 1 148 ? -14.479 18.747 44.391 1.00 39.31 148 VAL A N 1
ATOM 1160 C CA . VAL A 1 148 ? -15.937 18.524 44.511 1.00 39.31 148 VAL A CA 1
ATOM 1161 C C . VAL A 1 148 ? -16.502 17.835 43.267 1.00 39.31 148 VAL A C 1
ATOM 1163 O O . VAL A 1 148 ? -17.368 16.963 43.340 1.00 39.31 148 VAL A O 1
ATOM 1166 N N . PHE A 1 149 ? -15.965 18.179 42.098 1.00 45.59 149 PHE A N 1
ATOM 1167 C CA . PHE A 1 149 ? -16.347 17.536 40.853 1.00 45.59 149 PHE A CA 1
ATOM 1168 C C . PHE A 1 149 ? -15.591 16.230 40.626 1.00 45.59 149 PHE A C 1
ATOM 1170 O O . PHE A 1 149 ? -16.016 15.483 39.760 1.00 45.59 149 PHE A O 1
ATOM 1177 N N . SER A 1 150 ? -14.536 15.901 41.378 1.00 44.56 150 SER A N 1
ATOM 1178 C CA . SER A 1 150 ? -13.583 14.818 41.086 1.00 44.56 150 SER A CA 1
ATOM 1179 C C . SER A 1 150 ? -14.214 13.445 40.821 1.00 44.56 150 SER A C 1
ATOM 1181 O O . SER A 1 150 ? -13.782 12.802 39.872 1.00 44.56 150 SER A O 1
ATOM 1183 N N . PRO A 1 151 ? -15.280 12.973 41.501 1.00 39.09 151 PRO A N 1
ATOM 1184 C CA . PRO A 1 151 ? -15.899 11.691 41.143 1.00 39.09 151 PRO A CA 1
ATOM 1185 C C . PRO A 1 151 ? -16.634 11.742 39.792 1.00 39.09 151 PRO A C 1
ATOM 1187 O O . PRO A 1 151 ? -16.588 10.792 39.008 1.00 39.09 151 PRO A O 1
ATOM 1190 N N . LEU A 1 152 ? -17.282 12.872 39.488 1.00 36.88 152 LEU A N 1
ATOM 1191 C CA . LEU A 1 152 ? -17.963 13.118 38.217 1.00 36.88 152 LEU A CA 1
ATOM 1192 C C . LEU A 1 152 ? -16.957 13.466 37.114 1.00 36.88 152 LEU A C 1
ATOM 1194 O O . LEU A 1 152 ? -17.045 12.917 36.025 1.00 36.88 152 LEU A O 1
ATOM 1198 N N . LEU A 1 153 ? -15.950 14.288 37.396 1.00 40.38 153 LEU A N 1
ATOM 1199 C CA . LEU A 1 153 ? -14.894 14.703 36.488 1.00 40.38 153 LEU A CA 1
ATOM 1200 C C . LEU A 1 153 ? -13.933 13.552 36.198 1.00 40.38 153 LEU A C 1
ATOM 1202 O O . LEU A 1 153 ? -13.577 13.410 35.045 1.00 40.38 153 LEU A O 1
ATOM 1206 N N . LEU A 1 154 ? -13.615 12.640 37.126 1.00 39.47 154 LEU A N 1
ATOM 1207 C CA . LEU A 1 154 ? -12.915 11.390 36.783 1.00 39.47 154 LEU A CA 1
ATOM 1208 C C . LEU A 1 154 ? -13.740 10.514 35.835 1.00 39.47 154 LEU A C 1
ATOM 1210 O O . LEU A 1 154 ? -13.155 9.748 35.074 1.00 39.47 154 LEU A O 1
ATOM 1214 N N . LEU A 1 155 ? -15.070 10.641 35.830 1.00 36.91 155 LEU A N 1
ATOM 1215 C CA . LEU A 1 155 ? -15.960 10.002 34.854 1.00 36.91 155 LEU A CA 1
ATOM 1216 C C . LEU A 1 155 ? -16.152 10.817 33.560 1.00 36.91 155 LEU A C 1
ATOM 1218 O O . LEU A 1 155 ? -16.550 10.256 32.535 1.00 36.91 155 LEU A O 1
ATOM 1222 N N . LEU A 1 156 ? -15.840 12.116 33.570 1.00 35.41 156 LEU A N 1
ATOM 1223 C CA . LEU A 1 156 ? -15.797 12.990 32.387 1.00 35.41 156 LEU A CA 1
ATOM 1224 C C . LEU A 1 156 ? -14.402 13.054 31.725 1.00 35.41 156 LEU A C 1
ATOM 1226 O O . LEU A 1 156 ? -14.330 13.348 30.531 1.00 35.41 156 LEU A O 1
ATOM 1230 N N . VAL A 1 157 ? -13.344 12.766 32.491 1.00 34.28 157 VAL A N 1
ATOM 1231 C CA . VAL A 1 157 ? -11.899 12.857 32.192 1.00 34.28 157 VAL A CA 1
ATOM 1232 C C . VAL A 1 157 ? -11.222 11.472 32.236 1.00 34.28 157 VAL A C 1
ATOM 1234 O O . VAL A 1 157 ? -10.051 11.336 31.903 1.00 34.28 157 VAL A O 1
ATOM 1237 N N . GLN A 1 158 ? -11.960 10.374 32.458 1.00 28.53 158 GLN A N 1
ATOM 1238 C CA . GLN A 1 158 ? -11.678 9.205 31.612 1.00 28.53 158 GLN A CA 1
ATOM 1239 C C . GLN A 1 158 ? -11.905 9.663 30.169 1.00 28.53 158 GLN A C 1
ATOM 1241 O O . GLN A 1 158 ? -12.882 10.383 29.953 1.00 28.53 158 GLN A O 1
ATOM 1246 N N . PRO A 1 159 ? -11.073 9.279 29.182 1.00 26.31 159 PRO A N 1
ATOM 1247 C CA . PRO A 1 159 ? -11.255 9.707 27.801 1.00 26.31 159 PRO A CA 1
ATOM 1248 C C . PRO A 1 159 ? -12.692 9.408 27.372 1.00 26.31 159 PRO A C 1
ATOM 1250 O O . PRO A 1 159 ? -13.049 8.270 27.058 1.00 26.31 159 PRO A O 1
ATOM 1253 N N . ARG A 1 160 ? -13.548 10.438 27.392 1.00 27.53 160 ARG A N 1
ATOM 1254 C CA . ARG A 1 160 ? -14.939 10.340 26.981 1.00 27.53 160 ARG A CA 1
ATOM 1255 C C . ARG A 1 160 ? -14.917 10.091 25.479 1.00 27.53 160 ARG A C 1
ATOM 1257 O O . ARG A 1 160 ? -14.968 11.006 24.661 1.00 27.53 160 ARG A O 1
ATOM 1264 N N . ARG A 1 161 ? -14.955 8.809 25.113 1.00 32.06 161 ARG A N 1
ATOM 1265 C CA . ARG A 1 161 ? -15.907 8.348 24.103 1.00 32.06 161 ARG A CA 1
ATOM 1266 C C . ARG A 1 161 ? -17.296 8.725 24.627 1.00 32.06 161 ARG A C 1
ATOM 1268 O O . ARG A 1 161 ? -17.918 7.955 25.347 1.00 32.06 161 ARG A O 1
ATOM 1275 N N . SER A 1 162 ? -17.746 9.943 24.331 1.00 26.77 162 SER A N 1
ATOM 1276 C CA . SER A 1 162 ? -19.128 10.369 24.551 1.00 26.77 162 SER A CA 1
ATOM 1277 C C . SER A 1 162 ? -19.891 10.419 23.218 1.00 26.77 162 SER A C 1
ATOM 1279 O O . SER A 1 162 ? -19.297 10.635 22.155 1.00 26.77 162 SER A O 1
ATOM 1281 N N . PRO A 1 163 ? -21.206 10.146 23.253 1.00 32.62 163 PRO A N 1
ATOM 1282 C CA . PRO A 1 163 ? -22.031 9.886 22.082 1.00 32.62 163 PRO A CA 1
ATOM 1283 C C . PRO A 1 163 ? -22.340 11.191 21.340 1.00 32.62 163 PRO A C 1
ATOM 1285 O O . PRO A 1 163 ? -22.640 12.208 21.960 1.00 32.62 163 PRO A O 1
ATOM 1288 N N . ARG A 1 164 ? -22.303 11.181 20.002 1.00 25.81 164 ARG A N 1
ATOM 1289 C CA . ARG A 1 164 ? -22.743 12.323 19.183 1.00 25.81 164 ARG A CA 1
ATOM 1290 C C . ARG A 1 164 ? -23.660 11.884 18.045 1.00 25.81 164 ARG A C 1
ATOM 1292 O O . ARG A 1 164 ? -23.256 11.129 17.165 1.00 25.81 164 ARG A O 1
ATOM 1299 N N . LEU A 1 165 ? -24.875 12.434 18.043 1.00 21.75 165 LEU A N 1
ATOM 1300 C CA . LEU A 1 165 ? -25.644 12.708 16.825 1.00 21.75 165 LEU A CA 1
ATOM 1301 C C . LEU A 1 165 ? -25.035 13.935 16.094 1.00 21.75 165 LEU A C 1
ATOM 1303 O O . LEU A 1 165 ? -24.218 14.656 16.666 1.00 21.75 165 LEU A O 1
ATOM 1307 N N . PRO A 1 166 ? -25.350 14.145 14.806 1.00 31.17 166 PRO A N 1
ATOM 1308 C CA . PRO A 1 166 ? -24.383 14.109 13.723 1.00 31.17 166 PRO A CA 1
ATOM 1309 C C . PRO A 1 166 ? -23.723 15.471 13.497 1.00 31.17 166 PRO A C 1
ATOM 1311 O O . PRO A 1 166 ? -24.365 16.428 13.080 1.00 31.17 166 PRO A O 1
ATOM 1314 N N . THR A 1 167 ? -22.410 15.541 13.687 1.00 22.94 167 THR A N 1
ATOM 1315 C CA . THR A 1 167 ? -21.563 16.573 13.078 1.00 22.94 167 THR A CA 1
ATOM 1316 C C . THR A 1 167 ? -20.231 15.940 12.702 1.00 22.94 167 THR A C 1
ATOM 1318 O O . THR A 1 167 ? -19.611 15.247 13.508 1.00 22.94 167 THR A O 1
ATOM 1321 N N . LEU A 1 168 ? -19.841 16.128 11.437 1.00 28.72 168 LEU A N 1
ATOM 1322 C CA . LEU A 1 168 ? -18.587 15.665 10.851 1.00 28.72 168 LEU A CA 1
ATOM 1323 C C . LEU A 1 168 ? -17.407 16.036 11.762 1.00 28.72 168 LEU A C 1
ATOM 1325 O O . LEU A 1 168 ? -17.011 17.197 11.823 1.00 28.72 168 LEU A O 1
ATOM 1329 N N . ARG A 1 169 ? -16.810 15.052 12.432 1.00 23.66 169 ARG A N 1
ATOM 1330 C CA . ARG A 1 169 ? -15.466 15.184 12.999 1.00 23.66 169 ARG A CA 1
ATOM 1331 C C . ARG A 1 169 ? -14.714 13.879 12.768 1.00 23.66 169 ARG A C 1
ATOM 1333 O O . ARG A 1 169 ? -14.728 12.967 13.586 1.00 23.66 169 ARG A O 1
ATOM 1340 N N . ALA A 1 170 ? -14.086 13.793 11.599 1.00 31.83 170 ALA A N 1
ATOM 1341 C CA . ALA A 1 170 ? -12.953 12.910 11.379 1.00 31.83 170 ALA A CA 1
ATOM 1342 C C . ALA A 1 170 ? -11.794 13.456 12.227 1.00 31.83 170 ALA A C 1
ATOM 1344 O O . ALA A 1 170 ? -11.159 14.437 11.858 1.00 31.83 170 ALA A O 1
ATOM 1345 N N . GLY A 1 171 ? -11.577 12.902 13.416 1.00 30.28 171 GLY A N 1
ATOM 1346 C CA . GLY A 1 171 ? -10.500 13.354 14.295 1.00 30.28 171 GLY A CA 1
ATOM 1347 C C . GLY A 1 171 ? -10.583 12.684 15.656 1.00 30.28 171 GLY A C 1
ATOM 1348 O O . GLY A 1 171 ? -11.484 12.984 16.432 1.00 30.28 171 GLY A O 1
ATOM 1349 N N . GLY A 1 172 ? -9.667 11.750 15.913 1.00 24.06 172 GLY A N 1
ATOM 1350 C CA . GLY A 1 172 ? -9.538 11.031 17.183 1.00 24.06 172 GLY A CA 1
ATOM 1351 C C . GLY A 1 172 ? -9.083 9.586 16.982 1.00 24.06 172 GLY A C 1
ATOM 1352 O O . GLY A 1 172 ? -7.946 9.251 17.283 1.00 24.06 172 GLY A O 1
ATOM 1353 N N . GLY A 1 173 ? -9.927 8.743 16.376 1.00 26.66 173 GLY A N 1
ATOM 1354 C CA . GLY A 1 173 ? -9.593 7.331 16.099 1.00 26.66 173 GLY A CA 1
ATOM 1355 C C . GLY A 1 173 ? -8.572 7.125 14.973 1.00 26.66 173 GLY A C 1
ATOM 1356 O O . GLY A 1 173 ? -7.864 6.121 14.945 1.00 26.66 173 GLY A O 1
ATOM 1357 N N . ALA A 1 174 ? -8.427 8.115 14.086 1.00 29.94 174 ALA A N 1
ATOM 1358 C CA . ALA A 1 174 ? -7.481 8.051 12.978 1.00 29.94 174 ALA A CA 1
ATOM 1359 C C . ALA A 1 174 ? -6.030 7.911 13.464 1.00 29.94 174 ALA A C 1
ATOM 1361 O O . ALA A 1 174 ? -5.268 7.196 12.831 1.00 29.94 174 ALA A O 1
ATOM 1362 N N . VAL A 1 175 ? -5.654 8.517 14.597 1.00 30.06 175 VAL A N 1
ATOM 1363 C CA . VAL A 1 175 ? -4.255 8.564 15.063 1.00 30.06 175 VAL A CA 1
ATOM 1364 C C . VAL A 1 175 ? -3.762 7.199 15.565 1.00 30.06 175 VAL A C 1
ATOM 1366 O O . VAL A 1 175 ? -2.610 6.847 15.331 1.00 30.06 175 VAL A O 1
ATOM 1369 N N . ASN A 1 176 ? -4.650 6.376 16.136 1.00 28.52 176 ASN A N 1
ATOM 1370 C CA . ASN A 1 176 ? -4.300 5.027 16.603 1.00 28.52 176 ASN A CA 1
ATOM 1371 C C . ASN A 1 176 ? -4.412 3.972 15.484 1.00 28.52 176 ASN A C 1
ATOM 1373 O O . ASN A 1 176 ? -3.629 3.027 15.451 1.00 28.52 176 ASN A O 1
ATOM 1377 N N . GLY A 1 177 ? -5.304 4.168 14.502 1.00 28.92 177 GLY A N 1
ATOM 1378 C CA . GLY A 1 177 ? -5.325 3.379 13.257 1.00 28.92 177 GLY A CA 1
ATOM 1379 C C . GLY A 1 177 ? -4.209 3.752 12.265 1.00 28.92 177 GLY A C 1
ATOM 1380 O O . GLY A 1 177 ? -3.856 2.963 11.384 1.00 28.92 177 GLY A O 1
ATOM 1381 N N . LEU A 1 178 ? -3.607 4.936 12.424 1.00 33.78 178 LEU A N 1
ATOM 1382 C CA . LEU A 1 178 ? -2.514 5.449 11.593 1.00 33.78 178 LEU A CA 1
ATOM 1383 C C . LEU A 1 178 ? -1.215 4.648 11.775 1.00 33.78 178 LEU A C 1
ATOM 1385 O O . LEU A 1 178 ? -0.452 4.532 10.819 1.00 33.78 178 LEU A O 1
ATOM 1389 N N . GLY A 1 179 ? -1.019 3.991 12.926 1.00 28.80 179 GLY A N 1
ATOM 1390 C CA . GLY A 1 179 ? 0.068 3.027 13.157 1.00 28.80 179 GLY A CA 1
ATOM 1391 C C . GLY A 1 179 ? 0.118 1.886 12.132 1.00 28.80 179 GLY A C 1
ATOM 1392 O O . GLY A 1 179 ? 1.189 1.371 11.824 1.00 28.80 179 GLY A O 1
ATOM 1393 N N . LEU A 1 180 ? -1.027 1.533 11.536 1.00 32.44 180 LEU A N 1
ATOM 1394 C CA . LEU A 1 180 ? -1.132 0.459 10.546 1.00 32.44 180 LEU A CA 1
ATOM 1395 C C . LEU A 1 180 ? -1.185 0.935 9.088 1.00 32.44 180 LEU A C 1
ATOM 1397 O O . LEU A 1 180 ? -0.816 0.180 8.177 1.00 32.44 180 LEU A O 1
ATOM 1401 N N . LEU A 1 181 ? -1.590 2.192 8.871 1.00 32.84 181 LEU A N 1
ATOM 1402 C CA . LEU A 1 181 ? -1.348 2.932 7.624 1.00 32.84 181 LEU A CA 1
ATOM 1403 C C . LEU A 1 181 ? 0.152 3.234 7.429 1.00 32.84 181 LEU A C 1
ATOM 1405 O O . LEU A 1 181 ? 0.587 3.409 6.295 1.00 32.84 181 LEU A O 1
ATOM 1409 N N . LEU A 1 182 ? 0.951 3.197 8.506 1.00 32.91 182 LEU A N 1
ATOM 1410 C CA . LEU A 1 182 ? 2.421 3.275 8.506 1.00 32.91 182 LEU A CA 1
ATOM 1411 C C . LEU A 1 182 ? 3.138 1.977 8.094 1.00 32.91 182 LEU A C 1
ATOM 1413 O O . LEU A 1 182 ? 4.366 1.922 8.113 1.00 32.91 182 LEU A O 1
ATOM 1417 N N . LEU A 1 183 ? 2.406 0.958 7.640 1.00 31.80 183 LEU A N 1
ATOM 1418 C CA . LEU A 1 183 ? 2.982 -0.143 6.866 1.00 31.80 183 LEU A CA 1
ATOM 1419 C C . LEU A 1 183 ? 2.613 0.028 5.383 1.00 31.80 183 LEU A C 1
ATOM 1421 O O . LEU A 1 183 ? 1.851 -0.796 4.864 1.00 31.80 183 LEU A O 1
ATOM 1425 N N . PRO A 1 184 ? 3.054 1.099 4.692 1.00 34.38 184 PRO A N 1
ATOM 1426 C CA . PRO A 1 184 ? 2.887 1.166 3.258 1.00 34.38 184 PRO A CA 1
ATOM 1427 C C . PRO A 1 184 ? 3.723 0.041 2.649 1.00 34.38 184 PRO A C 1
ATOM 1429 O O . PRO A 1 184 ? 4.934 -0.042 2.845 1.00 34.38 184 PRO A O 1
ATOM 1432 N N . THR A 1 185 ? 3.079 -0.839 1.891 1.00 38.50 185 THR A N 1
ATOM 1433 C CA . THR A 1 185 ? 3.801 -1.731 0.979 1.00 38.50 185 THR A CA 1
ATOM 1434 C C . THR A 1 185 ? 4.403 -0.940 -0.199 1.00 38.50 185 THR A C 1
ATOM 1436 O O . THR A 1 185 ? 5.292 -1.452 -0.876 1.00 38.50 185 THR A O 1
ATOM 1439 N N . SER A 1 186 ? 4.009 0.337 -0.380 1.00 43.16 186 SER A N 1
ATOM 1440 C CA . SER A 1 186 ? 4.689 1.345 -1.207 1.00 43.16 186 SER A CA 1
ATOM 1441 C C . SER A 1 186 ? 4.483 2.788 -0.724 1.00 43.16 186 SER A C 1
ATOM 1443 O O . SER A 1 186 ? 3.376 3.207 -0.388 1.00 43.16 186 SER A O 1
ATOM 1445 N N . ASN A 1 187 ? 5.556 3.584 -0.780 1.00 44.12 187 ASN A N 1
ATOM 1446 C CA . ASN A 1 187 ? 5.622 4.993 -0.364 1.00 44.12 187 ASN A CA 1
ATOM 1447 C C . ASN A 1 187 ? 4.614 5.924 -1.079 1.00 44.12 187 ASN A C 1
ATOM 1449 O O . ASN A 1 187 ? 4.315 7.008 -0.580 1.00 44.12 187 ASN A O 1
ATOM 1453 N N . CYS A 1 188 ? 4.068 5.518 -2.234 1.00 35.47 188 CYS A N 1
ATOM 1454 C CA . CYS A 1 188 ? 3.051 6.298 -2.950 1.00 35.47 188 CYS A CA 1
ATOM 1455 C C . CYS A 1 188 ? 1.712 6.329 -2.203 1.00 35.47 188 CYS A C 1
ATOM 1457 O O . CYS A 1 188 ? 1.069 7.375 -2.165 1.00 35.47 188 CYS A O 1
ATOM 1459 N N . ASP A 1 189 ? 1.324 5.231 -1.550 1.00 37.19 189 ASP A N 1
ATOM 1460 C CA . ASP A 1 189 ? 0.076 5.168 -0.781 1.00 37.19 189 ASP A CA 1
ATOM 1461 C C . ASP A 1 189 ? 0.156 6.038 0.485 1.00 37.19 189 ASP A C 1
ATOM 1463 O O . ASP A 1 189 ? -0.826 6.673 0.871 1.00 37.19 189 ASP A O 1
ATOM 1467 N N . ALA A 1 190 ? 1.353 6.163 1.072 1.00 43.28 190 ALA A N 1
ATOM 1468 C CA . ALA A 1 190 ? 1.621 7.061 2.195 1.00 43.28 190 ALA A CA 1
ATOM 1469 C C . ALA A 1 190 ? 1.565 8.548 1.794 1.00 43.28 190 ALA A C 1
ATOM 1471 O O . ALA A 1 190 ? 1.018 9.359 2.537 1.00 43.28 190 ALA A O 1
ATOM 1472 N N . PHE A 1 191 ? 2.075 8.910 0.610 1.00 39.34 191 PHE A N 1
ATOM 1473 C CA . PHE A 1 191 ? 2.030 10.283 0.084 1.00 39.34 191 PHE A CA 1
ATOM 1474 C C . PHE A 1 191 ? 0.617 10.714 -0.350 1.00 39.34 191 PHE A C 1
ATOM 1476 O O . PHE A 1 191 ? 0.223 11.869 -0.222 1.00 39.34 191 PHE A O 1
ATOM 1483 N N . VAL A 1 192 ? -0.190 9.783 -0.853 1.00 39.53 192 VAL A N 1
ATOM 1484 C CA . VAL A 1 192 ? -1.591 10.060 -1.205 1.00 39.53 192 VAL A CA 1
ATOM 1485 C C . VAL A 1 192 ? -2.454 10.141 0.046 1.00 39.53 192 VAL A C 1
ATOM 1487 O O . VAL A 1 192 ? -3.267 11.056 0.166 1.00 39.53 192 VAL A O 1
ATOM 1490 N N . GLY A 1 193 ? -2.230 9.235 1.004 1.00 40.25 193 GLY A N 1
ATOM 1491 C CA . GLY A 1 193 ? -2.832 9.302 2.334 1.00 40.25 193 GLY A CA 1
ATOM 1492 C C . GLY A 1 193 ? -2.508 10.616 3.043 1.00 40.25 193 GLY A C 1
ATOM 1493 O O . GLY A 1 193 ? -3.399 11.201 3.658 1.00 40.25 193 GLY A O 1
ATOM 1494 N N . SER A 1 194 ? -1.283 11.129 2.876 1.00 45.34 194 SER A N 1
ATOM 1495 C CA . SER A 1 194 ? -0.901 12.452 3.355 1.00 45.34 194 SER A CA 1
ATOM 1496 C C . SER A 1 194 ? -1.680 13.553 2.593 1.00 45.34 194 SER A C 1
ATOM 1498 O O . SER A 1 194 ? -2.445 14.294 3.197 1.00 45.34 194 SER A O 1
ATOM 1500 N N . ILE A 1 195 ? -1.661 13.640 1.265 1.00 40.78 195 ILE A N 1
ATOM 1501 C CA . ILE A 1 195 ? -2.407 14.710 0.557 1.00 40.78 195 ILE A CA 1
ATOM 1502 C C . ILE A 1 195 ? -3.921 14.720 0.871 1.00 40.78 195 ILE A C 1
ATOM 1504 O O . ILE A 1 195 ? -4.515 15.787 1.045 1.00 40.78 195 ILE A O 1
ATOM 1508 N N . ILE A 1 196 ? -4.554 13.549 0.979 1.00 42.34 196 ILE A N 1
ATOM 1509 C CA . ILE A 1 196 ? -5.985 13.422 1.302 1.00 42.34 196 ILE A CA 1
ATOM 1510 C C . ILE A 1 196 ? -6.270 13.917 2.725 1.00 42.34 196 ILE A C 1
ATOM 1512 O O . ILE A 1 196 ? -7.235 14.647 2.953 1.00 42.34 196 ILE A O 1
ATOM 1516 N N . LEU A 1 197 ? -5.419 13.564 3.687 1.00 43.16 197 LEU A N 1
ATOM 1517 C CA . LEU A 1 197 ? -5.575 13.988 5.074 1.00 43.16 197 LEU A CA 1
ATOM 1518 C C . LEU A 1 197 ? -5.294 15.509 5.224 1.00 43.16 197 LEU A C 1
ATOM 1520 O O . LEU A 1 197 ? -5.928 16.156 6.055 1.00 43.16 197 LEU A O 1
ATOM 1524 N N . ALA A 1 198 ? -4.492 16.125 4.343 1.00 40.34 198 ALA A N 1
ATOM 1525 C CA . ALA A 1 198 ? -4.301 17.581 4.295 1.00 40.34 198 ALA A CA 1
ATOM 1526 C C . ALA A 1 198 ? -5.576 18.326 3.853 1.00 40.34 198 ALA A C 1
ATOM 1528 O O . ALA A 1 198 ? -5.871 19.405 4.360 1.00 40.34 198 ALA A O 1
ATOM 1529 N N . GLN A 1 199 ? -6.369 17.731 2.955 1.00 37.69 199 GLN A N 1
ATOM 1530 C CA . GLN A 1 199 ? -7.657 18.290 2.523 1.00 37.69 199 GLN A CA 1
ATOM 1531 C C . GLN A 1 199 ? -8.767 18.109 3.568 1.00 37.69 199 GLN A C 1
ATOM 1533 O O . GLN A 1 199 ? -9.677 18.930 3.646 1.00 37.69 199 GLN A O 1
ATOM 1538 N N . ILE A 1 200 ? -8.703 17.040 4.368 1.00 38.47 200 ILE A N 1
ATOM 1539 C CA . ILE A 1 200 ? -9.714 16.719 5.386 1.00 38.47 200 ILE A CA 1
ATOM 1540 C C . ILE A 1 200 ? -9.492 17.520 6.680 1.00 38.47 200 ILE A C 1
ATOM 1542 O O . ILE A 1 200 ? -10.463 17.911 7.328 1.00 38.47 200 ILE A O 1
ATOM 1546 N N . VAL A 1 201 ? -8.238 17.788 7.067 1.00 41.78 201 VAL A N 1
ATOM 1547 C CA . VAL A 1 201 ? -7.918 18.420 8.362 1.00 41.78 201 VAL A CA 1
ATOM 1548 C C . VAL A 1 201 ? -7.879 19.955 8.315 1.00 41.78 201 VAL A C 1
ATOM 1550 O O . VAL A 1 201 ? -7.882 20.596 9.364 1.00 41.78 201 VAL A O 1
ATOM 1553 N N . ASP A 1 202 ? -8.012 20.582 7.142 1.00 41.44 202 ASP A N 1
ATOM 1554 C CA . ASP A 1 202 ? -8.212 22.044 7.048 1.00 41.44 202 ASP A CA 1
ATOM 1555 C C . ASP A 1 202 ? -9.522 22.526 7.732 1.00 41.44 202 ASP A C 1
ATOM 1557 O O . ASP A 1 202 ? -9.788 23.720 7.840 1.00 41.44 202 ASP A O 1
ATOM 1561 N N . TYR A 1 203 ? -10.328 21.591 8.257 1.00 39.94 203 TYR A N 1
ATOM 1562 C CA . TYR A 1 203 ? -11.575 21.829 8.988 1.00 39.94 203 TYR A CA 1
ATOM 1563 C C . TYR A 1 203 ? -11.531 21.540 10.505 1.00 39.94 203 TYR A C 1
ATOM 1565 O O . TYR A 1 203 ? -12.564 21.658 11.167 1.00 39.94 203 TYR A O 1
ATOM 1573 N N . GLY A 1 204 ? -10.385 21.153 11.084 1.00 40.59 204 GLY A N 1
ATOM 1574 C CA . GLY A 1 204 ? -10.301 20.697 12.480 1.00 40.59 204 GLY A CA 1
ATOM 1575 C C . GLY A 1 204 ? -9.335 21.493 13.360 1.00 40.59 204 GLY A C 1
ATOM 1576 O O . GLY A 1 204 ? -8.127 21.416 13.179 1.00 40.59 204 GLY A O 1
ATOM 1577 N N . ASP A 1 205 ? -9.886 22.185 14.357 1.00 39.03 205 ASP A N 1
ATOM 1578 C CA . ASP A 1 205 ? -9.242 23.067 15.348 1.00 39.03 205 ASP A CA 1
ATOM 1579 C C . ASP A 1 205 ? -8.348 22.332 16.384 1.00 39.03 205 ASP A C 1
ATOM 1581 O O . ASP A 1 205 ? -8.538 22.438 17.592 1.00 39.03 205 ASP A O 1
ATOM 1585 N N . GLY A 1 206 ? -7.417 21.494 15.918 1.00 47.34 206 GLY A N 1
ATOM 1586 C CA . GLY A 1 206 ? -6.243 21.075 16.693 1.00 47.34 206 GLY A CA 1
ATOM 1587 C C . GLY A 1 206 ? -5.106 22.066 16.455 1.00 47.34 206 GLY A C 1
ATOM 1588 O O . GLY A 1 206 ? -5.094 22.722 15.413 1.00 47.34 206 GLY A O 1
ATOM 1589 N N . SER A 1 207 ? -4.158 22.198 17.389 1.00 49.34 207 SER A N 1
ATOM 1590 C CA . SER A 1 207 ? -3.035 23.143 17.307 1.00 49.34 207 SER A CA 1
ATOM 1591 C C . SER A 1 207 ? -2.323 23.030 15.951 1.00 49.34 207 SER A C 1
ATOM 1593 O O . SER A 1 207 ? -1.461 22.177 15.735 1.00 49.34 207 SER A O 1
ATOM 1595 N N . ARG A 1 208 ? -2.710 23.904 15.005 1.00 54.78 208 ARG A N 1
ATOM 1596 C CA . ARG A 1 208 ? -2.324 23.871 13.579 1.00 54.78 208 ARG A CA 1
ATOM 1597 C C . ARG A 1 208 ? -0.828 23.630 13.378 1.00 54.78 208 ARG A C 1
ATOM 1599 O O . ARG A 1 208 ? -0.429 23.036 12.381 1.00 54.78 208 ARG A O 1
ATOM 1606 N N . LEU A 1 209 ? -0.009 24.077 14.327 1.00 52.75 209 LEU A N 1
ATOM 1607 C CA . LEU A 1 209 ? 1.441 23.963 14.320 1.00 52.75 209 LEU A CA 1
ATOM 1608 C C . LEU A 1 209 ? 1.964 22.521 14.458 1.00 52.75 209 LEU A C 1
ATOM 1610 O O . LEU A 1 209 ? 2.841 22.144 13.685 1.00 52.75 209 LEU A O 1
ATOM 1614 N N . GLU A 1 210 ? 1.443 21.714 15.384 1.00 57.91 210 GLU A N 1
ATOM 1615 C CA . GLU A 1 210 ? 1.918 20.335 15.605 1.00 57.91 210 GLU A CA 1
ATOM 1616 C C . GLU A 1 210 ? 1.526 19.423 14.447 1.00 57.91 210 GLU A C 1
ATOM 1618 O O . GLU A 1 210 ? 2.335 18.649 13.934 1.00 57.91 210 GLU A O 1
ATOM 1623 N N . LEU A 1 211 ? 0.311 19.616 13.939 1.00 59.69 211 LEU A N 1
ATOM 1624 C CA . LEU A 1 211 ? -0.142 18.916 12.753 1.00 59.69 211 LEU A CA 1
ATOM 1625 C C . LEU A 1 211 ? 0.735 19.282 11.547 1.00 59.69 211 LEU A C 1
ATOM 1627 O O . LEU A 1 211 ? 1.263 18.400 10.879 1.00 59.69 211 LEU A O 1
ATOM 1631 N N . THR A 1 212 ? 0.971 20.579 11.304 1.00 63.16 212 THR A N 1
ATOM 1632 C CA . THR A 1 212 ? 1.830 21.062 10.200 1.00 63.16 212 THR A CA 1
ATOM 1633 C C . THR A 1 212 ? 3.265 20.532 10.298 1.00 63.16 212 THR A C 1
ATOM 1635 O O . THR A 1 212 ? 3.891 20.258 9.275 1.00 63.16 212 THR A O 1
ATOM 1638 N N . ARG A 1 213 ? 3.802 20.347 11.509 1.00 64.38 213 ARG A N 1
ATOM 1639 C CA . ARG A 1 213 ? 5.122 19.725 11.715 1.00 64.38 213 ARG A CA 1
ATOM 1640 C C . ARG A 1 213 ? 5.117 18.255 11.317 1.00 64.38 213 ARG A C 1
ATOM 1642 O O . ARG A 1 213 ? 5.989 17.838 10.557 1.00 64.38 213 ARG A O 1
ATOM 1649 N N . PHE A 1 214 ? 4.123 17.497 11.776 1.00 65.19 214 PHE A N 1
ATOM 1650 C CA . PHE A 1 214 ? 3.956 16.093 11.404 1.00 65.19 214 PHE A CA 1
ATOM 1651 C C . PHE A 1 214 ? 3.845 15.922 9.880 1.00 65.19 214 PHE A C 1
ATOM 1653 O O . PHE A 1 214 ? 4.526 15.078 9.295 1.00 65.19 214 PHE A O 1
ATOM 1660 N N . TRP A 1 215 ? 3.079 16.801 9.230 1.00 65.38 215 TRP A N 1
ATOM 1661 C CA . TRP A 1 215 ? 2.951 16.893 7.775 1.00 65.38 215 TRP A CA 1
ATOM 1662 C C . TRP A 1 215 ? 4.285 17.074 7.066 1.00 65.38 215 TRP A C 1
ATOM 1664 O O . TRP A 1 215 ? 4.668 16.265 6.220 1.00 65.38 215 TRP A O 1
ATOM 1674 N N . LEU A 1 216 ? 5.019 18.116 7.453 1.00 68.62 216 LEU A N 1
ATOM 1675 C CA . LEU A 1 216 ? 6.297 18.449 6.841 1.00 68.62 216 LEU A CA 1
ATOM 1676 C C . LEU A 1 216 ? 7.309 17.303 6.991 1.00 68.62 216 LEU A C 1
ATOM 1678 O O . LEU A 1 216 ? 8.074 17.019 6.066 1.00 68.62 216 LEU A O 1
ATOM 1682 N N . CYS A 1 217 ? 7.303 16.630 8.145 1.00 66.38 217 CYS A N 1
ATOM 1683 C CA . CYS A 1 217 ? 8.134 15.459 8.401 1.00 66.38 217 CYS A CA 1
ATOM 1684 C C . CYS A 1 217 ? 7.758 14.282 7.494 1.00 66.38 217 CYS A C 1
ATOM 1686 O O . CYS A 1 217 ? 8.652 13.659 6.918 1.00 66.38 217 CYS A O 1
ATOM 1688 N N . MET A 1 218 ? 6.464 14.002 7.323 1.00 68.00 218 MET A N 1
ATOM 1689 C CA . MET A 1 218 ? 6.000 12.913 6.461 1.00 68.00 218 MET A CA 1
ATOM 1690 C C . MET A 1 218 ? 6.317 13.155 4.987 1.00 68.00 218 MET A C 1
ATOM 1692 O O . MET A 1 218 ? 6.854 12.267 4.324 1.00 68.00 218 MET A O 1
ATOM 1696 N N . ASP A 1 219 ? 6.080 14.365 4.487 1.00 68.62 219 ASP A N 1
ATOM 1697 C CA . ASP A 1 219 ? 6.394 14.705 3.099 1.00 68.62 219 ASP A CA 1
ATOM 1698 C C . ASP A 1 219 ? 7.905 14.661 2.839 1.00 68.62 219 ASP A C 1
ATOM 1700 O O . ASP A 1 219 ? 8.347 14.147 1.809 1.00 68.62 219 ASP A O 1
ATOM 1704 N N . SER A 1 220 ? 8.714 15.123 3.798 1.00 70.44 220 SER A N 1
ATOM 1705 C CA . SER A 1 220 ? 10.179 15.045 3.711 1.00 70.44 220 SER A CA 1
ATOM 1706 C C . SER A 1 220 ? 10.675 13.597 3.685 1.00 70.44 220 SER A C 1
ATOM 1708 O O . SER A 1 220 ? 11.573 13.263 2.908 1.00 70.44 220 SER A O 1
ATOM 1710 N N . HIS A 1 221 ? 10.079 12.727 4.504 1.00 73.00 221 HIS A N 1
ATOM 1711 C CA . HIS A 1 221 ? 10.386 11.299 4.519 1.00 73.00 221 HIS A CA 1
ATOM 1712 C C . HIS A 1 221 ? 10.031 10.634 3.181 1.00 73.00 221 HIS A C 1
ATOM 1714 O O . HIS A 1 221 ? 10.890 10.000 2.564 1.00 73.00 221 HIS A O 1
ATOM 1720 N N . ASN A 1 222 ? 8.804 10.842 2.693 1.00 72.44 222 ASN A N 1
ATOM 1721 C CA . ASN A 1 222 ? 8.321 10.269 1.434 1.00 72.44 222 ASN A CA 1
ATOM 1722 C C . ASN A 1 222 ? 9.139 10.759 0.230 1.00 72.44 222 ASN A C 1
ATOM 1724 O O . ASN A 1 222 ? 9.470 9.973 -0.662 1.00 72.44 222 ASN A O 1
ATOM 1728 N N . LEU A 1 223 ? 9.537 12.037 0.223 1.00 75.75 223 LEU A N 1
ATOM 1729 C CA . LEU A 1 223 ? 10.426 12.588 -0.797 1.00 75.75 223 LEU A CA 1
ATOM 1730 C C . LEU A 1 223 ? 11.779 11.864 -0.800 1.00 75.75 223 LEU A C 1
ATOM 1732 O O . LEU A 1 223 ? 12.220 11.403 -1.853 1.00 75.75 223 LEU A O 1
ATOM 1736 N N . GLY A 1 224 ? 12.416 11.717 0.365 1.00 75.00 224 GLY A N 1
ATOM 1737 C CA . GLY A 1 224 ? 13.690 11.006 0.489 1.00 75.00 224 GLY A CA 1
ATOM 1738 C C . GLY A 1 224 ? 13.601 9.544 0.041 1.00 75.00 224 GLY A C 1
ATOM 1739 O O . GLY A 1 224 ? 14.446 9.081 -0.729 1.00 75.00 224 GLY A O 1
ATOM 1740 N N . ALA A 1 225 ? 12.546 8.842 0.461 1.00 73.94 225 ALA A N 1
ATOM 1741 C CA . ALA A 1 225 ? 12.297 7.454 0.086 1.00 73.94 225 ALA A CA 1
ATOM 1742 C C . ALA A 1 225 ? 12.111 7.295 -1.434 1.00 73.94 225 ALA A C 1
ATOM 1744 O O . ALA A 1 225 ? 12.755 6.441 -2.042 1.00 73.94 225 ALA A O 1
ATOM 1745 N N . SER A 1 226 ? 11.325 8.176 -2.067 1.00 72.88 226 SER A N 1
ATOM 1746 C CA . SER A 1 226 ? 11.085 8.138 -3.518 1.00 72.88 226 SER A CA 1
ATOM 1747 C C . SER A 1 226 ? 12.363 8.329 -4.345 1.00 72.88 226 SER A C 1
ATOM 1749 O O . SER A 1 226 ? 12.566 7.642 -5.347 1.00 72.88 226 SER A O 1
ATOM 1751 N N . ILE A 1 227 ? 13.268 9.215 -3.909 1.00 76.56 227 ILE A N 1
ATOM 1752 C CA . ILE A 1 227 ? 14.555 9.446 -4.577 1.00 76.56 227 ILE A CA 1
ATOM 1753 C C . ILE A 1 227 ? 15.437 8.197 -4.476 1.00 76.56 227 ILE A C 1
ATOM 1755 O O . ILE A 1 227 ? 16.028 7.778 -5.473 1.00 76.56 227 ILE A O 1
ATOM 1759 N N . ALA A 1 228 ? 15.522 7.598 -3.285 1.00 79.62 228 ALA A N 1
ATOM 1760 C CA . ALA A 1 228 ? 16.331 6.407 -3.049 1.00 79.62 228 ALA A CA 1
ATOM 1761 C C . ALA A 1 228 ? 15.817 5.194 -3.841 1.00 79.62 228 ALA A C 1
ATOM 1763 O O . ALA A 1 228 ? 16.609 4.467 -4.438 1.00 79.62 228 ALA A O 1
ATOM 1764 N N . GLU A 1 229 ? 14.501 4.994 -3.886 1.00 77.75 229 GLU A N 1
ATOM 1765 C CA . GLU A 1 229 ? 13.856 3.891 -4.604 1.00 77.75 229 GLU A CA 1
ATOM 1766 C C . GLU A 1 229 ? 14.093 3.990 -6.117 1.00 77.75 229 GLU A C 1
ATOM 1768 O O . GLU A 1 229 ? 14.610 3.056 -6.731 1.00 77.75 229 GLU A O 1
ATOM 1773 N N . VAL A 1 230 ? 13.852 5.169 -6.701 1.00 80.19 230 VAL A N 1
ATOM 1774 C CA . VAL A 1 230 ? 14.103 5.428 -8.126 1.00 80.19 230 VAL A CA 1
ATOM 1775 C C . VAL A 1 230 ? 15.582 5.246 -8.485 1.00 80.19 230 VAL A C 1
ATOM 1777 O O . VAL A 1 230 ? 15.901 4.679 -9.534 1.00 80.19 230 VAL A O 1
ATOM 1780 N N . ALA A 1 231 ? 16.497 5.702 -7.624 1.00 78.38 231 ALA A N 1
ATOM 1781 C CA . ALA A 1 231 ? 17.930 5.506 -7.824 1.00 78.38 231 ALA A CA 1
ATOM 1782 C C . ALA A 1 231 ? 18.316 4.018 -7.765 1.00 78.38 231 ALA A C 1
ATOM 1784 O O . ALA A 1 231 ? 19.073 3.549 -8.617 1.00 78.38 231 ALA A O 1
ATOM 1785 N N . ASN A 1 232 ? 17.763 3.264 -6.812 1.00 81.75 232 ASN A N 1
ATOM 1786 C CA . ASN A 1 232 ? 17.992 1.826 -6.693 1.00 81.75 232 ASN A CA 1
ATOM 1787 C C . ASN A 1 232 ? 17.511 1.075 -7.940 1.00 81.75 232 ASN A C 1
ATOM 1789 O O . ASN A 1 232 ? 18.275 0.293 -8.507 1.00 81.75 232 ASN A O 1
ATOM 1793 N N . ASP A 1 233 ? 16.297 1.347 -8.419 1.00 79.75 233 ASP A N 1
ATOM 1794 C CA . ASP A 1 233 ? 15.762 0.710 -9.627 1.00 79.75 233 ASP A CA 1
ATOM 1795 C C . ASP A 1 233 ? 16.594 1.027 -10.874 1.00 79.75 233 ASP A C 1
ATOM 1797 O O . ASP A 1 233 ? 16.834 0.148 -11.712 1.00 79.75 233 ASP A O 1
ATOM 1801 N N . ALA A 1 234 ? 17.090 2.262 -10.985 1.00 80.75 234 ALA A N 1
ATOM 1802 C CA . ALA A 1 234 ? 17.983 2.665 -12.063 1.00 80.75 234 ALA A CA 1
ATOM 1803 C C . ALA A 1 234 ? 19.320 1.902 -12.019 1.00 80.75 234 ALA A C 1
ATOM 1805 O O . ALA A 1 234 ? 19.741 1.341 -13.035 1.00 80.75 234 ALA A O 1
ATOM 1806 N N . ILE A 1 235 ? 19.950 1.812 -10.842 1.00 80.62 235 ILE A N 1
ATOM 1807 C CA . ILE A 1 235 ? 21.208 1.074 -10.635 1.00 80.62 235 ILE A CA 1
ATOM 1808 C C . ILE A 1 235 ? 21.022 -0.412 -10.962 1.00 80.62 235 ILE A C 1
ATOM 1810 O O . ILE A 1 235 ? 21.850 -1.009 -11.652 1.00 80.62 235 ILE A O 1
ATOM 1814 N N . VAL A 1 236 ? 19.920 -1.014 -10.510 1.00 82.06 236 VAL A N 1
ATOM 1815 C CA . VAL A 1 236 ? 19.591 -2.424 -10.765 1.00 82.06 236 VAL A CA 1
ATOM 1816 C C . VAL A 1 236 ? 19.400 -2.686 -12.259 1.00 82.06 236 VAL A C 1
ATOM 1818 O O . VAL A 1 236 ? 19.864 -3.708 -12.775 1.00 82.06 236 VAL A O 1
ATOM 1821 N N . ALA A 1 237 ? 18.751 -1.768 -12.974 1.00 80.12 237 ALA A N 1
ATOM 1822 C CA . ALA A 1 237 ? 18.552 -1.882 -14.413 1.00 80.12 237 ALA A CA 1
ATOM 1823 C C . ALA A 1 237 ? 19.870 -1.786 -15.200 1.00 80.12 237 ALA A C 1
ATOM 1825 O O . ALA A 1 237 ? 20.084 -2.564 -16.134 1.00 80.12 237 ALA A O 1
ATOM 1826 N N . GLU A 1 238 ? 20.766 -0.877 -14.810 1.00 79.69 238 GLU A N 1
ATOM 1827 C CA . GLU A 1 238 ? 22.080 -0.708 -15.441 1.00 79.69 238 GLU A CA 1
ATOM 1828 C C . GLU A 1 238 ? 23.019 -1.886 -15.150 1.00 79.69 238 GLU A C 1
ATOM 1830 O O . GLU A 1 238 ? 23.640 -2.434 -16.066 1.00 79.69 238 GLU A O 1
ATOM 1835 N N . ALA A 1 239 ? 23.080 -2.334 -13.894 1.00 79.75 239 ALA A N 1
ATOM 1836 C CA . ALA A 1 239 ? 23.883 -3.484 -13.488 1.00 79.75 239 ALA A CA 1
ATOM 1837 C C . ALA A 1 239 ? 23.383 -4.791 -14.131 1.00 79.75 239 ALA A C 1
ATOM 1839 O O . ALA A 1 239 ? 24.179 -5.630 -14.554 1.00 79.75 239 ALA A O 1
ATOM 1840 N N . GLY A 1 240 ? 22.062 -4.953 -14.270 1.00 74.44 240 GLY A N 1
ATOM 1841 C CA . GLY A 1 240 ? 21.431 -6.160 -14.809 1.00 74.44 240 GLY A CA 1
ATOM 1842 C C . GLY A 1 240 ? 21.671 -6.419 -16.301 1.00 74.44 240 GLY A C 1
ATOM 1843 O O . GLY A 1 240 ? 21.349 -7.506 -16.783 1.00 74.44 240 GLY A O 1
ATOM 1844 N N . LYS A 1 241 ? 22.225 -5.450 -17.038 1.00 69.50 241 LYS A N 1
ATOM 1845 C CA . LYS A 1 241 ? 22.497 -5.554 -18.480 1.00 69.50 241 LYS A CA 1
ATOM 1846 C C . LYS A 1 241 ? 23.965 -5.689 -18.857 1.00 69.50 241 LYS A C 1
ATOM 1848 O O . LYS A 1 241 ? 24.266 -5.842 -20.044 1.00 69.50 241 LYS A O 1
ATOM 1853 N N . GLN A 1 242 ? 24.882 -5.626 -17.897 1.00 64.00 242 GLN A N 1
ATOM 1854 C CA . GLN A 1 242 ? 26.298 -5.689 -18.226 1.00 64.00 242 GLN A CA 1
ATOM 1855 C C . GLN A 1 242 ? 26.683 -7.069 -18.775 1.00 64.00 242 GLN A C 1
ATOM 1857 O O . GLN A 1 242 ? 26.367 -8.089 -18.156 1.00 64.00 242 GLN A O 1
ATOM 1862 N N . PRO A 1 243 ? 27.392 -7.140 -19.918 1.00 53.72 243 PRO A N 1
ATOM 1863 C CA . PRO A 1 243 ? 27.965 -8.393 -20.375 1.00 53.72 243 PRO A CA 1
ATOM 1864 C C . PRO A 1 243 ? 29.042 -8.815 -19.372 1.00 53.72 243 PRO A C 1
ATOM 1866 O O . PRO A 1 243 ? 30.065 -8.146 -19.228 1.00 53.72 243 PRO A O 1
ATOM 1869 N N . THR A 1 244 ? 28.824 -9.926 -18.665 1.00 48.78 244 THR A N 1
ATOM 1870 C CA . THR A 1 244 ? 29.846 -10.497 -17.782 1.00 48.78 244 THR A CA 1
ATOM 1871 C C . THR A 1 244 ? 31.125 -10.711 -18.587 1.00 48.78 244 THR A C 1
ATOM 1873 O O . THR A 1 244 ? 31.115 -11.441 -19.577 1.00 48.78 244 THR A O 1
ATOM 1876 N N . SER A 1 245 ? 32.232 -10.097 -18.163 1.00 42.44 245 SER A N 1
ATOM 1877 C CA . SER A 1 245 ? 33.525 -10.086 -18.866 1.00 42.44 245 SER A CA 1
ATOM 1878 C C . SER A 1 245 ? 34.230 -11.459 -18.950 1.00 42.44 245 SER A C 1
ATOM 1880 O O . SER A 1 245 ? 35.420 -11.531 -19.256 1.00 42.44 245 SER A O 1
ATOM 1882 N N . SER A 1 246 ? 33.525 -12.564 -18.694 1.00 37.69 246 SER A N 1
ATOM 1883 C CA . SER A 1 246 ? 34.044 -13.927 -18.777 1.00 37.69 246 SER A CA 1
ATOM 1884 C C . SER A 1 246 ? 33.380 -14.659 -19.947 1.00 37.69 246 SER A C 1
ATOM 1886 O O . SER A 1 246 ? 32.163 -14.823 -19.994 1.00 37.69 246 SER A O 1
ATOM 1888 N N . LYS A 1 247 ? 34.189 -15.132 -20.903 1.00 39.03 247 LYS A N 1
ATOM 1889 C CA . LYS A 1 247 ? 33.744 -15.892 -22.088 1.00 39.03 247 LYS A CA 1
ATOM 1890 C C . LYS A 1 247 ? 33.053 -17.235 -21.767 1.00 39.03 247 LYS A C 1
ATOM 1892 O O . LYS A 1 247 ? 32.630 -17.903 -22.701 1.00 39.03 247 LYS A O 1
ATOM 1897 N N . ASN A 1 248 ? 32.911 -17.617 -20.491 1.00 35.25 248 ASN A N 1
ATOM 1898 C CA . ASN A 1 248 ? 32.348 -18.904 -20.059 1.00 35.25 248 ASN A CA 1
ATOM 1899 C C . ASN A 1 248 ? 31.190 -18.806 -19.046 1.00 35.25 248 ASN A C 1
ATOM 1901 O O . ASN A 1 248 ? 30.643 -19.839 -18.660 1.00 35.25 248 ASN A O 1
ATOM 1905 N N . SER A 1 249 ? 30.765 -17.612 -18.626 1.00 35.94 249 SER A N 1
ATOM 1906 C CA . SER A 1 249 ? 29.554 -17.455 -17.812 1.00 35.94 249 SER A CA 1
ATOM 1907 C C . SER A 1 249 ? 28.371 -17.159 -18.728 1.00 35.94 249 SER A C 1
ATOM 1909 O O . SER A 1 249 ? 28.400 -16.187 -19.480 1.00 35.94 249 SER A O 1
ATOM 1911 N N . ARG A 1 250 ? 27.347 -18.025 -18.693 1.00 35.72 250 ARG A N 1
ATOM 1912 C CA . ARG A 1 250 ? 26.052 -17.822 -19.368 1.00 35.72 250 ARG A CA 1
ATOM 1913 C C . ARG A 1 250 ? 25.639 -16.358 -19.213 1.00 35.72 250 ARG A C 1
ATOM 1915 O O . ARG A 1 250 ? 25.649 -15.871 -18.088 1.00 35.72 250 ARG A O 1
ATOM 1922 N N . ALA A 1 251 ? 25.301 -15.691 -20.319 1.00 39.22 251 ALA A N 1
ATOM 1923 C CA . ALA A 1 251 ? 24.725 -14.351 -20.295 1.00 39.22 251 ALA A CA 1
ATOM 1924 C C . ALA A 1 251 ? 23.642 -14.314 -19.210 1.00 39.22 251 ALA A C 1
ATOM 1926 O O . ALA A 1 251 ? 22.648 -15.033 -19.339 1.00 39.22 251 ALA A O 1
ATOM 1927 N N . SER A 1 252 ? 23.868 -13.569 -18.123 1.00 43.78 252 SER A N 1
ATOM 1928 C CA . SER A 1 252 ? 22.845 -13.385 -17.100 1.00 43.78 252 SER A CA 1
ATOM 1929 C C . SER A 1 252 ? 21.630 -12.818 -17.815 1.00 43.78 252 SER A C 1
ATOM 1931 O O . SER A 1 252 ? 21.718 -11.817 -18.533 1.00 43.78 252 SER A O 1
ATOM 1933 N N . SER A 1 253 ? 20.510 -13.535 -17.743 1.00 54.59 253 SER A N 1
ATOM 1934 C CA . SER A 1 253 ? 19.324 -13.106 -18.465 1.00 54.59 253 SER A CA 1
ATOM 1935 C C . SER A 1 253 ? 18.879 -11.766 -17.883 1.00 54.59 253 SER A C 1
ATOM 1937 O O . SER A 1 253 ? 18.725 -11.630 -16.666 1.00 54.59 253 SER A O 1
ATOM 1939 N N . SER A 1 254 ? 18.712 -10.758 -18.741 1.00 55.62 254 SER A N 1
ATOM 1940 C CA . SER A 1 254 ? 18.157 -9.464 -18.349 1.00 55.62 254 SER A CA 1
ATOM 1941 C C . SER A 1 254 ? 16.852 -9.704 -17.574 1.00 55.62 254 SER A C 1
ATOM 1943 O O . SER A 1 254 ? 15.886 -10.247 -18.115 1.00 55.62 254 SER A O 1
ATOM 1945 N N . GLY A 1 255 ? 16.872 -9.402 -16.270 1.00 65.50 255 GLY A N 1
ATOM 1946 C CA . GLY A 1 255 ? 15.767 -9.656 -15.337 1.00 65.50 255 GLY A CA 1
ATOM 1947 C C . GLY A 1 255 ? 16.027 -10.676 -14.217 1.00 65.50 255 GLY A C 1
ATOM 1948 O O . GLY A 1 255 ? 15.141 -10.905 -13.400 1.00 65.50 255 GLY A O 1
ATOM 1949 N N . GLU A 1 256 ? 17.187 -11.338 -14.137 1.00 77.12 256 GLU A N 1
ATOM 1950 C CA . GLU A 1 256 ? 17.577 -12.115 -12.935 1.00 77.12 256 GLU A CA 1
ATOM 1951 C C . GLU A 1 256 ? 17.846 -11.213 -11.729 1.00 77.12 256 GLU A C 1
ATOM 1953 O O . GLU A 1 256 ? 17.291 -11.450 -10.658 1.00 77.12 256 GLU A O 1
ATOM 1958 N N . LEU A 1 257 ? 18.627 -10.146 -11.923 1.00 80.75 257 LEU A N 1
ATOM 1959 C CA . LEU A 1 257 ? 18.950 -9.199 -10.856 1.00 80.75 257 LEU A CA 1
ATOM 1960 C C . LEU A 1 257 ? 17.704 -8.452 -10.357 1.00 80.75 257 LEU A C 1
ATOM 1962 O O . LEU A 1 257 ? 17.504 -8.341 -9.155 1.00 80.75 257 LEU A O 1
ATOM 1966 N N . GLN A 1 258 ? 16.826 -8.020 -11.269 1.00 79.50 258 GLN A N 1
ATOM 1967 C CA . GLN A 1 258 ? 15.549 -7.392 -10.909 1.00 79.50 258 GLN A CA 1
ATOM 1968 C C . GLN A 1 258 ? 14.684 -8.336 -10.064 1.00 79.50 258 GLN A C 1
ATOM 1970 O O . GLN A 1 258 ? 14.251 -7.962 -8.983 1.00 79.50 258 GLN A O 1
ATOM 1975 N N . ALA A 1 259 ? 14.499 -9.593 -10.483 1.00 81.25 259 ALA A N 1
ATOM 1976 C CA . ALA A 1 259 ? 13.736 -10.558 -9.690 1.00 81.25 259 ALA A CA 1
ATOM 1977 C C . ALA A 1 259 ? 14.361 -10.815 -8.304 1.00 81.25 259 ALA A C 1
ATOM 1979 O O . ALA A 1 259 ? 13.633 -10.962 -7.326 1.00 81.25 259 ALA A O 1
ATOM 1980 N N . PHE A 1 260 ? 15.694 -10.838 -8.200 1.00 83.88 260 PHE A N 1
ATOM 1981 C CA . PHE A 1 260 ? 16.387 -10.987 -6.919 1.00 83.88 260 PHE A CA 1
ATOM 1982 C C . PHE A 1 260 ? 16.130 -9.811 -5.967 1.00 83.88 260 PHE A C 1
ATOM 1984 O O . PHE A 1 260 ? 15.850 -10.034 -4.792 1.00 83.88 260 PHE A O 1
ATOM 1991 N N . VAL A 1 261 ? 16.174 -8.574 -6.468 1.00 83.00 261 VAL A N 1
ATOM 1992 C CA . VAL A 1 261 ? 15.887 -7.365 -5.672 1.00 83.00 261 VAL A CA 1
ATOM 1993 C C . VAL A 1 261 ? 14.470 -7.405 -5.107 1.00 83.00 261 VAL A C 1
ATOM 1995 O O . VAL A 1 261 ? 14.269 -7.113 -3.934 1.00 83.00 261 VAL A O 1
ATOM 1998 N N . TRP A 1 262 ? 13.503 -7.858 -5.901 1.00 81.62 262 TRP A N 1
ATOM 1999 C CA . TRP A 1 262 ? 12.117 -8.021 -5.463 1.00 81.62 262 TRP A CA 1
ATOM 2000 C C . TRP A 1 262 ? 11.953 -9.109 -4.395 1.00 81.62 262 TRP A C 1
ATOM 2002 O O . TRP A 1 262 ? 11.217 -8.920 -3.427 1.00 81.62 262 TRP A O 1
ATOM 2012 N N . VAL A 1 263 ? 12.682 -10.223 -4.515 1.00 84.69 263 VAL A N 1
ATOM 2013 C CA . VAL A 1 263 ? 12.740 -11.263 -3.472 1.00 84.69 263 VAL A CA 1
ATOM 2014 C C . VAL A 1 263 ? 13.343 -10.701 -2.178 1.00 84.69 263 VAL A C 1
ATOM 2016 O O . VAL A 1 263 ? 12.794 -10.927 -1.102 1.00 84.69 263 VAL A O 1
ATOM 2019 N N . ALA A 1 264 ? 14.431 -9.931 -2.264 1.00 85.12 264 ALA A N 1
ATOM 2020 C CA . ALA A 1 264 ? 15.052 -9.296 -1.101 1.00 85.12 264 ALA A CA 1
ATOM 2021 C C . ALA A 1 264 ? 14.131 -8.249 -0.446 1.00 85.12 264 ALA A C 1
ATOM 2023 O O . ALA A 1 264 ? 13.991 -8.239 0.775 1.00 85.12 264 ALA A O 1
ATOM 2024 N N . SER A 1 265 ? 13.457 -7.424 -1.253 1.00 83.75 265 SER A N 1
ATOM 2025 C CA . SER A 1 265 ? 12.459 -6.450 -0.794 1.00 83.75 265 SER A CA 1
ATOM 2026 C C . SER A 1 265 ? 11.295 -7.137 -0.075 1.00 83.75 265 SER A C 1
ATOM 2028 O O . SER A 1 265 ? 10.951 -6.741 1.034 1.00 83.75 265 SER A O 1
ATOM 2030 N N . SER A 1 266 ? 10.781 -8.245 -0.621 1.00 82.69 266 SER A N 1
ATOM 2031 C CA . SER A 1 266 ? 9.707 -9.028 0.012 1.00 82.69 266 SER A CA 1
ATOM 2032 C C . SER A 1 266 ? 10.138 -9.608 1.364 1.00 82.69 266 SER A C 1
ATOM 2034 O O . SER A 1 266 ? 9.378 -9.578 2.327 1.00 82.69 266 SER A O 1
ATOM 2036 N N . ALA A 1 267 ? 11.376 -10.107 1.472 1.00 84.75 267 ALA A N 1
ATOM 2037 C CA . ALA A 1 267 ? 11.922 -10.589 2.742 1.00 84.75 267 ALA A CA 1
ATOM 2038 C C . ALA A 1 267 ? 12.049 -9.459 3.781 1.00 84.75 267 ALA A C 1
ATOM 2040 O O . ALA A 1 267 ? 11.694 -9.650 4.945 1.00 84.75 267 ALA A O 1
ATOM 2041 N N . GLY A 1 268 ? 12.495 -8.273 3.352 1.00 84.62 268 GLY A N 1
ATOM 2042 C CA . GLY A 1 268 ? 12.489 -7.064 4.178 1.00 84.62 268 GLY A CA 1
ATOM 2043 C C . GLY A 1 268 ? 11.077 -6.660 4.608 1.00 84.62 268 GLY A C 1
ATOM 2044 O O . GLY A 1 268 ? 10.864 -6.363 5.778 1.00 84.62 268 GLY A O 1
ATOM 2045 N N . GLY A 1 269 ? 10.100 -6.736 3.700 1.00 82.31 269 GLY A N 1
ATOM 2046 C CA . GLY A 1 269 ? 8.689 -6.467 3.971 1.00 82.31 269 GLY A CA 1
ATOM 2047 C C . GLY A 1 269 ? 8.079 -7.430 4.991 1.00 82.31 269 GLY A C 1
ATOM 2048 O O . GLY A 1 269 ? 7.346 -6.990 5.872 1.00 82.31 269 GLY A O 1
ATOM 2049 N N . ILE A 1 270 ? 8.405 -8.726 4.936 1.00 82.69 270 ILE A N 1
ATOM 2050 C CA . ILE A 1 270 ? 7.989 -9.710 5.955 1.00 82.69 270 ILE A CA 1
ATOM 2051 C C . ILE A 1 270 ? 8.518 -9.306 7.333 1.00 82.69 270 ILE A C 1
ATOM 2053 O O . ILE A 1 270 ? 7.747 -9.224 8.287 1.00 82.69 270 ILE A O 1
ATOM 2057 N N . LEU A 1 271 ? 9.825 -9.035 7.431 1.00 83.19 271 LEU A N 1
ATOM 2058 C CA . LEU A 1 271 ? 10.462 -8.648 8.691 1.00 83.19 271 LEU A CA 1
ATOM 2059 C C . LEU A 1 271 ? 9.894 -7.327 9.222 1.00 83.19 271 LEU A C 1
ATOM 2061 O O . LEU A 1 271 ? 9.569 -7.240 10.401 1.00 83.19 271 LEU A O 1
ATOM 2065 N N . GLY A 1 272 ? 9.727 -6.328 8.352 1.00 80.44 272 GLY A N 1
ATOM 2066 C CA . GLY A 1 272 ? 9.181 -5.019 8.702 1.00 80.44 272 GLY A CA 1
ATOM 2067 C C . GLY A 1 272 ? 7.740 -5.092 9.203 1.00 80.44 272 GLY A C 1
ATOM 2068 O O . GLY A 1 272 ? 7.445 -4.549 10.261 1.00 80.44 272 GLY A O 1
ATOM 2069 N N . ASN A 1 273 ? 6.859 -5.816 8.503 1.00 78.88 273 ASN A N 1
ATOM 2070 C CA . ASN A 1 273 ? 5.462 -5.978 8.924 1.00 78.88 273 ASN A CA 1
ATOM 2071 C C . ASN A 1 273 ? 5.337 -6.796 10.218 1.00 78.88 273 ASN A C 1
ATOM 2073 O O . ASN A 1 273 ? 4.509 -6.467 11.062 1.00 78.88 273 ASN A O 1
ATOM 2077 N N . LEU A 1 274 ? 6.166 -7.830 10.406 1.00 77.06 274 LEU A N 1
ATOM 2078 C CA . LEU A 1 274 ? 6.158 -8.633 11.631 1.00 77.06 274 LEU A CA 1
ATOM 2079 C C . LEU A 1 274 ? 6.635 -7.819 12.842 1.00 77.06 274 LEU A C 1
ATOM 2081 O O . LEU A 1 274 ? 5.980 -7.819 13.881 1.00 77.06 274 LEU A O 1
ATOM 2085 N N . LEU A 1 275 ? 7.761 -7.111 12.704 1.00 76.88 275 LEU A N 1
ATOM 2086 C CA . LEU A 1 275 ? 8.306 -6.262 13.765 1.00 76.88 275 LEU A CA 1
ATOM 2087 C C . LEU A 1 275 ? 7.401 -5.059 14.048 1.00 76.88 275 LEU A C 1
ATOM 2089 O O . LEU A 1 275 ? 7.204 -4.721 15.209 1.00 76.88 275 LEU A O 1
ATOM 2093 N N . GLY A 1 276 ? 6.826 -4.448 13.009 1.00 73.06 276 GLY A N 1
ATOM 2094 C CA . GLY A 1 276 ? 5.867 -3.352 13.141 1.00 73.06 276 GLY A CA 1
ATOM 2095 C C . GLY A 1 276 ? 4.589 -3.793 13.850 1.00 73.06 276 GLY A C 1
ATOM 2096 O O . GLY A 1 276 ? 4.171 -3.135 14.793 1.00 73.06 276 GLY A O 1
ATOM 2097 N N . GLY A 1 277 ? 4.024 -4.942 13.466 1.00 70.31 277 GLY A N 1
ATOM 2098 C CA . GLY A 1 277 ? 2.834 -5.503 14.110 1.00 70.31 277 GLY A CA 1
ATOM 2099 C C . GLY A 1 277 ? 3.049 -5.823 15.592 1.00 70.31 277 GLY A C 1
ATOM 2100 O O . GLY A 1 277 ? 2.229 -5.441 16.412 1.00 70.31 277 GLY A O 1
ATOM 2101 N N . ILE A 1 278 ? 4.174 -6.455 15.952 1.00 71.88 278 ILE A N 1
ATOM 2102 C CA . ILE A 1 278 ? 4.527 -6.713 17.364 1.00 71.88 278 ILE A CA 1
ATOM 2103 C C . ILE A 1 278 ? 4.818 -5.403 18.109 1.00 71.88 278 ILE A C 1
ATOM 2105 O O . ILE A 1 278 ? 4.540 -5.286 19.300 1.00 71.88 278 ILE A O 1
ATOM 2109 N N . GLY A 1 279 ? 5.431 -4.438 17.422 1.00 70.50 279 GLY A N 1
ATOM 2110 C CA . GLY A 1 279 ? 5.894 -3.200 18.028 1.00 70.50 279 GLY A CA 1
ATOM 2111 C C . GLY A 1 279 ? 4.769 -2.264 18.457 1.00 70.50 279 GLY A C 1
ATOM 2112 O O . GLY A 1 279 ? 4.926 -1.597 19.473 1.00 70.50 279 GLY A O 1
ATOM 2113 N N . ILE A 1 280 ? 3.642 -2.261 17.739 1.00 70.19 280 ILE A N 1
ATOM 2114 C CA . ILE A 1 280 ? 2.504 -1.361 17.996 1.00 70.19 280 ILE A CA 1
ATOM 2115 C C . ILE A 1 280 ? 1.878 -1.579 19.377 1.00 70.19 280 ILE A C 1
ATOM 2117 O O . ILE A 1 280 ? 1.507 -0.606 20.025 1.00 70.19 280 ILE A O 1
ATOM 2121 N N . ASP A 1 281 ? 1.813 -2.824 19.851 1.00 68.06 281 ASP A N 1
ATOM 2122 C CA . ASP A 1 281 ? 1.204 -3.139 21.152 1.00 68.06 281 ASP A CA 1
ATOM 2123 C C . ASP A 1 281 ? 2.215 -3.057 22.311 1.00 68.06 281 ASP A C 1
ATOM 2125 O O . ASP A 1 281 ? 1.847 -3.116 23.483 1.00 68.06 281 ASP A O 1
ATOM 2129 N N . ARG A 1 282 ? 3.514 -2.982 21.995 1.00 77.31 282 ARG A N 1
ATOM 2130 C CA . ARG A 1 282 ? 4.620 -3.127 22.960 1.00 77.31 282 ARG A CA 1
ATOM 2131 C C . ARG A 1 282 ? 5.375 -1.833 23.227 1.00 77.31 282 ARG A C 1
ATOM 2133 O O . ARG A 1 282 ? 5.969 -1.712 24.294 1.00 77.31 282 ARG A O 1
ATOM 2140 N N . PHE A 1 283 ? 5.420 -0.925 22.257 1.00 75.69 283 PHE A N 1
ATOM 2141 C CA . PHE A 1 283 ? 6.255 0.270 22.294 1.00 75.69 283 PHE A CA 1
ATOM 2142 C C . PHE A 1 283 ? 5.436 1.518 21.997 1.00 75.69 283 PHE A C 1
ATOM 2144 O O . PHE A 1 283 ? 4.500 1.503 21.200 1.00 75.69 283 PHE A O 1
ATOM 2151 N N . SER A 1 284 ? 5.836 2.628 22.609 1.00 74.56 284 SER A N 1
ATOM 2152 C CA . SER A 1 284 ? 5.260 3.928 22.290 1.00 74.56 284 SER A CA 1
ATOM 2153 C C . SER A 1 284 ? 5.636 4.362 20.860 1.00 74.56 284 SER A C 1
ATOM 2155 O O . SER A 1 284 ? 6.708 4.003 20.355 1.00 74.56 284 SER A O 1
ATOM 2157 N N . PRO A 1 285 ? 4.823 5.208 20.197 1.00 67.75 285 PRO A N 1
ATOM 2158 C CA . PRO A 1 285 ? 5.151 5.723 18.866 1.00 67.75 285 PRO A CA 1
ATOM 2159 C C . PRO A 1 285 ? 6.525 6.409 18.795 1.00 67.75 285 PRO A C 1
ATOM 2161 O O . PRO A 1 285 ? 7.233 6.278 17.799 1.00 67.75 285 PRO A O 1
ATOM 2164 N N . GLN A 1 286 ? 6.939 7.108 19.858 1.00 70.50 286 GLN A N 1
ATOM 2165 C CA . GLN A 1 286 ? 8.237 7.790 19.931 1.00 70.50 286 GLN A CA 1
ATOM 2166 C C . GLN A 1 286 ? 9.412 6.802 19.881 1.00 70.50 286 GLN A C 1
ATOM 2168 O O . GLN A 1 286 ? 10.375 7.017 19.140 1.00 70.50 286 GLN A O 1
ATOM 2173 N N . GLU A 1 287 ? 9.319 5.696 20.621 1.00 75.38 287 GLU A N 1
ATOM 2174 C CA . GLU A 1 287 ? 10.319 4.623 20.604 1.00 75.38 287 GLU A CA 1
ATOM 2175 C C . GLU A 1 287 ? 10.378 3.938 19.236 1.00 75.38 287 GLU A C 1
ATOM 2177 O O . GLU A 1 287 ? 11.468 3.662 18.728 1.00 75.38 287 GLU A O 1
ATOM 2182 N N . MET A 1 288 ? 9.222 3.729 18.596 1.00 73.62 288 MET A N 1
ATOM 2183 C CA . MET A 1 288 ? 9.155 3.188 17.236 1.00 73.62 288 MET A CA 1
ATOM 2184 C C . MET A 1 288 ? 9.847 4.115 16.227 1.00 73.62 288 MET A C 1
ATOM 2186 O O . MET A 1 288 ? 10.675 3.652 15.440 1.00 73.62 288 MET A O 1
ATOM 2190 N N . PHE A 1 289 ? 9.574 5.425 16.268 1.00 72.56 289 PHE A N 1
ATOM 2191 C CA . PHE A 1 289 ? 10.247 6.403 15.404 1.00 72.56 289 PHE A CA 1
ATOM 2192 C C . PHE A 1 289 ? 11.763 6.422 15.624 1.00 72.56 289 PHE A C 1
ATOM 2194 O O . PHE A 1 289 ? 12.520 6.464 14.651 1.00 72.56 289 PHE A O 1
ATOM 2201 N N . LEU A 1 290 ? 12.219 6.342 16.878 1.00 75.62 290 LEU A N 1
ATOM 2202 C CA . LEU A 1 290 ? 13.644 6.263 17.197 1.00 75.62 290 LEU A CA 1
ATOM 2203 C C . LEU A 1 290 ? 14.279 4.993 16.613 1.00 75.62 290 LEU A C 1
ATOM 2205 O O . LEU A 1 290 ? 15.339 5.062 15.989 1.00 75.62 290 LEU A O 1
ATOM 2209 N N . PHE A 1 291 ? 13.621 3.843 16.765 1.00 76.19 291 PHE A N 1
ATOM 2210 C CA . PHE A 1 291 ? 14.094 2.569 16.228 1.00 76.19 291 PHE A CA 1
ATOM 2211 C C . PHE A 1 291 ? 14.199 2.585 14.695 1.00 76.19 291 PHE A C 1
ATOM 2213 O O . PHE A 1 291 ? 15.244 2.230 14.143 1.00 76.19 291 PHE A O 1
ATOM 2220 N N . PHE A 1 292 ? 13.165 3.063 13.994 1.00 76.06 292 PHE A N 1
ATOM 2221 C CA . PHE A 1 292 ? 13.208 3.216 12.536 1.00 76.06 292 PHE A CA 1
ATOM 2222 C C . PHE A 1 292 ? 14.268 4.231 12.091 1.00 76.06 292 PHE A C 1
ATOM 2224 O O . PHE A 1 292 ? 14.969 3.997 11.104 1.00 76.06 292 PHE A O 1
ATOM 2231 N N . GLY A 1 293 ? 14.458 5.317 12.845 1.00 74.19 293 GLY A N 1
ATOM 2232 C CA . GLY A 1 293 ? 15.533 6.282 12.612 1.00 74.19 293 GLY A CA 1
ATOM 2233 C C . GLY A 1 293 ? 16.927 5.653 12.713 1.00 74.19 293 GLY A C 1
ATOM 2234 O O . GLY A 1 293 ? 17.773 5.887 11.850 1.00 74.19 293 GLY A O 1
ATOM 2235 N N . LEU A 1 294 ? 17.161 4.797 13.714 1.00 81.50 294 LEU A N 1
ATOM 2236 C CA . LEU A 1 294 ? 18.418 4.055 13.870 1.00 81.50 294 LEU A CA 1
ATOM 2237 C C . LEU A 1 294 ? 18.650 3.050 12.733 1.00 81.50 294 LEU A C 1
ATOM 2239 O O . LEU A 1 294 ? 19.777 2.927 12.249 1.00 81.50 294 LEU A O 1
ATOM 2243 N N . LEU A 1 295 ? 17.601 2.364 12.269 1.00 79.31 295 LEU A N 1
ATOM 2244 C CA . LEU A 1 295 ? 17.680 1.473 11.106 1.00 79.31 295 LEU A CA 1
ATOM 2245 C C . LEU A 1 295 ? 18.061 2.234 9.829 1.00 79.31 295 LEU A C 1
ATOM 2247 O O . LEU A 1 295 ? 18.939 1.787 9.088 1.00 79.31 295 LEU A O 1
ATOM 2251 N N . LEU A 1 296 ? 17.459 3.403 9.591 1.00 79.94 296 LEU A N 1
ATOM 2252 C CA . LEU A 1 296 ? 17.799 4.260 8.452 1.00 79.94 296 LEU A CA 1
ATOM 2253 C C . LEU A 1 296 ? 19.222 4.820 8.560 1.00 79.94 296 LEU A C 1
ATOM 2255 O O . LEU A 1 296 ? 19.936 4.877 7.558 1.00 79.94 296 LEU A O 1
ATOM 2259 N N . LEU A 1 297 ? 19.674 5.175 9.767 1.00 81.50 297 LEU A N 1
ATOM 2260 C CA . LEU A 1 297 ? 21.056 5.592 10.004 1.00 81.50 297 LEU A CA 1
ATOM 2261 C C . LEU A 1 297 ? 22.038 4.459 9.685 1.00 81.50 297 LEU A C 1
ATOM 2263 O O . LEU A 1 297 ? 23.043 4.682 9.011 1.00 81.50 297 LEU A O 1
ATOM 2267 N N . LEU A 1 298 ? 21.737 3.232 10.117 1.00 85.19 298 LEU A N 1
ATOM 2268 C CA . LEU A 1 298 ? 22.534 2.056 9.780 1.00 85.19 298 LEU A CA 1
ATOM 2269 C C . LEU A 1 298 ? 22.572 1.825 8.263 1.00 85.19 298 LEU A C 1
ATOM 2271 O O . LEU A 1 298 ? 23.650 1.621 7.706 1.00 85.19 298 LEU A O 1
ATOM 2275 N N . GLN A 1 299 ? 21.425 1.903 7.583 1.00 82.81 299 GLN A N 1
ATOM 2276 C CA . GLN A 1 299 ? 21.347 1.790 6.124 1.00 82.81 299 GLN A CA 1
ATOM 2277 C C . GLN A 1 299 ? 22.201 2.858 5.428 1.00 82.81 299 GLN A C 1
ATOM 2279 O O . GLN A 1 299 ? 22.939 2.547 4.489 1.00 82.81 299 GLN A O 1
ATOM 2284 N N . PHE A 1 300 ? 22.144 4.103 5.897 1.00 82.56 300 PHE A N 1
ATOM 2285 C CA . PHE A 1 300 ? 22.954 5.200 5.376 1.00 82.56 300 PHE A CA 1
ATOM 2286 C C . PHE A 1 300 ? 24.457 4.934 5.552 1.00 82.56 300 PHE A C 1
ATOM 2288 O O . PHE A 1 300 ? 25.219 5.038 4.588 1.00 82.56 300 PHE A O 1
ATOM 2295 N N . LEU A 1 301 ? 24.885 4.505 6.744 1.00 87.69 301 LEU A N 1
ATOM 2296 C CA . LEU A 1 301 ? 26.282 4.157 7.024 1.00 87.69 301 LEU A CA 1
ATOM 2297 C C . LEU A 1 301 ? 26.775 2.997 6.149 1.00 87.69 301 LEU A C 1
ATOM 2299 O O . LEU A 1 301 ? 27.864 3.075 5.580 1.00 87.69 301 LEU A O 1
ATOM 2303 N N . LEU A 1 302 ? 25.967 1.945 5.993 1.00 86.75 302 LEU A N 1
ATOM 2304 C CA . LEU A 1 302 ? 26.283 0.824 5.105 1.00 86.75 302 LEU A CA 1
ATOM 2305 C C . LEU A 1 302 ? 26.423 1.284 3.652 1.00 86.75 302 LEU A C 1
ATOM 2307 O O . LEU A 1 302 ? 27.363 0.878 2.972 1.00 86.75 302 LEU A O 1
ATOM 2311 N N . THR A 1 303 ? 25.539 2.171 3.194 1.00 84.25 303 THR A N 1
ATOM 2312 C CA . THR A 1 303 ? 25.575 2.712 1.829 1.00 84.25 303 THR A CA 1
ATOM 2313 C C . THR A 1 303 ? 26.860 3.506 1.574 1.00 84.25 303 THR A C 1
ATOM 2315 O O . THR A 1 303 ? 27.480 3.328 0.530 1.00 84.25 303 THR A O 1
ATOM 2318 N N . ILE A 1 304 ? 27.330 4.303 2.543 1.00 86.12 304 ILE A N 1
ATOM 2319 C CA . ILE A 1 304 ? 28.605 5.042 2.439 1.00 86.12 304 ILE A CA 1
ATOM 2320 C C . ILE A 1 304 ? 29.812 4.098 2.313 1.00 86.12 304 ILE A C 1
ATOM 2322 O O . ILE A 1 304 ? 30.792 4.418 1.637 1.00 86.12 304 ILE A O 1
ATOM 2326 N N . ILE A 1 305 ? 29.766 2.934 2.964 1.00 88.50 305 ILE A N 1
ATOM 2327 C CA . ILE A 1 305 ? 30.863 1.954 2.934 1.00 88.50 305 ILE A CA 1
ATOM 2328 C C . ILE A 1 305 ? 30.964 1.270 1.559 1.00 88.50 305 ILE A C 1
ATOM 2330 O O . ILE A 1 305 ? 32.060 0.878 1.134 1.00 88.50 305 ILE A O 1
ATOM 2334 N N . VAL A 1 306 ? 29.849 1.139 0.833 1.00 84.31 306 VAL A N 1
ATOM 2335 C CA . VAL A 1 306 ? 29.817 0.505 -0.490 1.00 84.31 306 VAL A CA 1
ATOM 2336 C C . VAL A 1 306 ? 30.463 1.422 -1.530 1.00 84.31 306 VAL A C 1
ATOM 2338 O O . VAL A 1 306 ? 29.905 2.420 -1.972 1.00 84.31 306 VAL A O 1
ATOM 2341 N N . ARG A 1 307 ? 31.667 1.055 -1.983 1.00 79.94 307 ARG A N 1
ATOM 2342 C CA . ARG A 1 307 ? 32.354 1.775 -3.066 1.00 79.94 307 ARG A CA 1
ATOM 2343 C C . ARG A 1 307 ? 31.611 1.593 -4.391 1.00 79.94 307 ARG A C 1
ATOM 2345 O O . ARG A 1 307 ? 31.489 0.465 -4.868 1.00 79.94 307 ARG A O 1
ATOM 2352 N N . GLU A 1 308 ? 31.286 2.694 -5.066 1.00 76.00 308 GLU A N 1
ATOM 2353 C CA . GLU A 1 308 ? 30.660 2.709 -6.405 1.00 76.00 308 GLU A CA 1
ATOM 2354 C C . GLU A 1 308 ? 31.432 1.888 -7.449 1.00 76.00 308 GLU A C 1
ATOM 2356 O O . GLU A 1 308 ? 30.846 1.239 -8.312 1.00 76.00 308 GLU A O 1
ATOM 2361 N N . ARG A 1 309 ? 32.768 1.840 -7.335 1.00 70.81 309 ARG A N 1
ATOM 2362 C CA . ARG A 1 309 ? 33.630 1.045 -8.229 1.00 70.81 309 ARG A CA 1
ATOM 2363 C C . ARG A 1 309 ? 33.302 -0.451 -8.214 1.00 70.81 309 ARG A C 1
ATOM 2365 O O . ARG A 1 309 ? 33.631 -1.137 -9.172 1.00 70.81 309 ARG A O 1
ATOM 2372 N N . SER A 1 310 ? 32.684 -0.959 -7.146 1.00 75.06 310 SER A N 1
ATOM 2373 C CA . SER A 1 310 ? 32.293 -2.370 -7.044 1.00 75.06 310 SER A CA 1
ATOM 2374 C C . SER A 1 310 ? 31.121 -2.733 -7.964 1.00 75.06 310 SER A C 1
ATOM 2376 O O . SER A 1 310 ? 31.001 -3.886 -8.369 1.00 75.06 310 SER A O 1
ATOM 2378 N N . LEU A 1 311 ? 30.309 -1.745 -8.352 1.00 69.31 311 LEU A N 1
ATOM 2379 C CA . LEU A 1 311 ? 29.115 -1.926 -9.178 1.00 69.31 311 LEU A CA 1
ATOM 2380 C C . LEU A 1 311 ? 29.431 -2.001 -10.681 1.00 69.31 311 LEU A C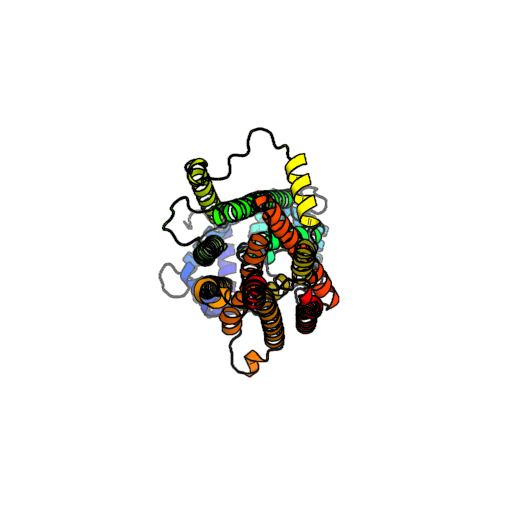 1
ATOM 2382 O O . LEU A 1 311 ? 28.535 -2.262 -11.478 1.00 69.31 311 LEU A O 1
ATOM 2386 N N . ASN A 1 312 ? 30.692 -1.767 -11.074 1.00 67.88 312 ASN A N 1
ATOM 2387 C CA . ASN A 1 312 ? 31.159 -1.723 -12.466 1.00 67.88 312 ASN A CA 1
ATOM 2388 C C . ASN A 1 312 ? 30.307 -0.834 -13.390 1.00 67.88 312 ASN A C 1
ATOM 2390 O O . ASN A 1 312 ? 30.316 -1.036 -14.602 1.00 67.88 312 ASN A O 1
ATOM 2394 N N . LEU A 1 313 ? 29.563 0.139 -12.851 1.00 70.19 313 LEU A N 1
ATOM 2395 C CA . LEU A 1 313 ? 28.659 0.985 -13.632 1.00 70.19 313 LEU A CA 1
ATOM 2396 C C . LEU A 1 313 ? 29.421 1.694 -14.765 1.00 70.19 313 LEU A C 1
ATOM 2398 O O . LEU A 1 313 ? 30.606 2.013 -14.594 1.00 70.19 313 LEU A O 1
ATOM 2402 N N . PRO A 1 314 ? 28.779 1.934 -15.926 1.00 63.19 314 PRO A N 1
ATOM 2403 C CA . PRO A 1 314 ? 29.425 2.617 -17.036 1.00 63.19 314 PRO A CA 1
ATOM 2404 C C . PRO A 1 314 ? 29.969 3.956 -16.542 1.00 63.19 314 PRO A C 1
ATOM 2406 O O . PRO A 1 314 ? 29.206 4.822 -16.121 1.00 63.19 314 PRO A O 1
ATOM 2409 N N . GLN A 1 315 ? 31.291 4.135 -16.577 1.00 57.44 315 GLN A N 1
ATOM 2410 C CA . GLN A 1 315 ? 31.878 5.429 -16.256 1.00 57.44 315 GLN A CA 1
ATOM 2411 C C . GLN A 1 315 ? 31.390 6.421 -17.309 1.00 57.44 315 GLN A C 1
ATOM 2413 O O . GLN A 1 315 ? 31.848 6.399 -18.454 1.00 57.44 315 GLN A O 1
ATOM 2418 N N . SER A 1 316 ? 30.438 7.280 -16.940 1.00 53.12 316 SER A N 1
ATOM 2419 C CA . SER A 1 316 ? 30.087 8.415 -17.775 1.00 53.12 316 SER A CA 1
ATOM 2420 C C . SER A 1 316 ? 31.349 9.257 -17.896 1.00 53.12 316 SER A C 1
ATOM 2422 O O . SER A 1 316 ? 31.810 9.832 -16.906 1.00 53.12 316 SER A O 1
ATOM 2424 N N . SER A 1 317 ? 31.935 9.306 -19.090 1.00 44.62 317 SER A N 1
ATOM 2425 C CA . SER A 1 317 ? 32.961 10.294 -19.372 1.00 44.62 317 SER A CA 1
ATOM 2426 C C . SER A 1 317 ? 32.396 11.666 -19.006 1.00 44.62 317 SER A C 1
ATOM 2428 O O . SER A 1 317 ? 31.251 12.006 -19.313 1.00 44.62 317 SER A O 1
ATOM 2430 N N . THR A 1 318 ? 33.193 12.388 -18.235 1.00 48.38 318 THR A N 1
ATOM 2431 C CA . THR A 1 318 ? 32.939 13.679 -17.610 1.00 48.38 318 THR A CA 1
ATOM 2432 C C . THR A 1 318 ? 31.993 14.566 -18.440 1.00 48.38 318 THR A C 1
ATOM 2434 O O . THR A 1 318 ? 32.240 14.814 -19.617 1.00 48.38 318 THR A O 1
ATOM 2437 N N . SER A 1 319 ? 30.923 15.084 -17.818 1.00 47.31 319 SER A N 1
ATOM 2438 C CA . SER A 1 319 ? 30.027 16.115 -18.382 1.00 47.31 319 SER A CA 1
ATOM 2439 C C . SER A 1 319 ? 29.092 15.697 -19.543 1.00 47.31 319 SER A C 1
ATOM 2441 O O . SER A 1 319 ? 28.836 16.472 -20.472 1.00 47.31 319 SER A O 1
ATOM 2443 N N . ALA A 1 320 ? 28.444 14.532 -19.485 1.00 55.91 320 ALA A N 1
ATOM 2444 C CA . ALA A 1 320 ? 27.130 14.422 -20.127 1.00 55.91 320 ALA A CA 1
ATOM 2445 C C . ALA A 1 320 ? 26.111 15.189 -19.264 1.00 55.91 320 ALA A C 1
ATOM 2447 O O . ALA A 1 320 ? 25.507 14.616 -18.368 1.00 55.91 320 ALA A O 1
ATOM 2448 N N . GLY A 1 321 ? 25.969 16.503 -19.476 1.00 65.94 321 GLY A N 1
ATOM 2449 C CA . GLY A 1 321 ? 25.036 17.319 -18.691 1.00 65.94 321 GLY A CA 1
ATOM 2450 C C . GLY A 1 321 ? 23.611 16.754 -18.729 1.00 65.94 321 GLY A C 1
ATOM 2451 O O . GLY A 1 321 ? 23.231 16.126 -19.717 1.00 65.94 321 GLY A O 1
ATOM 2452 N N . ILE A 1 322 ? 22.812 17.024 -17.691 1.00 75.88 322 ILE A N 1
ATOM 2453 C CA . ILE A 1 322 ? 21.405 16.585 -17.537 1.00 75.88 322 ILE A CA 1
ATOM 2454 C C . ILE A 1 322 ? 20.608 16.750 -18.846 1.00 75.88 322 ILE A C 1
ATOM 2456 O O . ILE A 1 322 ? 19.841 15.880 -19.246 1.00 75.88 322 ILE A O 1
ATOM 2460 N N . LYS A 1 323 ? 20.872 17.829 -19.596 1.00 77.88 323 LYS A N 1
ATOM 2461 C CA . LYS A 1 323 ? 20.278 18.106 -20.913 1.00 77.88 323 LYS A CA 1
ATOM 2462 C C . LYS A 1 323 ? 20.523 17.004 -21.960 1.00 77.88 323 LYS A C 1
ATOM 2464 O O . LYS A 1 323 ? 19.644 16.724 -22.770 1.00 77.88 323 LYS A O 1
ATOM 2469 N N . LYS A 1 324 ? 21.705 16.382 -21.971 1.00 79.12 324 LYS A N 1
ATOM 2470 C CA . LYS A 1 324 ? 22.060 15.282 -22.880 1.00 79.12 324 LYS A CA 1
ATOM 2471 C C . LYS A 1 324 ? 21.347 13.987 -22.489 1.00 79.12 324 LYS A C 1
ATOM 2473 O O . LYS A 1 324 ? 20.817 13.328 -23.377 1.00 79.12 324 LYS A O 1
ATOM 2478 N N . GLN A 1 325 ? 21.278 13.669 -21.196 1.00 77.50 325 GLN A N 1
ATOM 2479 C CA . GLN A 1 325 ? 20.525 12.512 -20.692 1.00 77.50 325 GLN A CA 1
ATOM 2480 C C . GLN A 1 325 ? 19.021 12.663 -20.959 1.00 77.50 325 GLN A C 1
ATOM 2482 O O . GLN A 1 325 ? 18.401 11.749 -21.495 1.00 77.50 325 GLN A O 1
ATOM 2487 N N . LEU A 1 326 ? 18.450 13.849 -20.713 1.00 82.62 326 LEU A N 1
ATOM 2488 C CA . LEU A 1 326 ? 17.057 14.159 -21.058 1.00 82.62 326 LEU A CA 1
ATOM 2489 C C . LEU A 1 326 ? 16.796 14.058 -22.566 1.00 82.62 326 LEU A C 1
ATOM 2491 O O . LEU A 1 326 ? 15.773 13.522 -22.982 1.00 82.62 326 LEU A O 1
ATOM 2495 N N . SER A 1 327 ? 17.729 14.531 -23.397 1.00 84.62 327 SER A N 1
ATOM 2496 C CA . SER A 1 327 ? 17.630 14.398 -24.855 1.00 84.62 327 SER A CA 1
ATOM 2497 C C . SER A 1 327 ? 17.623 12.928 -25.290 1.00 84.62 327 SER A C 1
ATOM 2499 O O . SER A 1 327 ? 16.783 12.523 -26.093 1.00 84.62 327 SER A O 1
ATOM 2501 N N . GLN A 1 328 ? 18.507 12.104 -24.720 1.00 84.81 328 GLN A N 1
ATOM 2502 C CA . GLN A 1 328 ? 18.546 10.664 -24.983 1.00 84.81 328 GLN A CA 1
ATOM 2503 C C . GLN A 1 328 ? 17.257 9.968 -24.530 1.00 84.81 328 GLN A C 1
ATOM 2505 O O . GLN A 1 328 ? 16.669 9.229 -25.320 1.00 84.81 328 GLN A O 1
ATOM 2510 N N . LEU A 1 329 ? 16.765 10.264 -23.324 1.00 87.31 329 LEU A N 1
ATOM 2511 C CA . LEU A 1 329 ? 15.486 9.758 -22.826 1.00 87.31 329 LEU A CA 1
ATOM 2512 C C . LEU A 1 329 ? 14.336 10.130 -23.771 1.00 87.31 329 LEU A C 1
ATOM 2514 O O . LEU A 1 329 ? 13.551 9.267 -24.152 1.00 87.31 329 LEU A O 1
ATOM 2518 N N . PHE A 1 330 ? 14.270 11.384 -24.226 1.00 87.69 330 PHE A N 1
ATOM 2519 C CA . PHE A 1 330 ? 13.226 11.834 -25.149 1.00 87.69 330 PHE A CA 1
ATOM 2520 C C . PHE A 1 330 ? 13.283 11.109 -26.501 1.00 87.69 330 PHE A C 1
ATOM 2522 O O . PHE A 1 330 ? 12.248 10.773 -27.073 1.00 87.69 330 PHE A O 1
ATOM 2529 N N . VAL A 1 331 ? 14.482 10.810 -27.011 1.00 88.38 331 VAL A N 1
ATOM 2530 C CA . VAL A 1 331 ? 14.654 9.990 -28.223 1.00 88.38 331 VAL A CA 1
ATOM 2531 C C . VAL A 1 331 ? 14.148 8.561 -28.006 1.00 88.38 331 VAL A C 1
ATOM 2533 O O . VAL A 1 331 ? 13.518 7.999 -28.903 1.00 88.38 331 VAL A O 1
ATOM 2536 N N . VAL A 1 332 ? 14.381 7.975 -26.829 1.00 88.31 332 VAL A N 1
ATOM 2537 C CA . VAL A 1 332 ? 13.879 6.636 -26.480 1.00 88.31 332 VAL A CA 1
ATOM 2538 C C . VAL A 1 332 ? 12.355 6.635 -26.346 1.00 88.31 332 VAL A C 1
ATOM 2540 O O . VAL A 1 332 ? 11.700 5.764 -26.918 1.00 88.31 332 VAL A O 1
ATOM 2543 N N . LEU A 1 333 ? 11.781 7.646 -25.690 1.00 89.31 333 LEU A N 1
ATOM 2544 C CA . LEU A 1 333 ? 10.332 7.813 -25.531 1.00 89.31 333 LEU A CA 1
ATOM 2545 C C . LEU A 1 333 ? 9.599 8.077 -26.855 1.00 89.31 333 LEU A C 1
ATOM 2547 O O . LEU A 1 333 ? 8.400 7.846 -26.943 1.00 89.31 333 LEU A O 1
ATOM 2551 N N . LYS A 1 334 ? 10.290 8.495 -27.921 1.00 89.81 334 LYS A N 1
ATOM 2552 C CA . LYS A 1 334 ? 9.688 8.575 -29.264 1.00 89.81 334 LYS A CA 1
ATOM 2553 C C . LYS A 1 334 ? 9.429 7.212 -29.907 1.00 89.81 334 LYS A C 1
ATOM 2555 O O . LYS A 1 334 ? 8.737 7.155 -30.922 1.00 89.81 334 LYS A O 1
ATOM 2560 N N . ARG A 1 335 ? 9.987 6.116 -29.377 1.00 89.69 335 ARG A N 1
ATOM 2561 C CA . ARG A 1 335 ? 9.713 4.777 -29.911 1.00 89.69 335 ARG A CA 1
ATOM 2562 C C . ARG A 1 335 ? 8.284 4.365 -29.533 1.00 89.69 335 ARG A C 1
ATOM 2564 O O . ARG A 1 335 ? 8.006 4.270 -28.337 1.00 89.69 335 ARG A O 1
ATOM 2571 N N . PRO A 1 336 ? 7.408 4.058 -30.511 1.00 87.94 336 PRO A N 1
ATOM 2572 C CA . PRO A 1 336 ? 5.998 3.753 -30.252 1.00 87.94 336 PRO A CA 1
ATOM 2573 C C . PRO A 1 336 ? 5.834 2.564 -29.296 1.00 87.94 336 PRO A C 1
ATOM 2575 O O . PRO A 1 336 ? 5.018 2.608 -28.387 1.00 87.94 336 PRO A O 1
ATOM 2578 N N . GLU A 1 337 ? 6.680 1.541 -29.438 1.00 88.31 337 GLU A N 1
ATOM 2579 C CA . GLU A 1 337 ? 6.678 0.342 -28.591 1.00 88.31 337 GLU A CA 1
ATOM 2580 C C . GLU A 1 337 ? 6.875 0.671 -27.100 1.00 88.31 337 GLU A C 1
ATOM 2582 O O . GLU A 1 337 ? 6.237 0.060 -26.248 1.00 88.31 337 GLU A O 1
ATOM 2587 N N . ILE A 1 338 ? 7.731 1.649 -26.779 1.00 90.69 338 ILE A N 1
ATOM 2588 C CA . ILE A 1 338 ? 8.050 2.031 -25.397 1.00 90.69 338 ILE A CA 1
ATOM 2589 C C . ILE A 1 338 ? 6.965 2.954 -24.846 1.00 90.69 338 ILE A C 1
ATOM 2591 O O . ILE A 1 338 ? 6.419 2.677 -23.782 1.00 90.69 338 ILE A O 1
ATOM 2595 N N . VAL A 1 339 ? 6.607 4.019 -25.568 1.00 91.94 339 VAL A N 1
ATOM 2596 C CA . VAL A 1 339 ? 5.604 4.978 -25.079 1.00 91.94 339 VAL A CA 1
ATOM 2597 C C . VAL A 1 339 ? 4.230 4.338 -24.917 1.00 91.94 339 VAL A C 1
ATOM 2599 O O . VAL A 1 339 ? 3.619 4.521 -23.873 1.00 91.94 339 VAL A O 1
ATOM 2602 N N . TYR A 1 340 ? 3.770 3.514 -25.867 1.00 92.31 340 TYR A N 1
ATOM 2603 C CA . TYR A 1 340 ? 2.482 2.829 -25.730 1.00 92.31 340 TYR A CA 1
ATOM 2604 C C . TYR A 1 340 ? 2.481 1.841 -24.562 1.00 92.31 340 TYR A C 1
ATOM 2606 O O . TYR A 1 340 ? 1.483 1.764 -23.849 1.00 92.31 340 TYR A O 1
ATOM 2614 N N . SER A 1 341 ? 3.602 1.155 -24.310 1.00 93.06 341 SER A N 1
ATOM 2615 C CA . SER A 1 341 ? 3.748 0.273 -23.148 1.00 93.06 341 SER A CA 1
ATOM 2616 C C . SER A 1 341 ? 3.658 1.045 -21.833 1.00 93.06 341 SER A C 1
ATOM 2618 O O . SER A 1 341 ? 2.895 0.655 -20.955 1.00 93.06 341 SER A O 1
ATOM 2620 N N . ILE A 1 342 ? 4.400 2.151 -21.700 1.00 93.69 342 ILE A N 1
ATOM 2621 C CA . ILE A 1 342 ? 4.419 2.972 -20.478 1.00 93.69 342 ILE A CA 1
ATOM 2622 C C . ILE A 1 342 ? 3.064 3.635 -20.250 1.00 93.69 342 ILE A C 1
ATOM 2624 O O . ILE A 1 342 ? 2.528 3.560 -19.149 1.00 93.69 342 ILE A O 1
ATOM 2628 N N . THR A 1 343 ? 2.479 4.239 -21.287 1.00 93.44 343 THR A N 1
ATOM 2629 C CA . THR A 1 343 ? 1.165 4.882 -21.195 1.00 93.44 343 THR A CA 1
ATOM 2630 C C . THR A 1 343 ? 0.082 3.876 -20.831 1.00 93.44 343 THR A C 1
ATOM 2632 O O . THR A 1 343 ? -0.713 4.156 -19.941 1.00 93.44 343 THR A O 1
ATOM 2635 N N . TRP A 1 344 ? 0.058 2.698 -21.464 1.00 94.94 344 TRP A N 1
ATOM 2636 C CA . TRP A 1 344 ? -0.909 1.658 -21.115 1.00 94.94 344 TRP A CA 1
ATOM 2637 C C . TRP A 1 344 ? -0.718 1.176 -19.677 1.00 94.94 344 TRP A C 1
ATOM 2639 O O . TRP A 1 344 ? -1.692 1.045 -18.940 1.00 94.94 344 TRP A O 1
ATOM 2649 N N . PHE A 1 345 ? 0.529 0.949 -19.259 1.00 94.81 345 PHE A N 1
ATOM 2650 C CA . PHE A 1 345 ? 0.822 0.456 -17.920 1.00 94.81 345 PHE A CA 1
ATOM 2651 C C . PHE A 1 345 ? 0.434 1.478 -16.849 1.00 94.81 345 PHE A C 1
ATOM 2653 O O . PHE A 1 345 ? -0.296 1.124 -15.929 1.00 94.81 345 PHE A O 1
ATOM 2660 N N . ALA A 1 346 ? 0.800 2.752 -17.011 1.00 94.19 346 ALA A N 1
ATOM 2661 C CA . ALA A 1 346 ? 0.371 3.826 -16.116 1.00 94.19 346 ALA A CA 1
ATOM 2662 C C . ALA A 1 346 ? -1.163 3.973 -16.095 1.00 94.19 346 ALA A C 1
ATOM 2664 O O . ALA A 1 346 ? -1.766 3.964 -15.023 1.00 94.19 346 ALA A O 1
ATOM 2665 N N . ALA A 1 347 ? -1.815 3.997 -17.264 1.00 94.44 347 ALA A N 1
ATOM 2666 C CA . ALA A 1 347 ? -3.275 4.068 -17.361 1.00 94.44 347 ALA A CA 1
ATOM 2667 C C . ALA A 1 347 ? -3.968 2.885 -16.666 1.00 94.44 347 ALA A C 1
ATOM 2669 O O . ALA A 1 347 ? -5.034 3.040 -16.072 1.00 94.44 347 ALA A O 1
ATOM 2670 N N . SER A 1 348 ? -3.349 1.701 -16.700 1.00 94.81 348 SER A N 1
ATOM 2671 C CA . SER A 1 348 ? -3.894 0.499 -16.072 1.00 94.81 348 SER A CA 1
ATOM 2672 C C . SER A 1 348 ? -3.906 0.524 -14.541 1.00 94.81 348 SER A C 1
ATOM 2674 O O . SER A 1 348 ? -4.569 -0.329 -13.957 1.00 94.81 348 SER A O 1
ATOM 2676 N N . TYR A 1 349 ? -3.203 1.471 -13.911 1.00 92.56 349 TYR A N 1
ATOM 2677 C CA . TYR A 1 349 ? -3.341 1.787 -12.485 1.00 92.56 349 TYR A CA 1
ATOM 2678 C C . TYR A 1 349 ? -4.203 3.031 -12.281 1.00 92.56 349 TYR A C 1
ATOM 2680 O O . TYR A 1 349 ? -5.126 2.999 -11.478 1.00 92.56 349 TYR A O 1
ATOM 2688 N N . SER A 1 350 ? -3.970 4.100 -13.050 1.00 92.12 350 SER A N 1
ATOM 2689 C CA . SER A 1 350 ? -4.642 5.383 -12.821 1.00 92.12 350 SER A CA 1
ATOM 2690 C C . SER A 1 350 ? -6.153 5.338 -13.043 1.00 92.12 350 SER A C 1
ATOM 2692 O O . SER A 1 350 ? -6.854 6.163 -12.485 1.00 92.12 350 SER A O 1
ATOM 2694 N N . ILE A 1 351 ? -6.666 4.429 -13.879 1.00 94.12 351 ILE A N 1
ATOM 2695 C CA . ILE A 1 351 ? -8.114 4.276 -14.117 1.00 94.12 351 ILE A CA 1
ATOM 2696 C C . ILE A 1 351 ? -8.800 3.542 -12.958 1.00 94.12 351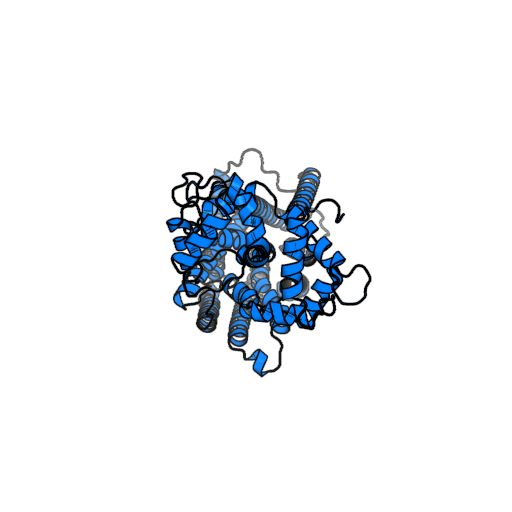 ILE A C 1
ATOM 2698 O O . ILE A 1 351 ? -10.008 3.683 -12.779 1.00 94.12 351 ILE A O 1
ATOM 2702 N N . ILE A 1 352 ? -8.056 2.754 -12.177 1.00 92.94 352 ILE A N 1
ATOM 2703 C CA . ILE A 1 352 ? -8.598 1.998 -11.050 1.00 92.94 352 ILE A CA 1
ATOM 2704 C C . ILE A 1 352 ? -8.807 2.978 -9.889 1.00 92.94 352 ILE A C 1
ATOM 2706 O O . ILE A 1 352 ? -7.826 3.521 -9.397 1.00 92.94 352 ILE A O 1
ATOM 2710 N N . PRO A 1 353 ? -10.037 3.222 -9.416 1.00 91.12 353 PRO A N 1
ATOM 2711 C CA . PRO A 1 353 ? -10.261 4.010 -8.208 1.00 91.12 353 PRO A CA 1
ATOM 2712 C C . PRO A 1 353 ? -9.874 3.171 -6.982 1.00 91.12 353 PRO A C 1
ATOM 2714 O O . PRO A 1 353 ? -10.552 2.195 -6.666 1.00 91.12 353 PRO A O 1
ATOM 2717 N N . ALA A 1 354 ? -8.771 3.500 -6.310 1.00 86.12 354 ALA A N 1
ATOM 2718 C CA . ALA A 1 354 ? -8.269 2.691 -5.199 1.00 86.12 354 ALA A CA 1
ATOM 2719 C C . ALA A 1 354 ? -9.105 2.898 -3.925 1.00 86.12 354 ALA A C 1
ATOM 2721 O O . ALA A 1 354 ? -9.021 3.938 -3.278 1.00 86.12 354 ALA A O 1
ATOM 2722 N N . LEU A 1 355 ? -9.882 1.884 -3.532 1.00 86.19 355 LEU A N 1
ATOM 2723 C CA . LEU A 1 355 ? -10.662 1.885 -2.285 1.00 86.19 355 LEU A CA 1
ATOM 2724 C C . LEU A 1 355 ? -9.915 1.241 -1.104 1.00 86.19 355 LEU A C 1
ATOM 2726 O O . LEU A 1 355 ? -10.538 0.896 -0.104 1.00 86.19 355 LEU A O 1
ATOM 2730 N N . THR A 1 356 ? -8.588 1.090 -1.186 1.00 82.19 356 THR A N 1
ATOM 2731 C CA . THR A 1 356 ? -7.763 0.434 -0.153 1.00 82.19 356 THR A CA 1
ATOM 2732 C C . THR A 1 356 ? -7.934 1.085 1.222 1.00 82.19 356 THR A C 1
ATOM 2734 O O . THR A 1 356 ? -8.164 0.387 2.204 1.00 82.19 356 THR A O 1
ATOM 2737 N N . GLY A 1 357 ? -7.909 2.422 1.296 1.00 77.69 357 GLY A N 1
ATOM 2738 C CA . GLY A 1 357 ? -8.126 3.150 2.553 1.00 77.69 357 GLY A CA 1
ATOM 2739 C C . GLY A 1 357 ? -9.551 2.999 3.097 1.00 77.69 357 GLY A C 1
ATOM 2740 O O . GLY A 1 357 ? -9.748 2.834 4.298 1.00 77.69 357 GLY A O 1
ATOM 2741 N N . THR A 1 358 ? -10.554 2.983 2.215 1.00 84.00 358 THR A N 1
ATOM 2742 C CA . THR A 1 358 ? -11.955 2.750 2.598 1.00 84.00 358 THR A CA 1
ATOM 2743 C C . THR A 1 358 ? -12.165 1.331 3.127 1.00 84.00 358 THR A C 1
ATOM 2745 O O . THR A 1 358 ? -12.863 1.140 4.119 1.00 84.00 358 THR A O 1
ATOM 2748 N N . MET A 1 359 ? -11.537 0.340 2.492 1.00 84.69 359 MET A N 1
ATOM 2749 C CA . MET A 1 359 ? -11.577 -1.059 2.910 1.00 84.69 359 MET A CA 1
ATOM 2750 C C . MET A 1 359 ? -10.862 -1.270 4.246 1.00 84.69 359 MET A C 1
ATOM 2752 O O . MET A 1 359 ? -11.383 -1.969 5.110 1.00 84.69 359 MET A O 1
ATOM 2756 N N . PHE A 1 360 ? -9.711 -0.627 4.445 1.00 83.81 360 PHE A N 1
ATOM 2757 C CA . PHE A 1 360 ? -9.010 -0.619 5.727 1.00 83.81 360 PHE A CA 1
ATOM 2758 C C . PHE A 1 360 ? -9.919 -0.098 6.846 1.00 83.81 360 PHE A C 1
ATOM 2760 O O . PHE A 1 360 ? -10.127 -0.781 7.843 1.00 83.81 360 PHE A O 1
ATOM 2767 N N . PHE A 1 361 ? -10.541 1.062 6.631 1.00 81.69 361 PHE A N 1
ATOM 2768 C CA . PHE A 1 361 ? -11.441 1.674 7.604 1.00 81.69 361 PHE A CA 1
ATOM 2769 C C . PHE A 1 361 ? -12.689 0.807 7.876 1.00 81.69 361 PHE A C 1
ATOM 2771 O O . PHE A 1 361 ? -13.136 0.689 9.015 1.00 81.69 361 PHE A O 1
ATOM 2778 N N . TYR A 1 362 ? -13.216 0.118 6.859 1.00 86.25 362 TYR A N 1
ATOM 2779 C CA . TYR A 1 362 ? -14.266 -0.892 7.037 1.00 86.25 362 TYR A CA 1
ATOM 2780 C C . TYR A 1 362 ? -13.805 -2.065 7.923 1.00 86.25 362 TYR A C 1
ATOM 2782 O O . TYR A 1 362 ? -14.532 -2.499 8.815 1.00 86.25 362 TYR A O 1
ATOM 2790 N N . GLN A 1 363 ? -12.591 -2.578 7.718 1.00 86.50 363 GLN A N 1
ATOM 2791 C CA . GLN A 1 363 ? -12.051 -3.690 8.505 1.00 86.50 363 GLN A CA 1
ATOM 2792 C C . GLN A 1 363 ? -11.795 -3.297 9.969 1.00 86.50 363 GLN A C 1
ATOM 2794 O O . GLN A 1 363 ? -12.130 -4.067 10.870 1.00 86.50 363 GLN A O 1
ATOM 2799 N N . THR A 1 364 ? -11.241 -2.110 10.220 1.00 82.38 364 THR A N 1
ATOM 2800 C CA . THR A 1 364 ? -10.861 -1.683 11.575 1.00 82.38 364 THR A CA 1
ATOM 2801 C C . THR A 1 364 ? -12.029 -1.111 12.371 1.00 82.38 364 THR A C 1
ATOM 2803 O O . THR A 1 364 ? -12.217 -1.490 13.519 1.00 82.38 364 THR A O 1
ATOM 2806 N N . GLU A 1 365 ? -12.848 -0.233 11.788 1.00 81.31 365 GLU A N 1
ATOM 2807 C CA . GLU A 1 365 ? -13.897 0.469 12.545 1.00 81.31 365 GLU A CA 1
ATOM 2808 C C . GLU A 1 365 ? -15.235 -0.267 12.515 1.00 81.31 365 GLU A C 1
ATOM 2810 O O . GLU A 1 365 ? -15.918 -0.370 13.535 1.00 81.31 365 GLU A O 1
ATOM 2815 N N . HIS A 1 366 ? -15.623 -0.802 11.354 1.00 85.38 366 HIS A N 1
ATOM 2816 C CA . HIS A 1 366 ? -16.918 -1.468 11.217 1.00 85.38 366 HIS A CA 1
ATOM 2817 C C . HIS A 1 366 ? -16.867 -2.923 11.687 1.00 85.38 366 HIS A C 1
ATOM 2819 O O . HIS A 1 366 ? -17.724 -3.347 12.461 1.00 85.38 366 HIS A O 1
ATOM 2825 N N . LEU A 1 367 ? -15.861 -3.685 11.245 1.00 86.94 367 LEU A N 1
ATOM 2826 C CA . LEU A 1 367 ? -15.694 -5.085 11.649 1.00 86.94 367 LEU A CA 1
ATOM 2827 C C . LEU A 1 367 ? -14.914 -5.259 12.954 1.00 86.94 367 LEU A C 1
ATOM 2829 O O . LEU A 1 367 ? -14.904 -6.364 13.494 1.00 86.94 367 LEU A O 1
ATOM 2833 N N . LYS A 1 368 ? -14.292 -4.189 13.472 1.00 85.31 368 LYS A N 1
ATOM 2834 C CA . LYS A 1 368 ? -13.483 -4.215 14.701 1.00 85.31 368 LYS A CA 1
ATOM 2835 C C . LYS A 1 368 ? -12.392 -5.285 14.666 1.00 85.31 368 LYS A C 1
ATOM 2837 O O . LYS A 1 368 ? -12.110 -5.931 15.672 1.00 85.31 368 LYS A O 1
ATOM 2842 N N . ILE A 1 369 ? -11.802 -5.499 13.489 1.00 84.94 369 ILE A N 1
ATOM 2843 C CA . ILE A 1 369 ? -10.685 -6.425 13.342 1.00 84.94 369 ILE A CA 1
ATOM 2844 C C . ILE A 1 369 ? -9.456 -5.778 13.967 1.00 84.94 369 ILE A C 1
ATOM 2846 O O . ILE A 1 369 ? -9.109 -4.637 13.666 1.00 84.94 369 ILE A O 1
ATOM 2850 N N . GLU A 1 370 ? -8.805 -6.537 14.837 1.00 78.81 370 GLU A N 1
ATOM 2851 C CA . GLU A 1 370 ? -7.621 -6.108 15.561 1.00 78.81 370 GLU A CA 1
ATOM 2852 C C . GLU A 1 370 ? -6.475 -5.756 14.596 1.00 78.81 370 GLU A C 1
ATOM 2854 O O . GLU A 1 370 ? -6.227 -6.443 13.599 1.00 78.81 370 GLU A O 1
ATOM 2859 N N . SER A 1 371 ? -5.746 -4.682 14.897 1.00 74.31 371 SER A N 1
ATOM 2860 C CA . SER A 1 371 ? -4.625 -4.202 14.081 1.00 74.31 371 SER A CA 1
ATOM 2861 C C . SER A 1 371 ? -3.527 -5.260 13.890 1.00 74.31 371 SER A C 1
ATOM 2863 O O . SER A 1 371 ? -2.923 -5.360 12.819 1.00 74.31 371 SER A O 1
ATOM 2865 N N . SER A 1 372 ? -3.314 -6.112 14.894 1.00 75.25 372 SER A N 1
ATOM 2866 C CA . SER A 1 372 ? -2.399 -7.259 14.849 1.00 75.25 372 SER A CA 1
ATOM 2867 C C . SER A 1 372 ? -2.695 -8.189 13.652 1.00 75.25 372 SER A C 1
ATOM 2869 O O . SER A 1 372 ? -1.788 -8.595 12.917 1.00 75.25 372 SER A O 1
ATOM 2871 N N . VAL A 1 373 ? -3.978 -8.458 13.384 1.00 81.50 373 VAL A N 1
ATOM 2872 C CA . VAL A 1 373 ? -4.467 -9.347 12.319 1.00 8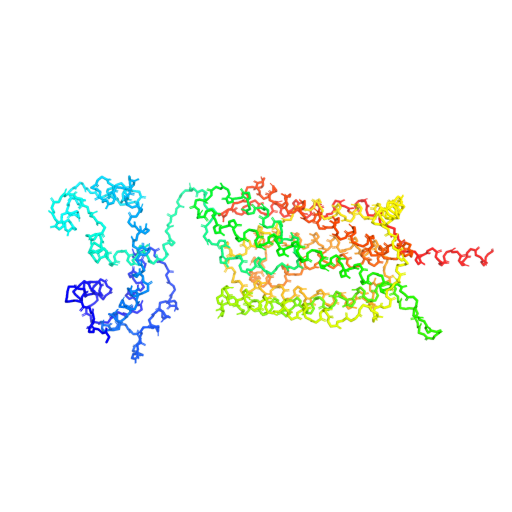1.50 373 VAL A CA 1
ATOM 2873 C C . VAL A 1 373 ? -4.212 -8.750 10.938 1.00 81.50 373 VAL A C 1
ATOM 2875 O O . VAL A 1 373 ? -3.797 -9.461 10.017 1.00 81.50 373 VAL A O 1
ATOM 2878 N N . LEU A 1 374 ? -4.409 -7.441 10.784 1.00 80.50 374 LEU A N 1
ATOM 2879 C CA . LEU A 1 374 ? -4.073 -6.744 9.542 1.00 80.50 374 LEU A CA 1
ATOM 2880 C C . LEU A 1 374 ? -2.556 -6.773 9.285 1.00 80.50 374 LEU A C 1
ATOM 2882 O O . LEU A 1 374 ? -2.136 -6.987 8.146 1.00 80.50 374 LEU A O 1
ATOM 2886 N N . GLY A 1 375 ? -1.732 -6.645 10.331 1.00 78.12 375 GLY A N 1
ATOM 2887 C CA . GLY A 1 375 ? -0.280 -6.838 10.245 1.00 78.12 375 GLY A CA 1
ATOM 2888 C C . GLY A 1 375 ? 0.100 -8.239 9.746 1.00 78.12 375 GLY A C 1
ATOM 2889 O O . GLY A 1 375 ? 0.903 -8.376 8.820 1.00 78.12 375 GLY A O 1
ATOM 2890 N N . ILE A 1 376 ? -0.538 -9.287 10.281 1.00 81.94 376 ILE A N 1
ATOM 2891 C CA . ILE A 1 376 ? -0.348 -10.677 9.825 1.00 81.94 376 ILE A CA 1
ATOM 2892 C C . ILE A 1 376 ? -0.776 -10.852 8.359 1.00 81.94 376 ILE A C 1
ATOM 2894 O O . ILE A 1 376 ? -0.066 -11.507 7.591 1.00 81.94 376 ILE A O 1
ATOM 2898 N N . SER A 1 377 ? -1.890 -10.244 7.935 1.00 86.31 377 SER A N 1
ATOM 2899 C CA . SER A 1 377 ? -2.324 -10.263 6.528 1.00 86.31 377 SER A CA 1
ATOM 2900 C C . SER A 1 377 ? -1.243 -9.699 5.599 1.00 86.31 377 SER A C 1
ATOM 2902 O O . SER A 1 377 ? -0.903 -10.318 4.587 1.00 86.31 377 SER A O 1
ATOM 2904 N N . LYS A 1 378 ? -0.613 -8.576 5.979 1.00 85.06 378 LYS A N 1
ATOM 2905 C CA . LYS A 1 378 ? 0.498 -7.984 5.215 1.00 85.06 378 LYS A CA 1
ATOM 2906 C C . LYS A 1 378 ? 1.704 -8.919 5.138 1.00 85.06 378 LYS A C 1
ATOM 2908 O O . LYS A 1 378 ? 2.291 -9.064 4.067 1.00 85.06 378 LYS A O 1
ATOM 2913 N N . VAL A 1 379 ? 2.045 -9.611 6.228 1.00 85.56 379 VAL A N 1
ATOM 2914 C CA . VAL A 1 379 ? 3.113 -10.629 6.229 1.00 85.56 379 VAL A CA 1
ATOM 2915 C C . VAL A 1 379 ? 2.812 -11.753 5.232 1.00 85.56 379 VAL A C 1
ATOM 2917 O O . VAL A 1 379 ? 3.689 -12.129 4.451 1.00 85.56 379 VAL A O 1
ATOM 2920 N N . ILE A 1 380 ? 1.579 -12.266 5.213 1.00 88.88 380 ILE A N 1
ATOM 2921 C CA . ILE A 1 380 ? 1.153 -13.311 4.267 1.00 88.88 380 ILE A CA 1
ATOM 2922 C C . ILE A 1 380 ? 1.216 -12.804 2.827 1.00 88.88 380 ILE A C 1
ATOM 2924 O O . ILE A 1 380 ? 1.737 -13.507 1.957 1.00 88.88 380 ILE A O 1
ATOM 2928 N N . GLY A 1 381 ? 0.758 -11.576 2.579 1.00 89.25 381 GLY A N 1
ATOM 2929 C CA . GLY A 1 381 ? 0.907 -10.914 1.287 1.00 89.25 381 GLY A CA 1
ATOM 2930 C C . GLY A 1 381 ? 2.368 -10.896 0.835 1.00 89.25 381 GLY A C 1
ATOM 2931 O O . GLY A 1 381 ? 2.692 -11.367 -0.255 1.00 89.25 381 GLY A O 1
ATOM 2932 N N . GLN A 1 382 ? 3.284 -10.420 1.681 1.00 88.56 382 GLN A N 1
ATOM 2933 C CA . GLN A 1 382 ? 4.713 -10.348 1.349 1.00 88.56 382 GLN A CA 1
ATOM 2934 C C . GLN A 1 382 ? 5.343 -11.735 1.130 1.00 88.56 382 GLN A C 1
ATOM 2936 O O . 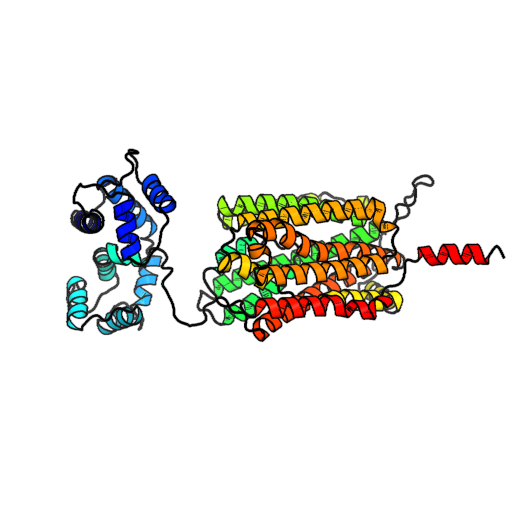GLN A 1 382 ? 6.168 -11.913 0.230 1.00 88.56 382 GLN A O 1
ATOM 2941 N N . ALA A 1 383 ? 4.915 -12.754 1.881 1.00 90.31 383 ALA A N 1
ATOM 2942 C CA . ALA A 1 383 ? 5.315 -14.140 1.637 1.00 90.31 383 ALA A CA 1
ATOM 2943 C C . ALA A 1 383 ? 4.831 -14.653 0.269 1.00 90.31 383 ALA A C 1
ATOM 2945 O O . ALA A 1 383 ? 5.568 -15.360 -0.427 1.00 90.31 383 ALA A O 1
ATOM 2946 N N . ALA A 1 384 ? 3.629 -14.261 -0.161 1.00 90.94 384 ALA A N 1
ATOM 2947 C CA . ALA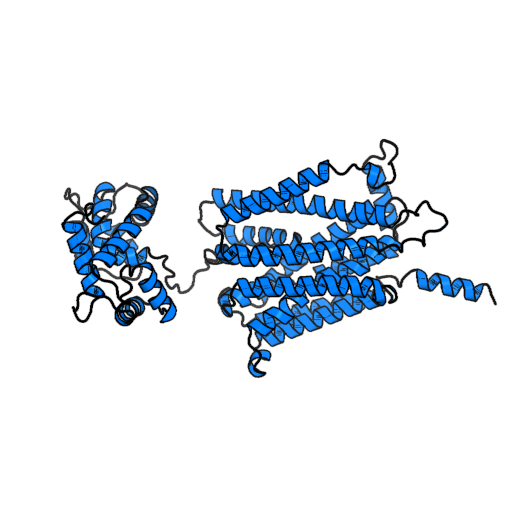 A 1 384 ? 3.140 -14.559 -1.501 1.00 90.94 384 ALA A CA 1
ATOM 2948 C C . ALA A 1 384 ? 3.934 -13.814 -2.586 1.00 90.94 384 ALA A C 1
ATOM 2950 O O . ALA A 1 384 ? 4.260 -14.428 -3.604 1.00 90.94 384 ALA A O 1
ATOM 2951 N N . LEU A 1 385 ? 4.329 -12.552 -2.358 1.00 88.75 385 LEU A N 1
ATOM 2952 C CA . LEU A 1 385 ? 5.197 -11.805 -3.283 1.00 88.75 385 LEU A CA 1
ATOM 2953 C C . LEU A 1 385 ? 6.532 -12.519 -3.488 1.00 88.75 385 LEU A C 1
ATOM 2955 O O . LEU A 1 385 ? 6.969 -12.717 -4.623 1.00 88.75 385 LEU A O 1
ATOM 2959 N N . LEU A 1 386 ? 7.152 -12.948 -2.384 1.00 88.88 386 LEU A N 1
ATOM 2960 C CA . LEU A 1 386 ? 8.397 -13.709 -2.376 1.00 88.88 386 LEU A CA 1
ATOM 2961 C C . LEU A 1 386 ? 8.252 -14.985 -3.217 1.00 88.88 386 LEU A C 1
ATOM 2963 O O . LEU A 1 386 ? 9.065 -15.254 -4.108 1.00 88.88 386 LEU A O 1
ATOM 2967 N N . LEU A 1 387 ? 7.190 -15.756 -2.961 1.00 90.88 387 LEU A N 1
ATOM 2968 C CA . LEU A 1 387 ? 6.898 -16.990 -3.681 1.00 90.88 387 LEU A CA 1
ATOM 2969 C C . LEU A 1 387 ? 6.682 -16.726 -5.178 1.00 90.88 387 LEU A C 1
ATOM 2971 O O . LEU A 1 387 ? 7.275 -17.411 -6.014 1.00 90.88 387 LEU A O 1
ATOM 2975 N N . TRP A 1 388 ? 5.890 -15.714 -5.534 1.00 89.88 388 TRP A N 1
ATOM 2976 C CA . TRP A 1 388 ? 5.655 -15.331 -6.924 1.00 89.88 388 TRP A CA 1
ATOM 2977 C C . TRP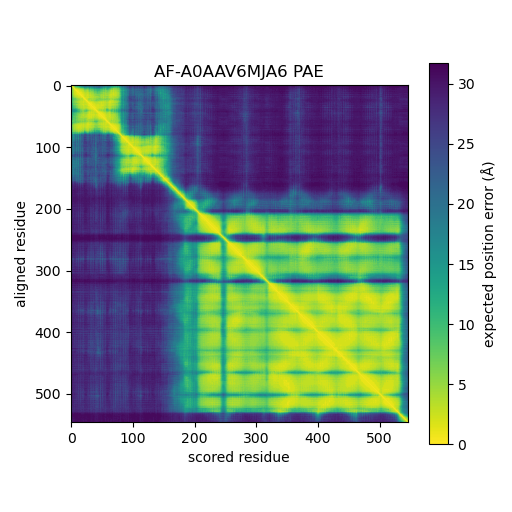 A 1 388 ? 6.916 -14.825 -7.621 1.00 89.88 388 TRP A C 1
ATOM 2979 O O . TRP A 1 388 ? 7.128 -15.177 -8.779 1.00 89.88 388 TRP A O 1
ATOM 2989 N N . GLY A 1 389 ? 7.801 -14.093 -6.941 1.00 85.81 389 GLY A N 1
ATOM 2990 C CA . GLY A 1 389 ? 9.103 -13.689 -7.479 1.00 85.81 389 GLY A CA 1
ATOM 2991 C C . GLY A 1 389 ? 9.986 -14.892 -7.835 1.00 85.81 389 GLY A C 1
ATOM 2992 O O . GLY A 1 389 ? 10.567 -14.955 -8.925 1.00 85.81 389 GLY A O 1
ATOM 2993 N N . VAL A 1 390 ? 10.021 -15.909 -6.964 1.00 87.38 390 VAL A N 1
ATOM 2994 C CA . VAL A 1 390 ? 10.736 -17.173 -7.219 1.00 87.38 390 VAL A CA 1
ATOM 2995 C C . VAL A 1 390 ? 10.097 -17.957 -8.371 1.00 87.38 390 VAL A C 1
ATOM 2997 O O . VAL A 1 390 ? 10.808 -18.424 -9.269 1.00 87.38 390 VAL A O 1
ATOM 3000 N N . ILE A 1 391 ? 8.766 -18.082 -8.386 1.00 89.44 391 ILE A N 1
ATOM 3001 C CA . ILE A 1 391 ? 8.015 -18.751 -9.461 1.00 89.44 391 ILE A CA 1
ATOM 3002 C C . ILE A 1 391 ? 8.217 -18.024 -10.794 1.00 89.44 391 ILE A C 1
ATOM 3004 O O . ILE A 1 391 ? 8.405 -18.672 -11.827 1.00 89.44 391 ILE A O 1
ATOM 3008 N N . TYR A 1 392 ? 8.243 -16.691 -10.786 1.00 87.94 392 TYR A N 1
ATOM 3009 C CA . TYR A 1 392 ? 8.490 -15.887 -11.973 1.00 87.94 392 TYR A CA 1
ATOM 3010 C C . TYR A 1 392 ? 9.847 -16.215 -12.582 1.00 87.94 392 TYR A C 1
ATOM 3012 O O . TYR A 1 392 ? 9.933 -16.540 -13.769 1.00 87.94 392 TYR A O 1
ATOM 3020 N N . ASN A 1 393 ? 10.890 -16.226 -11.750 1.00 83.50 393 ASN A N 1
ATOM 3021 C CA . ASN A 1 393 ? 12.245 -16.515 -12.194 1.00 83.50 393 ASN A CA 1
ATOM 3022 C C . ASN A 1 393 ? 12.401 -17.942 -12.752 1.00 83.50 393 ASN A C 1
ATOM 3024 O O . ASN A 1 393 ? 13.152 -18.144 -13.704 1.00 83.50 393 ASN A O 1
ATOM 3028 N N . ARG A 1 394 ? 11.688 -18.927 -12.186 1.00 84.62 394 ARG A N 1
ATOM 3029 C CA . ARG A 1 394 ? 11.785 -20.337 -12.606 1.00 84.62 394 ARG A CA 1
ATOM 3030 C C . ARG A 1 394 ? 10.895 -20.706 -13.791 1.00 84.62 394 ARG A C 1
ATOM 3032 O O . ARG A 1 394 ? 11.324 -21.483 -14.639 1.00 84.62 394 ARG A O 1
ATOM 3039 N N . HIS A 1 395 ? 9.670 -20.187 -13.844 1.00 85.38 395 HIS A N 1
ATOM 3040 C CA . HIS A 1 395 ? 8.634 -20.678 -14.759 1.00 85.38 395 HIS A CA 1
ATOM 3041 C C . HIS A 1 395 ? 8.005 -19.575 -15.619 1.00 85.38 395 HIS A C 1
ATOM 3043 O O . HIS A 1 395 ? 7.858 -19.761 -16.830 1.00 85.38 395 HIS A O 1
ATOM 3049 N N . LEU A 1 396 ? 7.657 -18.418 -15.042 1.00 85.25 396 LEU A N 1
ATOM 3050 C CA . LEU A 1 396 ? 6.838 -17.422 -15.755 1.00 85.25 396 LEU A CA 1
ATOM 3051 C C . LEU A 1 396 ? 7.633 -16.545 -16.729 1.00 85.25 396 LEU A C 1
ATOM 3053 O O . LEU A 1 396 ? 7.041 -16.040 -17.675 1.00 85.25 396 LEU A O 1
ATOM 3057 N N . LYS A 1 397 ? 8.965 -16.450 -16.596 1.00 78.94 397 LYS A N 1
ATOM 3058 C CA . LYS A 1 397 ? 9.848 -15.798 -17.591 1.00 78.94 397 LYS A CA 1
ATOM 3059 C C . LYS A 1 397 ? 9.743 -16.378 -19.009 1.00 78.94 397 LYS A C 1
ATOM 3061 O O . LYS A 1 397 ? 10.230 -15.770 -19.959 1.00 78.94 397 LYS A O 1
ATOM 3066 N N . SER A 1 398 ? 9.195 -17.587 -19.153 1.00 80.62 398 SER A N 1
ATOM 3067 C CA . SER A 1 398 ? 8.987 -18.239 -20.452 1.00 80.62 398 SER A CA 1
ATOM 3068 C C . SER A 1 398 ? 7.702 -17.794 -21.162 1.00 80.62 398 SER A C 1
ATOM 3070 O O . SER A 1 398 ? 7.581 -17.970 -22.375 1.00 80.62 398 SER A O 1
ATOM 3072 N N . ILE A 1 399 ? 6.752 -17.227 -20.417 1.00 85.38 399 ILE A N 1
ATOM 3073 C CA . ILE A 1 399 ? 5.450 -16.775 -20.907 1.00 85.38 399 ILE A CA 1
ATOM 3074 C C . ILE A 1 399 ? 5.613 -15.347 -21.445 1.00 85.38 399 ILE A C 1
ATOM 3076 O O . ILE A 1 399 ? 6.291 -14.550 -20.801 1.00 85.38 399 ILE A O 1
ATOM 3080 N N . PRO A 1 400 ? 4.987 -14.987 -22.583 1.00 87.12 400 PRO A N 1
ATOM 3081 C CA . PRO A 1 400 ? 5.073 -13.629 -23.109 1.00 87.12 400 PRO A CA 1
ATOM 3082 C C . PRO A 1 400 ? 4.555 -12.597 -22.099 1.00 87.12 400 PRO A C 1
ATOM 3084 O O . PRO A 1 400 ? 3.436 -12.740 -21.590 1.00 87.12 400 PRO A O 1
ATOM 3087 N N . SER A 1 401 ? 5.334 -11.533 -21.876 1.00 87.06 401 SER A N 1
ATOM 3088 C CA . SER A 1 401 ? 5.048 -10.478 -20.887 1.00 87.06 401 SER A CA 1
ATOM 3089 C C . SER A 1 401 ? 3.623 -9.918 -20.986 1.00 87.06 401 SER A C 1
ATOM 3091 O O . SER A 1 401 ? 2.954 -9.763 -19.965 1.00 87.06 401 SER A O 1
ATOM 3093 N N . ARG A 1 402 ? 3.098 -9.700 -22.205 1.00 90.19 402 ARG A N 1
ATOM 3094 C CA . ARG A 1 402 ? 1.712 -9.239 -22.422 1.00 90.19 402 ARG A CA 1
ATOM 3095 C C . ARG A 1 402 ? 0.681 -10.174 -21.789 1.00 90.19 402 ARG A C 1
ATOM 3097 O O . ARG A 1 402 ? -0.224 -9.701 -21.101 1.00 90.19 402 ARG A O 1
ATOM 3104 N N . LYS A 1 403 ? 0.791 -11.488 -22.030 1.00 91.12 403 LYS A N 1
ATOM 3105 C CA . LYS A 1 403 ? -0.166 -12.469 -21.491 1.00 91.12 403 LYS A CA 1
ATOM 3106 C C . LYS A 1 403 ? -0.078 -12.509 -19.977 1.00 91.12 403 LYS A C 1
ATOM 3108 O O . LYS A 1 403 ? -1.112 -12.480 -19.328 1.00 91.12 403 LYS A O 1
ATOM 3113 N N . LEU A 1 404 ? 1.138 -12.512 -19.434 1.00 91.88 404 LEU A N 1
ATOM 3114 C CA . LEU A 1 404 ? 1.350 -12.544 -17.993 1.00 91.88 404 LEU A CA 1
ATOM 3115 C C . LEU A 1 404 ? 0.747 -11.311 -17.302 1.00 91.88 404 LEU A C 1
ATOM 3117 O O . LEU A 1 404 ? -0.050 -11.467 -16.383 1.00 91.88 404 LEU A O 1
ATOM 3121 N N . ILE A 1 405 ? 1.049 -10.102 -17.787 1.00 93.38 405 ILE A N 1
ATOM 3122 C CA . ILE A 1 405 ? 0.503 -8.849 -17.238 1.00 93.38 405 ILE A CA 1
ATOM 3123 C C . ILE A 1 405 ? -1.028 -8.820 -17.353 1.00 93.38 405 ILE A C 1
ATOM 3125 O O . ILE A 1 405 ? -1.709 -8.447 -16.401 1.00 93.38 405 ILE A O 1
ATOM 3129 N N . SER A 1 406 ? -1.581 -9.261 -18.487 1.00 93.25 406 SER A N 1
ATOM 3130 C CA . SER A 1 406 ? -3.037 -9.317 -18.687 1.00 93.25 406 SER A CA 1
ATOM 3131 C C . SER A 1 406 ? -3.707 -10.335 -17.759 1.00 93.25 406 SER A C 1
ATOM 3133 O O . SER A 1 406 ? -4.762 -10.053 -17.201 1.00 93.25 406 SER A O 1
ATOM 3135 N N . SER A 1 407 ? -3.091 -11.502 -17.541 1.00 93.44 407 SER A N 1
ATOM 3136 C CA . SER A 1 407 ? -3.584 -12.504 -16.590 1.00 93.44 407 SER A CA 1
ATOM 3137 C C . SER A 1 407 ? -3.558 -11.994 -15.150 1.00 93.44 407 SER A C 1
ATOM 3139 O O . SER A 1 407 ? -4.518 -12.226 -14.422 1.00 93.44 407 SER A O 1
ATOM 3141 N N . ILE A 1 408 ? -2.508 -11.266 -14.749 1.00 94.19 408 ILE A N 1
ATOM 3142 C CA . ILE A 1 408 ? -2.437 -10.644 -13.418 1.00 94.19 408 ILE A CA 1
ATOM 3143 C C . ILE A 1 408 ? -3.544 -9.594 -13.261 1.00 94.19 408 ILE A C 1
ATOM 3145 O O . ILE A 1 408 ? -4.225 -9.585 -12.244 1.00 94.19 408 ILE A O 1
ATOM 3149 N N . GLN A 1 409 ? -3.793 -8.769 -14.282 1.00 94.25 409 GLN A N 1
ATOM 3150 C CA . GLN A 1 409 ? -4.871 -7.774 -14.256 1.00 94.25 409 GLN A CA 1
ATOM 3151 C C . GLN A 1 409 ? -6.263 -8.416 -14.102 1.00 94.25 409 GLN A C 1
ATOM 3153 O O . GLN A 1 409 ? -7.094 -7.918 -13.346 1.00 94.25 409 GLN A O 1
ATOM 3158 N N . VAL A 1 410 ? -6.524 -9.538 -14.787 1.00 95.69 410 VAL A N 1
ATOM 3159 C CA . VAL A 1 410 ? -7.768 -10.309 -14.603 1.00 95.69 410 VAL A CA 1
ATOM 3160 C C . VAL A 1 410 ? -7.856 -10.853 -13.180 1.00 95.69 410 VAL A C 1
ATOM 3162 O O . VAL A 1 410 ? -8.906 -10.749 -12.552 1.00 95.69 410 VAL A O 1
ATOM 3165 N N . LEU A 1 411 ? -6.758 -11.403 -12.656 1.00 95.31 411 LEU A N 1
ATOM 3166 C CA . LEU A 1 411 ? -6.714 -11.920 -11.292 1.00 95.31 411 LEU A CA 1
ATOM 3167 C C . LEU A 1 411 ? -6.998 -10.814 -10.265 1.00 95.31 411 LEU A C 1
ATOM 3169 O O . LEU A 1 411 ? -7.803 -11.029 -9.369 1.00 95.31 411 LEU A O 1
ATOM 3173 N N . MET A 1 412 ? -6.434 -9.616 -10.436 1.00 93.81 412 MET A N 1
ATOM 3174 C CA . MET A 1 412 ? -6.747 -8.454 -9.595 1.00 93.81 412 MET A CA 1
ATOM 3175 C C . MET A 1 412 ? -8.248 -8.132 -9.594 1.00 93.81 412 MET A C 1
ATOM 3177 O O . MET A 1 412 ? -8.828 -7.931 -8.532 1.00 93.81 412 MET A O 1
ATOM 3181 N N . ALA A 1 413 ? -8.904 -8.144 -10.761 1.00 95.12 413 ALA A N 1
ATOM 3182 C CA . ALA A 1 413 ? -10.348 -7.925 -10.834 1.00 95.12 413 ALA A CA 1
ATOM 3183 C C . ALA A 1 413 ? -11.140 -9.014 -10.084 1.00 95.12 413 ALA A C 1
ATOM 3185 O O . ALA A 1 413 ? -12.136 -8.703 -9.437 1.00 95.12 413 ALA A O 1
ATOM 3186 N N . VAL A 1 414 ? -10.686 -10.274 -10.111 1.00 95.50 414 VAL A N 1
ATOM 3187 C CA . VAL A 1 414 ? -11.297 -11.366 -9.329 1.00 95.50 414 VAL A CA 1
ATOM 3188 C C . VAL A 1 414 ? -11.190 -11.102 -7.827 1.00 95.50 414 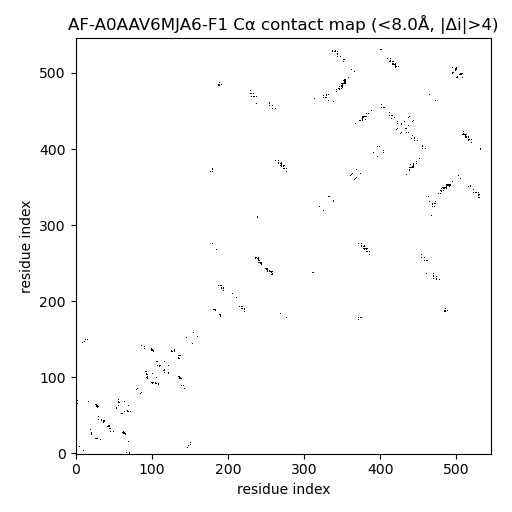VAL A C 1
ATOM 3190 O O . VAL A 1 414 ? -12.182 -11.277 -7.122 1.00 95.50 414 VAL A O 1
ATOM 3193 N N . PHE A 1 415 ? -10.037 -10.638 -7.337 1.00 94.62 415 PHE A N 1
ATOM 3194 C CA . PHE A 1 415 ? -9.883 -10.263 -5.927 1.00 94.62 415 PHE A CA 1
ATOM 3195 C C . PHE A 1 415 ? -10.779 -9.078 -5.542 1.00 94.62 415 PHE A C 1
ATOM 3197 O O . PHE A 1 415 ? -11.414 -9.121 -4.498 1.00 94.62 415 PHE A O 1
ATOM 3204 N N . MET A 1 416 ? -10.950 -8.080 -6.410 1.00 93.62 416 MET A N 1
ATOM 3205 C CA . MET A 1 416 ? -11.874 -6.967 -6.136 1.00 93.62 416 MET A CA 1
ATOM 3206 C C . MET A 1 416 ? -13.345 -7.409 -6.095 1.00 93.62 416 MET A C 1
ATOM 3208 O O . MET A 1 416 ? -14.134 -6.900 -5.299 1.00 93.62 416 MET A O 1
ATOM 3212 N N . ILE A 1 417 ? -13.734 -8.386 -6.923 1.00 94.94 417 ILE A N 1
ATOM 3213 C CA . ILE A 1 417 ? -15.059 -9.016 -6.824 1.00 94.94 417 ILE A CA 1
ATOM 3214 C C . ILE A 1 417 ? -15.178 -9.833 -5.532 1.00 94.94 417 ILE A C 1
ATOM 3216 O O . ILE A 1 417 ? -16.222 -9.797 -4.887 1.00 94.94 417 ILE A O 1
ATOM 3220 N N . SER A 1 418 ? -14.119 -10.532 -5.126 1.00 95.00 418 SER A N 1
ATOM 3221 C CA . SER A 1 418 ? -14.054 -11.208 -3.827 1.00 95.00 418 SER A CA 1
ATOM 3222 C C . SER A 1 418 ? -14.259 -10.217 -2.673 1.00 95.00 418 SER A C 1
ATOM 3224 O O . SER A 1 418 ? -15.083 -10.476 -1.798 1.00 95.00 418 SER A O 1
ATOM 3226 N N . ASP A 1 419 ? -13.620 -9.043 -2.716 1.00 94.06 419 ASP A N 1
ATOM 3227 C CA . ASP A 1 419 ? -13.789 -7.992 -1.703 1.00 94.06 419 ASP A CA 1
ATOM 3228 C C . ASP A 1 419 ? -15.236 -7.494 -1.652 1.00 94.06 419 ASP A C 1
ATOM 3230 O O . ASP A 1 419 ? -15.806 -7.308 -0.579 1.00 94.06 419 ASP A O 1
ATOM 3234 N N . MET A 1 420 ? -15.882 -7.353 -2.810 1.00 94.94 420 MET A N 1
ATOM 3235 C CA . MET A 1 420 ? -17.304 -7.018 -2.880 1.00 94.94 420 MET A CA 1
ATOM 3236 C C . MET A 1 420 ? -18.182 -8.086 -2.210 1.00 94.94 420 MET A C 1
ATOM 3238 O O . MET A 1 420 ? -19.094 -7.744 -1.451 1.00 94.94 420 MET A O 1
ATOM 3242 N N . LEU A 1 421 ? -17.917 -9.372 -2.466 1.00 95.19 421 LEU A N 1
ATOM 3243 C CA . LEU A 1 421 ? -18.652 -10.486 -1.856 1.00 95.19 421 LEU A CA 1
ATOM 3244 C C . LEU A 1 421 ? -18.429 -10.549 -0.339 1.00 95.19 421 LEU A C 1
ATOM 3246 O O . LEU A 1 421 ? -19.361 -10.853 0.409 1.00 95.19 421 LEU A O 1
ATOM 3250 N N . PHE A 1 422 ? -17.221 -10.215 0.113 1.00 94.81 422 PHE A N 1
ATOM 3251 C CA . PHE A 1 422 ? -16.882 -10.075 1.524 1.00 94.81 422 PHE A CA 1
ATOM 3252 C C . PHE A 1 422 ? -17.687 -8.972 2.203 1.00 94.81 422 PHE A C 1
ATOM 3254 O O . PHE A 1 422 ? -18.363 -9.245 3.194 1.00 94.81 422 PHE A O 1
ATOM 3261 N N . VAL A 1 423 ? -17.718 -7.764 1.634 1.00 93.38 423 VAL A N 1
ATOM 3262 C CA . VAL A 1 423 ? -18.498 -6.651 2.204 1.00 93.38 423 VAL A CA 1
ATOM 3263 C C . VAL A 1 423 ? -20.001 -6.959 2.205 1.00 93.38 423 VAL A C 1
ATOM 3265 O O . VAL A 1 423 ? -20.711 -6.562 3.127 1.00 93.38 423 VAL A O 1
ATOM 3268 N N . LYS A 1 424 ? -20.500 -7.721 1.221 1.00 92.50 424 LYS A N 1
ATOM 3269 C CA . LYS A 1 424 ? -21.892 -8.204 1.199 1.00 92.50 424 LYS A CA 1
ATOM 3270 C C . LYS A 1 424 ? -22.212 -9.287 2.234 1.00 92.50 424 LYS A C 1
ATOM 3272 O O . LYS A 1 424 ? -23.381 -9.621 2.387 1.00 92.50 424 LYS A O 1
ATOM 3277 N N . GLY A 1 425 ? -21.216 -9.843 2.921 1.00 92.25 425 GLY A N 1
ATOM 3278 C CA . GLY A 1 425 ? -21.411 -10.889 3.924 1.00 92.25 425 GLY A CA 1
ATOM 3279 C C . GLY A 1 425 ? -21.553 -12.306 3.358 1.00 92.25 425 GLY A C 1
ATOM 3280 O O . GLY A 1 425 ? -21.823 -13.225 4.123 1.00 92.25 425 GLY A O 1
ATOM 3281 N N . VAL A 1 426 ? -21.305 -12.530 2.061 1.00 94.50 426 VAL A N 1
ATOM 3282 C CA . VAL A 1 426 ? -21.442 -13.860 1.427 1.00 94.50 426 VAL A CA 1
ATOM 3283 C C . VAL A 1 426 ? -20.518 -14.894 2.082 1.00 94.50 426 VAL A C 1
ATOM 3285 O O . VAL A 1 426 ? -20.903 -16.038 2.300 1.00 94.50 426 VAL A O 1
ATOM 3288 N N . TYR A 1 427 ? -19.304 -14.491 2.460 1.00 93.62 427 TYR A N 1
ATOM 3289 C CA . TYR A 1 427 ? -18.371 -15.367 3.174 1.00 93.62 427 TYR A CA 1
ATOM 3290 C C . TYR A 1 427 ? -18.863 -15.726 4.585 1.00 93.62 427 TYR A C 1
ATOM 3292 O O . TYR A 1 427 ? -18.662 -16.859 5.021 1.00 93.62 427 TYR A O 1
ATOM 3300 N N . ARG A 1 428 ? -19.581 -14.818 5.261 1.00 93.31 428 ARG A N 1
ATOM 3301 C CA . ARG A 1 428 ? -20.197 -15.087 6.572 1.00 93.31 428 ARG A CA 1
ATOM 3302 C C . ARG A 1 428 ? -21.336 -16.092 6.446 1.00 93.31 428 ARG A C 1
ATOM 3304 O O . ARG A 1 428 ? -21.442 -16.990 7.273 1.00 93.31 428 ARG A O 1
ATOM 3311 N N . GLU A 1 429 ? -22.133 -15.996 5.380 1.00 94.06 429 GLU A N 1
ATOM 3312 C CA . GLU A 1 429 ? -23.177 -16.984 5.063 1.00 94.06 429 GLU A CA 1
ATOM 3313 C C . GLU A 1 429 ? -22.591 -18.379 4.793 1.00 94.06 429 GLU A C 1
ATOM 3315 O O . GLU A 1 429 ? -23.203 -19.388 5.134 1.00 94.06 429 GLU A O 1
ATOM 3320 N N . MET A 1 430 ? -21.374 -18.449 4.243 1.00 93.62 430 MET A N 1
ATOM 3321 C CA . MET A 1 430 ? -20.619 -19.699 4.067 1.00 93.62 430 MET A CA 1
ATOM 3322 C C . MET A 1 430 ? -19.935 -20.196 5.354 1.00 93.62 430 MET A C 1
ATOM 3324 O O . MET A 1 430 ? -19.295 -21.248 5.334 1.00 93.62 430 MET A O 1
ATOM 3328 N N . GLY A 1 431 ? -20.048 -19.463 6.466 1.00 92.25 431 GLY A N 1
ATOM 3329 C CA . GLY A 1 431 ? -19.427 -19.803 7.748 1.00 92.25 431 GLY A CA 1
ATOM 3330 C C . GLY A 1 431 ? -17.943 -19.439 7.858 1.00 92.25 431 GLY A C 1
ATOM 3331 O O . GLY A 1 431 ? -17.267 -19.936 8.757 1.00 92.25 431 GLY A O 1
ATOM 3332 N N . VAL A 1 432 ? -17.416 -18.595 6.965 1.00 93.69 432 VAL A N 1
ATOM 3333 C CA . VAL A 1 432 ? -16.034 -18.100 7.033 1.00 93.69 432 VAL A CA 1
ATOM 3334 C C . VAL A 1 432 ? -15.990 -16.851 7.923 1.00 93.69 432 VAL A C 1
ATOM 3336 O O . VAL A 1 432 ? -16.659 -15.866 7.605 1.00 93.69 432 VAL A O 1
ATOM 3339 N N . PRO A 1 433 ? -15.205 -16.848 9.018 1.00 92.88 433 PRO A N 1
ATOM 3340 C CA . PRO A 1 433 ? -15.040 -15.664 9.858 1.00 92.88 433 PRO A CA 1
ATOM 3341 C C . PRO A 1 433 ? -14.348 -14.513 9.118 1.00 92.88 433 PRO A C 1
ATOM 3343 O O . PRO A 1 433 ? -13.437 -14.742 8.319 1.00 92.88 433 PRO A O 1
ATOM 3346 N N . ASP A 1 434 ? -14.705 -13.271 9.450 1.00 92.31 434 ASP A N 1
ATOM 3347 C CA . ASP A 1 434 ? -14.185 -12.089 8.751 1.00 92.31 434 ASP A CA 1
ATOM 3348 C C . ASP A 1 434 ? -12.656 -11.964 8.829 1.00 92.31 434 ASP A C 1
ATOM 3350 O O . ASP A 1 434 ? -11.998 -11.668 7.829 1.00 92.31 434 ASP A O 1
ATOM 3354 N N . PHE A 1 435 ? -12.066 -12.275 9.988 1.00 90.38 435 PHE A N 1
ATOM 3355 C CA . PHE A 1 435 ? -10.613 -12.240 10.169 1.00 90.38 435 PHE A CA 1
ATOM 3356 C C . PHE A 1 435 ? -9.883 -13.232 9.249 1.00 90.38 435 PHE A C 1
ATOM 3358 O O . PHE A 1 435 ? -8.799 -12.926 8.760 1.00 90.38 435 PHE A O 1
ATOM 3365 N N . VAL A 1 436 ? -10.476 -14.399 8.957 1.00 91.50 436 VAL A N 1
ATOM 3366 C CA . VAL A 1 436 ? -9.882 -15.399 8.053 1.00 91.50 436 VAL A CA 1
ATOM 3367 C C . VAL A 1 436 ? -9.836 -14.856 6.630 1.00 91.50 436 VAL A C 1
ATOM 3369 O O . VAL A 1 436 ? -8.825 -15.015 5.945 1.00 91.50 436 VAL A O 1
ATOM 3372 N N . TYR A 1 437 ? -10.905 -14.181 6.193 1.00 93.38 437 TYR A N 1
ATOM 3373 C CA . TYR A 1 437 ? -10.921 -13.530 4.887 1.00 93.38 437 TYR A CA 1
ATOM 3374 C C . TYR A 1 437 ? -9.824 -12.468 4.794 1.00 93.38 437 TYR A C 1
ATOM 3376 O O . TYR A 1 437 ? -9.038 -12.478 3.847 1.00 93.38 437 TYR A O 1
ATOM 3384 N N . VAL A 1 438 ? -9.737 -11.583 5.790 1.00 90.31 438 VAL A N 1
ATOM 3385 C CA . VAL A 1 438 ? -8.749 -10.496 5.797 1.00 90.31 438 VAL A CA 1
ATOM 3386 C C . VAL A 1 438 ? -7.324 -11.042 5.771 1.00 90.31 438 VAL A C 1
ATOM 3388 O O . VAL A 1 438 ? -6.525 -10.604 4.946 1.00 90.31 438 VAL A O 1
ATOM 3391 N N . VAL A 1 439 ? -7.007 -12.033 6.605 1.00 89.06 439 VAL A N 1
ATOM 3392 C CA . VAL A 1 439 ? -5.681 -12.668 6.663 1.00 89.06 439 VAL A CA 1
ATOM 3393 C C . VAL A 1 439 ? -5.293 -13.328 5.338 1.00 89.06 439 VAL A C 1
ATOM 3395 O O . VAL A 1 439 ? -4.142 -13.219 4.922 1.00 89.06 439 VAL A O 1
ATOM 3398 N N . LEU A 1 440 ? -6.231 -13.995 4.661 1.00 88.00 440 LEU A N 1
ATOM 3399 C CA . LEU A 1 440 ? -5.926 -14.724 3.431 1.00 88.00 440 LEU A CA 1
ATOM 3400 C C . LEU A 1 440 ? -5.972 -13.844 2.183 1.00 88.00 440 LEU A C 1
ATOM 3402 O O . LEU A 1 440 ? -5.045 -13.890 1.387 1.00 88.00 440 LEU A O 1
ATOM 3406 N N . PHE A 1 441 ? -7.030 -13.063 1.978 1.00 88.94 441 PHE A N 1
ATOM 3407 C CA . PHE A 1 441 ? -7.297 -12.417 0.691 1.00 88.94 441 PHE A CA 1
ATOM 3408 C C . PHE A 1 441 ? -6.842 -10.959 0.633 1.00 88.94 441 PHE A C 1
ATOM 3410 O O . PHE A 1 441 ? -6.348 -10.536 -0.412 1.00 88.94 441 PHE A O 1
ATOM 3417 N N . SER A 1 442 ? -6.947 -10.209 1.736 1.00 84.50 442 SER A N 1
ATOM 3418 C CA . SER A 1 442 ? -6.660 -8.765 1.741 1.00 84.50 442 SER A CA 1
ATOM 3419 C C . SER A 1 442 ? -5.197 -8.481 1.374 1.00 84.50 442 SER A C 1
ATOM 3421 O O . SER A 1 442 ? -4.930 -7.765 0.409 1.00 84.50 442 SER A O 1
ATOM 3423 N N . GLY A 1 443 ? -4.242 -9.114 2.067 1.00 81.75 443 GLY A N 1
ATOM 3424 C CA . GLY A 1 443 ? -2.812 -8.962 1.777 1.00 81.75 443 GLY A CA 1
ATOM 3425 C C . GLY A 1 443 ? -2.388 -9.533 0.418 1.00 81.75 443 GLY A C 1
ATOM 3426 O O . GLY A 1 443 ? -1.490 -8.992 -0.226 1.00 81.75 443 GLY A O 1
ATOM 3427 N N . LEU A 1 444 ? -3.047 -10.596 -0.066 1.00 88.12 444 LEU A N 1
ATOM 3428 C CA . LEU A 1 444 ? -2.796 -11.146 -1.407 1.00 88.12 444 LEU A CA 1
ATOM 3429 C C . LEU A 1 444 ? -3.206 -10.166 -2.515 1.00 88.12 444 LEU A C 1
ATOM 3431 O O . LEU A 1 444 ? -2.468 -10.004 -3.489 1.00 88.12 444 LEU A O 1
ATOM 3435 N N . SER A 1 445 ? -4.369 -9.524 -2.368 1.00 86.56 445 SER A N 1
ATOM 3436 C CA . SER A 1 445 ? -4.906 -8.550 -3.327 1.00 86.56 445 SER A CA 1
ATOM 3437 C C . SER A 1 445 ? -3.958 -7.358 -3.505 1.00 86.56 445 SER A C 1
ATOM 3439 O O . SER A 1 445 ? -3.615 -6.993 -4.631 1.00 86.56 445 SER A O 1
ATOM 3441 N N . GLU A 1 446 ? -3.446 -6.819 -2.394 1.00 82.19 446 GLU A N 1
ATOM 3442 C CA . GLU A 1 446 ? -2.490 -5.704 -2.379 1.00 82.19 446 GLU A CA 1
ATOM 3443 C C . GLU A 1 446 ? -1.182 -6.068 -3.098 1.00 82.19 446 GLU A C 1
ATOM 3445 O O . GLU A 1 446 ? -0.688 -5.336 -3.954 1.00 82.19 446 GLU A O 1
ATOM 3450 N N . VAL A 1 447 ? -0.648 -7.258 -2.833 1.00 86.50 447 VAL A N 1
ATOM 3451 C CA . VAL A 1 447 ? 0.627 -7.694 -3.407 1.00 86.50 447 VAL A CA 1
ATOM 3452 C C . VAL A 1 447 ? 0.562 -7.994 -4.907 1.00 86.50 447 VAL A C 1
ATOM 3454 O O . VAL A 1 447 ? 1.567 -7.844 -5.612 1.00 86.50 447 VAL A O 1
ATOM 3457 N N . LEU A 1 448 ? -0.604 -8.362 -5.440 1.00 88.25 448 LEU A N 1
ATOM 3458 C CA . LEU A 1 448 ? -0.778 -8.561 -6.883 1.00 88.25 448 LEU A CA 1
ATOM 3459 C C . LEU A 1 448 ? -0.531 -7.282 -7.693 1.00 88.25 448 LEU A C 1
ATOM 3461 O O . LEU A 1 448 ? 0.017 -7.366 -8.800 1.00 88.25 448 LEU A O 1
ATOM 3465 N N . LEU A 1 449 ? -0.870 -6.111 -7.138 1.00 84.81 449 LEU A N 1
ATOM 3466 C CA . LEU A 1 449 ? -0.581 -4.811 -7.752 1.00 84.81 449 LEU A CA 1
ATOM 3467 C C . LEU A 1 449 ? 0.923 -4.624 -7.964 1.00 84.81 449 LEU A C 1
ATOM 3469 O O . LEU A 1 449 ? 1.337 -4.180 -9.037 1.00 84.81 449 LEU A O 1
ATOM 3473 N N . PHE A 1 450 ? 1.737 -5.014 -6.983 1.00 84.50 450 PHE A N 1
ATOM 3474 C CA . PHE A 1 450 ? 3.195 -4.916 -7.047 1.00 84.50 450 PHE A CA 1
ATOM 3475 C C . PHE A 1 450 ? 3.804 -5.989 -7.937 1.00 84.50 450 PHE A C 1
ATOM 3477 O O . PHE A 1 450 ? 4.649 -5.688 -8.780 1.00 84.50 450 PHE A O 1
ATOM 3484 N N . PHE A 1 451 ? 3.332 -7.233 -7.831 1.00 88.62 451 PHE A N 1
ATOM 3485 C CA . PHE A 1 451 ? 3.840 -8.326 -8.657 1.00 88.62 451 PHE A CA 1
ATOM 3486 C C . PHE A 1 451 ? 3.724 -8.027 -10.158 1.00 88.62 451 PHE A C 1
ATOM 3488 O O . PHE A 1 451 ? 4.600 -8.415 -10.927 1.00 88.62 451 PHE A O 1
ATOM 3495 N N . LYS A 1 452 ? 2.696 -7.285 -10.587 1.00 91.88 452 LYS A N 1
ATOM 3496 C CA . LYS A 1 452 ? 2.521 -6.837 -11.977 1.00 91.88 452 LYS A CA 1
ATOM 3497 C C . LYS A 1 452 ? 3.649 -5.918 -12.488 1.00 91.88 452 LYS A C 1
ATOM 3499 O O . LYS A 1 452 ? 3.934 -5.931 -13.688 1.00 91.88 452 LYS A O 1
ATOM 3504 N N . ILE A 1 453 ? 4.320 -5.162 -11.615 1.00 89.88 453 ILE A N 1
ATOM 3505 C CA . ILE A 1 453 ? 5.443 -4.272 -11.968 1.00 89.88 453 ILE A CA 1
ATOM 3506 C C . ILE A 1 453 ? 6.679 -5.085 -12.368 1.00 89.88 453 ILE A C 1
ATOM 3508 O O . ILE A 1 453 ? 7.397 -4.705 -13.295 1.00 89.88 453 ILE A O 1
ATOM 3512 N N . LEU A 1 454 ? 6.903 -6.246 -11.748 1.00 87.56 454 LEU A N 1
ATOM 3513 C CA . LEU A 1 454 ? 8.057 -7.100 -12.032 1.00 87.56 454 LEU A CA 1
ATOM 3514 C C . LEU A 1 454 ? 8.167 -7.521 -13.518 1.00 87.56 454 LEU A C 1
ATOM 3516 O O . LEU A 1 454 ? 9.178 -7.193 -14.141 1.00 87.56 454 LEU A O 1
ATOM 3520 N N . PRO A 1 455 ? 7.184 -8.194 -14.148 1.00 89.44 455 PRO A N 1
ATOM 3521 C CA . PRO A 1 455 ? 7.289 -8.564 -15.559 1.00 89.44 455 PRO A CA 1
ATOM 3522 C C . PRO A 1 455 ? 7.365 -7.346 -16.487 1.00 89.44 455 PRO A C 1
ATOM 3524 O O . PRO A 1 455 ? 8.038 -7.401 -17.515 1.00 89.44 455 PRO A O 1
ATOM 3527 N N . PHE A 1 456 ? 6.737 -6.226 -16.118 1.00 91.19 456 PHE A N 1
ATOM 3528 C CA . PHE A 1 456 ? 6.798 -4.996 -16.905 1.00 91.19 456 PHE A CA 1
ATOM 3529 C C . PHE A 1 456 ? 8.180 -4.329 -16.861 1.00 91.19 456 PHE A C 1
ATOM 3531 O O . PHE A 1 456 ? 8.719 -3.958 -17.902 1.00 91.19 456 PHE A O 1
ATOM 3538 N N . SER A 1 457 ? 8.793 -4.228 -15.680 1.00 86.44 457 SER A N 1
ATOM 3539 C CA . SER A 1 457 ? 10.149 -3.688 -15.511 1.00 86.44 457 SER A CA 1
ATOM 3540 C C . SER A 1 457 ? 11.196 -4.510 -16.270 1.00 86.44 457 SER A C 1
ATOM 3542 O O . SER A 1 457 ? 12.100 -3.944 -16.889 1.00 86.44 457 SER A O 1
ATOM 3544 N N . VAL A 1 458 ? 11.034 -5.838 -16.307 1.00 84.62 458 VAL A N 1
ATOM 3545 C CA . VAL A 1 458 ? 11.875 -6.738 -17.109 1.00 84.62 458 VAL A CA 1
ATOM 3546 C C . VAL A 1 458 ? 11.675 -6.487 -18.607 1.00 84.62 458 VAL A C 1
ATOM 3548 O O . VAL A 1 458 ? 12.657 -6.397 -19.348 1.00 84.62 458 VAL A O 1
ATOM 3551 N N . LEU A 1 459 ? 10.428 -6.326 -19.064 1.00 87.06 459 LEU A N 1
ATOM 3552 C CA . LEU A 1 459 ? 10.117 -6.014 -20.461 1.00 87.06 459 LEU A CA 1
ATOM 3553 C C . LEU A 1 459 ? 10.726 -4.672 -20.896 1.00 87.06 459 LEU A C 1
ATOM 3555 O O . LEU A 1 459 ? 11.398 -4.605 -21.926 1.00 87.06 459 LEU A O 1
ATOM 3559 N N . ILE A 1 460 ? 10.533 -3.606 -20.115 1.00 87.38 460 ILE A N 1
ATOM 3560 C CA . ILE A 1 460 ? 11.085 -2.280 -20.425 1.00 87.38 460 ILE A CA 1
ATOM 3561 C C . ILE A 1 460 ? 12.611 -2.315 -20.439 1.00 87.38 460 ILE A C 1
ATOM 3563 O O . ILE A 1 460 ? 13.224 -1.774 -21.364 1.00 87.38 460 ILE A O 1
ATOM 3567 N N . ALA A 1 461 ? 13.233 -3.008 -19.481 1.00 81.62 461 ALA A N 1
ATOM 3568 C CA . ALA A 1 461 ? 14.673 -3.208 -19.493 1.00 81.62 461 ALA A CA 1
ATOM 3569 C C . ALA A 1 461 ? 15.118 -3.885 -20.801 1.00 81.62 461 ALA A C 1
ATOM 3571 O O . ALA A 1 461 ? 16.058 -3.414 -21.434 1.00 81.62 461 ALA A O 1
ATOM 3572 N N . GLN A 1 462 ? 14.421 -4.920 -21.280 1.00 80.31 462 GLN A N 1
ATOM 3573 C CA . GLN A 1 462 ? 14.747 -5.588 -22.549 1.00 80.31 462 GLN A CA 1
ATOM 3574 C C . GLN A 1 462 ? 14.569 -4.700 -23.791 1.00 80.31 462 GLN A C 1
ATOM 3576 O O . GLN A 1 462 ? 15.356 -4.814 -24.731 1.00 80.31 462 GLN A O 1
ATOM 3581 N N . LEU A 1 463 ? 13.566 -3.818 -23.807 1.00 83.00 463 LEU A N 1
ATOM 3582 C CA . LEU A 1 463 ? 13.293 -2.905 -24.927 1.00 83.00 463 LEU A CA 1
ATOM 3583 C C . LEU A 1 463 ? 14.229 -1.687 -24.954 1.00 83.00 463 LEU A C 1
ATOM 3585 O O . LEU A 1 463 ? 14.423 -1.068 -26.007 1.00 83.00 463 LEU A O 1
ATOM 3589 N N . CYS A 1 464 ? 14.807 -1.330 -23.807 1.00 81.69 464 CYS A N 1
ATOM 3590 C CA . CYS A 1 464 ? 15.659 -0.159 -23.679 1.00 81.69 464 CYS A CA 1
ATOM 3591 C C . CYS A 1 464 ? 16.975 -0.327 -24.464 1.00 81.69 464 CYS A C 1
ATOM 3593 O O . CYS A 1 464 ? 17.639 -1.360 -24.325 1.00 81.69 464 CYS A O 1
ATOM 3595 N N . PRO A 1 465 ? 17.411 0.671 -25.253 1.00 78.56 465 PRO A N 1
ATOM 3596 C CA . PRO A 1 465 ? 18.757 0.674 -25.821 1.00 78.56 465 PRO A CA 1
ATOM 3597 C C . PRO A 1 465 ? 19.840 0.811 -24.730 1.00 78.56 465 PRO A C 1
ATOM 3599 O O . PRO A 1 465 ? 19.551 1.365 -23.667 1.00 78.56 465 PRO A O 1
ATOM 3602 N N . PRO A 1 466 ? 21.074 0.337 -25.000 1.00 72.69 466 PRO A N 1
ATOM 3603 C CA . PRO A 1 466 ? 22.199 0.442 -24.073 1.00 72.69 466 PRO A CA 1
ATOM 3604 C C . PRO A 1 466 ? 22.547 1.896 -23.736 1.00 72.69 466 PRO A C 1
ATOM 3606 O O . PRO A 1 466 ? 22.696 2.718 -24.642 1.00 72.69 466 PRO A O 1
ATOM 3609 N N . GLY A 1 467 ? 22.723 2.192 -22.447 1.00 73.19 467 GLY A N 1
ATOM 3610 C CA . GLY A 1 467 ? 23.175 3.489 -21.931 1.00 73.19 467 GLY A CA 1
ATOM 3611 C C . GLY A 1 467 ? 22.058 4.464 -21.544 1.00 73.19 467 GLY A C 1
ATOM 3612 O O . GLY A 1 467 ? 22.341 5.634 -21.299 1.00 73.19 467 GLY A O 1
ATOM 3613 N N . CYS A 1 468 ? 20.799 4.021 -21.519 1.00 78.69 468 CYS A N 1
ATOM 3614 C CA . CYS A 1 468 ? 19.648 4.822 -21.073 1.00 78.69 468 CYS A CA 1
ATOM 3615 C C . CYS A 1 468 ? 18.735 4.059 -20.101 1.00 78.69 468 CYS A C 1
ATOM 3617 O O . CYS A 1 468 ? 17.633 4.524 -19.813 1.00 78.69 468 CYS A O 1
ATOM 3619 N N . GLU A 1 469 ? 19.163 2.889 -19.621 1.00 81.62 469 GLU A N 1
ATOM 3620 C CA . GLU A 1 469 ? 18.359 2.009 -18.775 1.00 81.62 469 GLU A CA 1
ATOM 3621 C C . GLU A 1 469 ? 17.920 2.683 -17.490 1.00 81.62 469 GLU A C 1
ATOM 3623 O O . GLU A 1 469 ? 16.726 2.679 -17.195 1.00 81.62 469 GLU A O 1
ATOM 3628 N N . GLY A 1 470 ? 18.866 3.288 -16.767 1.00 81.75 470 GLY A N 1
ATOM 3629 C CA . GLY A 1 470 ? 18.577 3.948 -15.505 1.00 81.75 470 GLY A CA 1
ATOM 3630 C C . GLY A 1 470 ? 17.574 5.083 -15.681 1.00 81.75 470 GLY A C 1
ATOM 3631 O O . GLY A 1 470 ? 16.557 5.127 -14.996 1.00 81.75 470 GLY A O 1
ATOM 3632 N N . SER A 1 471 ? 17.790 5.955 -16.673 1.00 85.12 471 SER A N 1
ATOM 3633 C CA . SER A 1 471 ? 16.888 7.081 -16.955 1.00 85.12 471 SER A CA 1
ATOM 3634 C C . SER A 1 471 ? 15.494 6.643 -17.414 1.00 85.12 471 SER A C 1
ATOM 3636 O O . SER A 1 471 ? 14.505 7.263 -17.026 1.00 85.12 471 SER A O 1
ATOM 3638 N N . LEU A 1 472 ? 15.393 5.593 -18.238 1.00 88.19 472 LEU A N 1
ATOM 3639 C CA . LEU A 1 472 ? 14.096 5.083 -18.685 1.00 88.19 472 LEU A CA 1
ATOM 3640 C C . LEU A 1 472 ? 13.342 4.404 -17.540 1.00 88.19 472 LEU A C 1
ATOM 3642 O O . LEU A 1 472 ? 12.148 4.642 -17.387 1.00 88.19 472 LEU A O 1
ATOM 3646 N N . MET A 1 473 ? 14.025 3.589 -16.735 1.00 86.38 473 MET A N 1
ATOM 3647 C CA . MET A 1 473 ? 13.411 2.930 -15.583 1.00 86.38 473 MET A CA 1
ATOM 3648 C C . MET A 1 473 ? 12.966 3.938 -14.529 1.00 86.38 473 MET A C 1
ATOM 3650 O O . MET A 1 473 ? 11.842 3.833 -14.049 1.00 86.38 473 MET A O 1
ATOM 3654 N N . ALA A 1 474 ? 13.775 4.963 -14.254 1.00 84.44 474 ALA A N 1
ATOM 3655 C CA . ALA A 1 474 ? 13.383 6.057 -13.375 1.00 84.44 474 ALA A CA 1
ATOM 3656 C C . ALA A 1 474 ? 12.102 6.748 -13.863 1.00 84.44 474 ALA A C 1
ATOM 3658 O O . ALA A 1 474 ? 11.158 6.912 -13.096 1.00 84.44 474 ALA A O 1
ATOM 3659 N N . PHE A 1 475 ? 12.023 7.071 -15.159 1.00 88.25 475 PHE A N 1
ATOM 3660 C CA . PHE A 1 475 ? 10.815 7.647 -15.754 1.00 88.25 475 PHE A CA 1
ATOM 3661 C C . PHE A 1 475 ? 9.595 6.723 -15.624 1.00 88.25 475 PHE A C 1
ATOM 3663 O O . PHE A 1 475 ? 8.500 7.192 -15.319 1.00 88.25 475 PHE A O 1
ATOM 3670 N N . VAL A 1 476 ? 9.773 5.414 -15.831 1.00 88.94 476 VAL A N 1
ATOM 3671 C CA . VAL A 1 476 ? 8.702 4.421 -15.664 1.00 88.94 476 VAL A CA 1
ATOM 3672 C C . VAL A 1 476 ? 8.195 4.375 -14.229 1.00 88.94 476 VAL A C 1
ATOM 3674 O O . VAL A 1 476 ? 6.984 4.452 -14.028 1.00 88.94 476 VAL A O 1
ATOM 3677 N N . MET A 1 477 ? 9.088 4.297 -13.243 1.00 85.75 477 MET A N 1
ATOM 3678 C CA . MET A 1 477 ? 8.686 4.256 -11.837 1.00 85.75 477 MET A CA 1
ATOM 3679 C C . MET A 1 477 ? 8.010 5.560 -11.408 1.00 85.75 477 MET A C 1
ATOM 3681 O O . MET A 1 477 ? 6.975 5.516 -10.751 1.00 85.75 477 MET A O 1
ATOM 3685 N N . SER A 1 478 ? 8.489 6.718 -11.876 1.00 85.38 478 SER A N 1
ATOM 3686 C CA . SER A 1 478 ? 7.804 7.998 -11.647 1.00 85.38 478 SER A CA 1
ATOM 3687 C C . SER A 1 478 ? 6.410 8.053 -12.288 1.00 85.38 478 SER A C 1
ATOM 3689 O O . SER A 1 478 ? 5.477 8.581 -11.686 1.00 85.38 478 SER A O 1
ATOM 3691 N N . ALA A 1 479 ? 6.232 7.500 -13.493 1.00 88.88 479 ALA A N 1
ATOM 3692 C CA . ALA A 1 479 ? 4.924 7.440 -14.147 1.00 88.88 479 ALA A CA 1
ATOM 3693 C C . ALA A 1 479 ? 3.942 6.515 -13.405 1.00 88.88 479 ALA A C 1
ATOM 3695 O O . ALA A 1 479 ? 2.756 6.830 -13.314 1.00 88.88 479 ALA A O 1
ATOM 3696 N N . ILE A 1 480 ? 4.431 5.399 -12.856 1.00 86.69 480 ILE A N 1
ATOM 3697 C CA . ILE A 1 480 ? 3.643 4.484 -12.018 1.00 86.69 480 ILE A CA 1
ATOM 3698 C C . ILE A 1 480 ? 3.261 5.160 -10.696 1.00 86.69 480 ILE A C 1
ATOM 3700 O O . ILE A 1 480 ? 2.096 5.109 -10.309 1.00 86.69 480 ILE A O 1
ATOM 3704 N N . ALA A 1 481 ? 4.198 5.853 -10.045 1.00 82.12 481 ALA A N 1
ATOM 3705 C CA . ALA A 1 481 ? 3.935 6.616 -8.826 1.00 82.12 481 ALA A CA 1
ATOM 3706 C C . ALA A 1 481 ? 2.827 7.661 -9.038 1.00 82.12 481 ALA A C 1
ATOM 3708 O O . ALA A 1 481 ? 1.857 7.716 -8.284 1.00 82.12 481 ALA A O 1
ATOM 3709 N N . LEU A 1 482 ? 2.910 8.431 -10.130 1.00 82.81 482 LEU A N 1
ATOM 3710 C CA . LEU A 1 482 ? 1.859 9.377 -10.506 1.00 82.81 482 LEU A CA 1
ATOM 3711 C C . LEU A 1 482 ? 0.512 8.679 -10.754 1.00 82.81 482 LEU A C 1
ATOM 3713 O O . LEU A 1 482 ? -0.534 9.207 -10.383 1.00 82.81 482 LEU A O 1
ATOM 3717 N N . ALA A 1 483 ? 0.522 7.493 -11.365 1.00 87.56 483 ALA A N 1
ATOM 3718 C CA . ALA A 1 483 ? -0.693 6.724 -11.601 1.00 87.56 483 ALA A CA 1
ATOM 3719 C C . ALA A 1 483 ? -1.360 6.259 -10.296 1.00 87.56 483 ALA A C 1
ATOM 3721 O O . ALA A 1 483 ? -2.585 6.337 -10.206 1.00 87.56 483 ALA A O 1
ATOM 3722 N N . PHE A 1 484 ? -0.588 5.841 -9.287 1.00 83.12 484 PHE A N 1
ATOM 3723 C CA . PHE A 1 484 ? -1.113 5.526 -7.952 1.00 83.12 484 PHE A CA 1
ATOM 3724 C C . PHE A 1 484 ? -1.719 6.753 -7.268 1.00 83.12 484 PHE A C 1
ATOM 3726 O O . PHE A 1 484 ? -2.796 6.652 -6.685 1.00 83.12 484 PHE A O 1
ATOM 3733 N N . ILE A 1 485 ? -1.101 7.929 -7.423 1.00 79.38 485 ILE A N 1
ATOM 3734 C CA . ILE A 1 485 ? -1.662 9.182 -6.899 1.00 79.38 485 ILE A CA 1
ATOM 3735 C C . ILE A 1 485 ? -3.032 9.471 -7.504 1.00 79.38 485 ILE A C 1
ATOM 3737 O O . ILE A 1 485 ? -4.009 9.669 -6.781 1.00 79.38 485 ILE A O 1
ATOM 3741 N N . VAL A 1 486 ? -3.129 9.430 -8.833 1.00 84.00 486 VAL A N 1
ATOM 3742 C CA . VAL A 1 486 ? -4.405 9.635 -9.532 1.00 84.00 486 VAL A CA 1
ATOM 3743 C C . VAL A 1 486 ? -5.436 8.576 -9.126 1.00 84.00 486 VAL A C 1
ATOM 3745 O O . VAL A 1 486 ? -6.591 8.915 -8.872 1.00 84.00 486 VAL A O 1
ATOM 3748 N N . SER A 1 487 ? -5.016 7.314 -9.021 1.00 87.31 487 SER A N 1
ATOM 3749 C CA . SER A 1 487 ? -5.846 6.184 -8.592 1.00 87.31 487 SER A CA 1
ATOM 3750 C C . SER A 1 487 ? -6.439 6.391 -7.193 1.00 87.31 487 SER A C 1
ATOM 3752 O O . SER A 1 487 ? -7.643 6.200 -7.006 1.00 87.31 487 SER A O 1
ATOM 3754 N N . GLY A 1 488 ? -5.636 6.845 -6.227 1.00 80.69 488 GLY A N 1
ATOM 3755 C CA . GLY A 1 488 ? -6.098 7.143 -4.871 1.00 80.69 488 GLY A CA 1
ATOM 3756 C C . GLY A 1 488 ? -7.047 8.342 -4.816 1.00 80.69 488 GLY A C 1
ATOM 3757 O O . GLY A 1 488 ? -8.099 8.254 -4.183 1.00 80.69 488 GLY A O 1
ATOM 3758 N N . CYS A 1 489 ? -6.761 9.424 -5.553 1.00 82.56 489 CYS A N 1
ATOM 3759 C CA . CYS A 1 489 ? -7.683 10.562 -5.666 1.00 82.56 489 CYS A CA 1
ATOM 3760 C C . CYS A 1 489 ? -9.042 10.148 -6.258 1.00 82.56 489 CYS A C 1
ATOM 3762 O O . CYS A 1 489 ? -10.092 10.557 -5.757 1.00 82.56 489 CYS A O 1
ATOM 3764 N N . LEU A 1 490 ? -9.040 9.308 -7.299 1.00 84.00 490 LEU A N 1
ATOM 3765 C CA . LEU A 1 490 ? -10.268 8.748 -7.869 1.00 84.00 490 LEU A CA 1
ATOM 3766 C C . LEU A 1 490 ? -10.985 7.809 -6.895 1.00 84.00 490 LEU A C 1
ATOM 3768 O O . LEU A 1 490 ? -12.213 7.777 -6.888 1.00 84.00 490 LEU A O 1
ATOM 3772 N N . GLY A 1 491 ? -10.242 7.078 -6.064 1.00 85.75 491 GLY A N 1
ATOM 3773 C CA . GLY A 1 491 ? -10.779 6.256 -4.982 1.00 85.75 491 GLY A CA 1
ATOM 3774 C C . GLY A 1 491 ? -11.592 7.066 -3.976 1.00 85.75 491 GLY A C 1
ATOM 3775 O O . GLY A 1 491 ? -12.744 6.732 -3.709 1.00 85.75 491 GLY A O 1
ATOM 3776 N N . VAL A 1 492 ? -11.041 8.182 -3.489 1.00 80.56 492 VAL A N 1
ATOM 3777 C CA . VAL A 1 492 ? -11.753 9.099 -2.577 1.00 80.56 492 VAL A CA 1
ATOM 3778 C C . VAL A 1 492 ? -12.989 9.698 -3.241 1.00 80.56 492 VAL A C 1
ATOM 3780 O O . VAL A 1 492 ? -14.071 9.696 -2.651 1.00 80.56 492 VAL A O 1
ATOM 3783 N N . ALA A 1 493 ? -12.854 10.170 -4.483 1.00 81.50 493 ALA A N 1
ATOM 3784 C CA . ALA A 1 493 ? -13.979 10.714 -5.238 1.00 81.50 493 ALA A CA 1
ATOM 3785 C C . ALA A 1 493 ? -15.094 9.670 -5.423 1.00 81.50 493 ALA A C 1
ATOM 3787 O O . ALA A 1 493 ? -16.272 9.986 -5.256 1.00 81.50 493 ALA A O 1
ATOM 3788 N N . LEU A 1 494 ? -14.730 8.416 -5.713 1.00 87.81 494 LEU A N 1
ATOM 3789 C CA . LEU A 1 494 ? -15.680 7.319 -5.840 1.00 87.81 494 LEU A CA 1
ATOM 3790 C C . LEU A 1 494 ? -16.353 6.993 -4.505 1.00 87.81 494 LEU A C 1
ATOM 3792 O O . LEU A 1 494 ? -17.572 6.861 -4.479 1.00 87.81 494 LEU A O 1
ATOM 3796 N N . ALA A 1 495 ? -15.590 6.882 -3.414 1.00 85.62 495 ALA A N 1
ATOM 3797 C CA . ALA A 1 495 ? -16.126 6.611 -2.080 1.00 85.62 495 ALA A CA 1
ATOM 3798 C C . ALA A 1 495 ? -17.155 7.674 -1.665 1.00 85.62 495 ALA A C 1
ATOM 3800 O O . ALA A 1 495 ? -18.235 7.333 -1.183 1.00 85.62 495 ALA A O 1
ATOM 3801 N N . SER A 1 496 ? -16.864 8.948 -1.944 1.00 84.75 496 SER A N 1
ATOM 3802 C CA . SER A 1 496 ? -17.808 10.049 -1.738 1.00 84.75 496 SER A CA 1
ATOM 3803 C C . SER A 1 496 ? -19.041 9.931 -2.643 1.00 84.75 496 SER A C 1
ATOM 3805 O O . SER A 1 496 ? -20.165 10.075 -2.166 1.00 84.75 496 SER A O 1
ATOM 3807 N N . TYR A 1 497 ? -18.857 9.599 -3.926 1.00 89.31 497 TYR A N 1
ATOM 3808 C CA . TYR A 1 497 ? -19.952 9.439 -4.889 1.00 89.31 497 TYR A CA 1
ATOM 3809 C C . TYR A 1 497 ? -20.917 8.300 -4.530 1.00 89.31 497 TYR A C 1
ATOM 3811 O O . TYR A 1 497 ? -22.128 8.454 -4.673 1.00 89.31 497 TYR A O 1
ATOM 3819 N N . VAL A 1 498 ? -20.404 7.161 -4.053 1.00 90.00 498 VAL A N 1
ATOM 3820 C CA . VAL A 1 498 ? -21.245 6.031 -3.623 1.00 90.00 498 VAL A CA 1
ATOM 3821 C C . VAL A 1 498 ? -21.828 6.215 -2.217 1.00 90.00 498 VAL A C 1
ATOM 3823 O O . VAL A 1 498 ? -22.554 5.340 -1.752 1.00 90.00 498 VAL A O 1
ATOM 3826 N N . GLY A 1 499 ? -21.539 7.336 -1.548 1.00 82.44 499 GLY A N 1
ATOM 3827 C CA . GLY A 1 499 ? -22.080 7.661 -0.230 1.00 82.44 499 GLY A CA 1
ATOM 3828 C C . GLY A 1 499 ? -21.448 6.877 0.920 1.00 82.44 499 GLY A C 1
ATOM 3829 O O . GLY A 1 499 ? -22.104 6.671 1.936 1.00 82.44 499 GLY A O 1
ATOM 3830 N N . VAL A 1 500 ? -20.197 6.421 0.785 1.00 83.12 500 VAL A N 1
ATOM 3831 C CA . VAL A 1 500 ? -19.486 5.791 1.906 1.00 83.12 500 VAL A CA 1
ATOM 3832 C C . VAL A 1 500 ? -19.062 6.871 2.895 1.00 83.12 500 VAL A C 1
ATOM 3834 O O . VAL A 1 500 ? -18.348 7.812 2.547 1.00 83.12 500 VAL A O 1
ATOM 3837 N N . THR A 1 501 ? -19.503 6.726 4.140 1.00 75.75 501 THR A N 1
ATOM 3838 C CA . THR A 1 501 ? -19.163 7.619 5.252 1.00 75.75 501 THR A CA 1
ATOM 3839 C C . THR A 1 501 ? -18.513 6.828 6.383 1.00 75.75 501 THR A C 1
ATOM 3841 O O . THR A 1 501 ? -18.465 5.601 6.346 1.00 75.75 501 THR A O 1
ATOM 3844 N N . ALA A 1 502 ? -18.033 7.519 7.420 1.00 66.44 502 ALA A N 1
ATOM 3845 C CA . ALA A 1 502 ? -17.397 6.870 8.567 1.00 66.44 502 ALA A CA 1
ATOM 3846 C C . ALA A 1 502 ? -18.307 5.848 9.286 1.00 66.44 502 ALA A C 1
ATOM 3848 O O . ALA A 1 502 ? -17.824 4.903 9.897 1.00 66.44 502 ALA A O 1
ATOM 3849 N N . ASN A 1 503 ? -19.628 6.020 9.199 1.00 69.88 503 ASN A N 1
ATOM 3850 C CA . ASN A 1 503 ? -20.589 5.177 9.912 1.00 69.88 503 ASN A CA 1
ATOM 3851 C C . ASN A 1 503 ? -21.451 4.330 8.968 1.00 69.88 503 ASN A C 1
ATOM 3853 O O . ASN A 1 503 ? -22.182 3.455 9.427 1.00 69.88 503 ASN A O 1
ATOM 3857 N N . GLU A 1 504 ? -21.382 4.577 7.658 1.00 80.44 504 GLU A N 1
ATOM 3858 C CA . GLU A 1 504 ? -22.229 3.917 6.674 1.00 80.44 504 GLU A CA 1
ATOM 3859 C C . GLU A 1 504 ? -21.415 3.434 5.471 1.00 80.44 504 GLU A C 1
ATOM 3861 O O . GLU A 1 504 ? -20.857 4.220 4.707 1.00 80.44 504 GLU A O 1
ATOM 3866 N N . PHE A 1 505 ? -21.402 2.113 5.280 1.00 87.25 505 PHE A N 1
ATOM 3867 C CA . PHE A 1 505 ? -20.677 1.430 4.203 1.00 87.25 505 PHE A CA 1
ATOM 3868 C C . PHE A 1 505 ? -21.616 0.753 3.195 1.00 87.25 505 PHE A C 1
ATOM 3870 O O . PHE A 1 505 ? -21.184 -0.085 2.406 1.00 87.25 505 PHE A O 1
ATOM 3877 N N . SER A 1 506 ? -22.904 1.109 3.197 1.00 85.62 506 SER A N 1
ATOM 3878 C CA . SER A 1 506 ? -23.928 0.524 2.318 1.00 85.62 506 SER A CA 1
ATOM 3879 C C . SER A 1 506 ? -23.581 0.679 0.827 1.00 85.62 506 SER A C 1
ATOM 3881 O O . SER A 1 506 ? -23.856 -0.214 0.023 1.00 85.62 506 SER A O 1
ATOM 3883 N N . GLY A 1 507 ? -22.899 1.771 0.466 1.00 89.31 507 GLY A N 1
ATOM 3884 C CA . GLY A 1 507 ? -22.392 2.035 -0.882 1.00 89.31 507 GLY A CA 1
ATOM 3885 C C . GLY A 1 507 ? -21.091 1.315 -1.263 1.00 89.31 507 GLY A C 1
ATOM 3886 O O . GLY A 1 507 ? -20.769 1.241 -2.452 1.00 89.31 507 GLY A O 1
ATOM 3887 N N . LEU A 1 508 ? -20.347 0.748 -0.304 1.00 92.19 508 LEU A N 1
ATOM 3888 C CA . LEU A 1 508 ? -19.021 0.161 -0.547 1.00 92.19 508 LEU A CA 1
ATOM 3889 C C . LEU A 1 508 ? -19.043 -1.003 -1.559 1.00 92.19 508 LEU A C 1
ATOM 3891 O O . LEU A 1 508 ? -18.203 -0.996 -2.462 1.00 92.19 508 LEU A O 1
ATOM 3895 N N . PRO A 1 509 ? -20.009 -1.948 -1.527 1.00 94.88 509 PRO A N 1
ATOM 3896 C CA . PRO A 1 509 ? -20.108 -2.985 -2.554 1.00 94.88 509 PRO A CA 1
ATOM 3897 C C . PRO A 1 509 ? -20.238 -2.420 -3.972 1.00 94.88 509 PRO A C 1
ATOM 3899 O O . PRO A 1 509 ? -19.645 -2.962 -4.900 1.00 94.88 509 PRO A O 1
ATOM 3902 N N . ASN A 1 510 ? -20.982 -1.323 -4.152 1.00 93.44 510 ASN A N 1
ATOM 3903 C CA . ASN A 1 510 ? -21.135 -0.683 -5.460 1.00 93.44 510 ASN A CA 1
ATOM 3904 C C . ASN A 1 510 ? -19.821 -0.032 -5.912 1.00 93.44 510 ASN A C 1
ATOM 3906 O O . ASN A 1 510 ? -19.448 -0.157 -7.078 1.00 93.44 510 ASN A O 1
ATOM 3910 N N . GLY A 1 511 ? -19.091 0.599 -4.986 1.00 94.31 511 GLY A N 1
ATOM 3911 C CA . GLY A 1 511 ? -17.748 1.121 -5.240 1.00 94.31 511 GLY A CA 1
ATOM 3912 C C . GLY A 1 511 ? -16.775 0.028 -5.696 1.00 94.31 511 GLY A C 1
ATOM 3913 O O . GLY A 1 511 ? -16.095 0.195 -6.706 1.00 94.31 511 GLY A O 1
ATOM 3914 N N . LEU A 1 512 ? -16.774 -1.126 -5.023 1.00 94.75 512 LEU A N 1
ATOM 3915 C CA . LEU A 1 512 ? -15.910 -2.264 -5.363 1.00 94.75 512 LEU A CA 1
ATOM 3916 C C . LEU A 1 512 ? -16.254 -2.887 -6.728 1.00 94.75 512 LEU A C 1
ATOM 3918 O O . LEU A 1 512 ? -15.351 -3.283 -7.465 1.00 94.75 512 LEU A O 1
ATOM 3922 N N . ILE A 1 513 ? -17.534 -2.910 -7.126 1.00 95.94 513 ILE A N 1
ATOM 3923 C CA . ILE A 1 513 ? -17.927 -3.306 -8.493 1.00 95.94 513 ILE A CA 1
ATOM 3924 C C . ILE A 1 513 ? -17.337 -2.336 -9.519 1.00 95.94 513 ILE A C 1
ATOM 3926 O O . ILE A 1 513 ? -16.756 -2.774 -10.512 1.00 95.94 513 ILE A O 1
ATOM 3930 N N . ILE A 1 514 ? -17.476 -1.026 -9.293 1.00 95.94 514 ILE A N 1
ATOM 3931 C CA . ILE A 1 514 ? -16.932 -0.002 -10.196 1.00 95.94 514 ILE A CA 1
ATOM 3932 C C . ILE A 1 514 ? -15.410 -0.153 -10.295 1.00 95.94 514 ILE A C 1
ATOM 3934 O O . ILE A 1 514 ? -14.868 -0.166 -11.400 1.00 95.94 514 ILE A O 1
ATOM 3938 N N . GLN A 1 515 ? -14.728 -0.363 -9.168 1.00 95.12 515 GLN A N 1
ATOM 3939 C CA . GLN A 1 515 ? -13.290 -0.621 -9.123 1.00 95.12 515 GLN A CA 1
ATOM 3940 C C . GLN A 1 515 ? -12.894 -1.870 -9.931 1.00 95.12 515 GLN A C 1
ATOM 3942 O O . GLN A 1 515 ? -11.952 -1.817 -10.731 1.00 95.12 515 GLN A O 1
ATOM 3947 N N . ALA A 1 516 ? -13.633 -2.976 -9.794 1.00 95.69 516 ALA A N 1
ATOM 3948 C CA . ALA A 1 516 ? -13.390 -4.202 -10.552 1.00 95.69 516 ALA A CA 1
ATOM 3949 C C . ALA A 1 516 ? -13.589 -3.995 -12.064 1.00 95.69 516 ALA A C 1
ATOM 3951 O O . ALA A 1 516 ? -12.749 -4.414 -12.862 1.00 95.69 516 ALA A O 1
ATOM 3952 N N . VAL A 1 517 ? -14.651 -3.291 -12.475 1.00 95.88 517 VAL A N 1
ATOM 3953 C CA . VAL A 1 517 ? -14.898 -2.949 -13.887 1.00 95.88 517 VAL A CA 1
ATOM 3954 C C . VAL A 1 517 ? -13.761 -2.089 -14.438 1.00 95.88 517 VAL A C 1
ATOM 3956 O O . VAL A 1 517 ? -13.188 -2.431 -15.475 1.00 95.88 517 VAL A O 1
ATOM 3959 N N . CYS A 1 518 ? -13.372 -1.030 -13.722 1.00 95.62 518 CYS A N 1
ATOM 3960 C CA . CYS A 1 518 ? -12.253 -0.162 -14.094 1.00 95.62 518 CYS A CA 1
ATOM 3961 C C . CYS A 1 518 ? -10.926 -0.920 -14.234 1.00 95.62 518 CYS A C 1
ATOM 3963 O O . CYS A 1 518 ? -10.100 -0.562 -15.070 1.00 95.62 518 CYS A O 1
ATOM 3965 N N . THR A 1 519 ? -10.739 -2.004 -13.481 1.00 94.44 519 THR A N 1
ATOM 3966 C CA . THR A 1 519 ? -9.551 -2.867 -13.568 1.00 94.44 519 THR A CA 1
ATOM 3967 C C . THR A 1 519 ? -9.528 -3.701 -14.847 1.00 94.44 519 THR A C 1
ATOM 3969 O O . THR A 1 519 ? -8.459 -3.949 -15.404 1.00 94.44 519 THR A O 1
ATOM 3972 N N . VAL A 1 520 ? -10.689 -4.092 -15.370 1.00 94.75 520 VAL A N 1
ATOM 3973 C CA . VAL A 1 520 ? -10.798 -4.851 -16.625 1.00 94.75 520 VAL A CA 1
ATOM 3974 C C . VAL A 1 520 ? -10.682 -3.940 -17.853 1.00 94.75 520 VAL A C 1
ATOM 3976 O O . VAL A 1 520 ? -10.147 -4.380 -18.869 1.00 94.75 520 VAL A O 1
ATOM 3979 N N . LEU A 1 521 ? -11.112 -2.672 -17.778 1.00 93.69 521 LEU A N 1
ATOM 3980 C CA . LEU A 1 521 ? -11.120 -1.740 -18.922 1.00 93.69 521 LEU A CA 1
ATOM 3981 C C . LEU A 1 521 ? -9.789 -1.669 -19.707 1.00 93.69 521 LEU A C 1
ATOM 3983 O O . LEU A 1 521 ? -9.832 -1.781 -20.932 1.00 93.69 521 LEU A O 1
ATOM 3987 N N . PRO A 1 522 ? -8.599 -1.560 -19.080 1.00 92.00 522 PRO A N 1
ATOM 3988 C CA . PRO A 1 522 ? -7.328 -1.514 -19.805 1.00 92.00 522 PRO A CA 1
ATOM 3989 C C . PRO A 1 522 ? -7.050 -2.752 -20.673 1.00 92.00 522 PRO A C 1
ATOM 3991 O O . PRO A 1 522 ? -6.298 -2.658 -21.645 1.00 92.00 522 PRO A O 1
ATOM 3994 N N . LEU A 1 523 ? -7.654 -3.910 -20.377 1.00 91.06 523 LEU A N 1
ATOM 3995 C CA . LEU A 1 523 ? -7.409 -5.158 -21.110 1.00 91.06 523 LEU A CA 1
ATOM 3996 C C . LEU A 1 523 ? -7.798 -5.074 -22.590 1.00 91.06 523 LEU A C 1
ATOM 3998 O O . LEU A 1 523 ? -7.135 -5.708 -23.417 1.00 91.06 523 LEU A O 1
ATOM 4002 N N . SER A 1 524 ? -8.798 -4.257 -22.948 1.00 87.75 524 SER A N 1
ATOM 4003 C CA . SER A 1 524 ? -9.199 -4.048 -24.349 1.00 87.75 524 SER A CA 1
ATOM 4004 C C . SER A 1 524 ? -8.075 -3.440 -25.193 1.00 87.75 524 SER A C 1
ATOM 4006 O O . SER A 1 524 ? -7.999 -3.674 -26.398 1.00 87.75 524 SER A O 1
ATOM 4008 N N . CYS A 1 525 ? -7.167 -2.700 -24.555 1.00 88.56 525 CYS A N 1
ATOM 4009 C CA . CYS A 1 525 ? -6.020 -2.056 -25.188 1.00 88.56 525 CYS A CA 1
ATOM 4010 C C . CYS A 1 525 ? -4.686 -2.756 -24.871 1.00 88.56 525 CYS A C 1
ATOM 4012 O O . CYS A 1 525 ? -3.627 -2.180 -25.100 1.00 88.56 525 CYS A O 1
ATOM 4014 N N . SER A 1 526 ? -4.704 -4.002 -24.379 1.00 85.75 526 SER A N 1
ATOM 4015 C CA . SER A 1 526 ? -3.485 -4.762 -24.024 1.00 85.75 526 SER A CA 1
ATOM 4016 C C . SER A 1 526 ? -2.514 -4.989 -25.196 1.00 85.75 526 SER A C 1
ATOM 4018 O O . SER A 1 526 ? -1.340 -5.296 -24.982 1.00 85.75 526 SER A O 1
ATOM 4020 N N . TRP A 1 527 ? -2.970 -4.783 -26.437 1.00 84.69 527 TRP A N 1
ATOM 4021 C CA . TRP A 1 527 ? -2.144 -4.791 -27.649 1.00 84.69 527 TRP A CA 1
ATOM 4022 C C . TRP A 1 527 ? -1.043 -3.714 -27.654 1.00 84.69 527 TRP A C 1
ATOM 4024 O O . TRP A 1 527 ? -0.068 -3.861 -28.389 1.00 84.69 527 TRP A O 1
ATOM 4034 N N . CYS A 1 528 ? -1.161 -2.675 -26.817 1.00 84.81 528 CYS A N 1
ATOM 4035 C CA . CYS A 1 528 ? -0.139 -1.642 -26.632 1.00 84.81 528 CYS A CA 1
ATOM 4036 C C . CYS A 1 528 ? 1.187 -2.180 -26.064 1.00 84.81 528 CYS A C 1
ATOM 4038 O O . CYS A 1 528 ? 2.233 -1.575 -26.293 1.00 84.81 528 CYS A O 1
ATOM 4040 N N . ILE A 1 529 ? 1.163 -3.308 -25.342 1.00 85.75 529 ILE A N 1
ATOM 4041 C CA . ILE A 1 529 ? 2.371 -3.972 -24.836 1.00 85.75 529 ILE A CA 1
ATOM 4042 C C . ILE A 1 529 ? 2.909 -4.901 -25.931 1.00 85.75 529 ILE A C 1
ATOM 4044 O O . ILE A 1 529 ? 2.171 -5.777 -26.363 1.00 85.75 529 ILE A O 1
ATOM 4048 N N . PRO A 1 530 ? 4.166 -4.819 -26.385 1.00 82.12 530 PRO A N 1
ATOM 4049 C CA . PRO A 1 530 ? 4.704 -5.744 -27.382 1.00 82.12 530 PRO A CA 1
ATOM 4050 C C . PRO A 1 530 ? 4.827 -7.179 -26.834 1.00 82.12 530 PRO A C 1
ATOM 4052 O O . PRO A 1 530 ? 5.067 -7.391 -25.648 1.00 82.12 530 PRO A O 1
ATOM 4055 N N . ASP A 1 531 ? 4.675 -8.180 -27.706 1.00 72.75 531 ASP A N 1
ATOM 4056 C CA . ASP A 1 531 ? 5.029 -9.563 -27.364 1.00 72.75 531 ASP A CA 1
ATOM 4057 C C . ASP A 1 531 ? 6.560 -9.694 -27.391 1.00 72.75 531 ASP A C 1
ATOM 4059 O O . ASP A 1 531 ? 7.201 -9.162 -28.303 1.00 72.75 531 ASP A O 1
ATOM 4063 N N . ASP A 1 532 ? 7.140 -10.367 -26.391 1.00 62.72 532 ASP A N 1
ATOM 4064 C CA . ASP A 1 532 ? 8.589 -10.395 -26.147 1.00 62.72 532 ASP A CA 1
ATOM 4065 C C . ASP A 1 532 ? 9.428 -10.613 -27.419 1.00 62.72 532 ASP A C 1
ATOM 4067 O O . ASP A 1 532 ? 9.156 -11.479 -28.259 1.00 62.72 532 ASP A O 1
ATOM 4071 N N . VAL A 1 533 ? 10.541 -9.877 -27.508 1.00 53.59 533 VAL A N 1
ATOM 4072 C CA . VAL A 1 533 ? 11.477 -9.861 -28.651 1.00 53.59 533 VAL A CA 1
ATOM 4073 C C . VAL A 1 533 ? 11.995 -11.263 -29.024 1.00 53.59 533 VAL A C 1
ATOM 4075 O O . VAL A 1 533 ? 12.338 -11.510 -30.184 1.00 53.59 533 VAL A O 1
ATOM 4078 N N . LYS A 1 534 ? 11.983 -12.227 -28.090 1.00 46.06 534 LYS A N 1
ATOM 4079 C CA . LYS A 1 534 ? 12.399 -13.622 -28.334 1.00 46.06 534 LYS A CA 1
ATOM 4080 C C . LYS A 1 534 ? 11.562 -14.346 -29.399 1.00 46.06 534 LYS A C 1
ATOM 4082 O O . LYS A 1 534 ? 12.089 -15.254 -30.041 1.00 46.06 534 LYS A O 1
ATOM 4087 N N . ALA A 1 535 ? 10.317 -13.937 -29.657 1.00 35.41 535 ALA A N 1
ATOM 4088 C CA . ALA A 1 535 ? 9.496 -14.550 -30.705 1.00 35.41 535 ALA A CA 1
ATOM 4089 C C . ALA A 1 535 ? 9.946 -14.166 -32.132 1.00 35.41 535 ALA A C 1
ATOM 4091 O O . ALA A 1 535 ? 9.834 -14.975 -33.050 1.00 35.41 535 ALA A O 1
ATOM 4092 N N . LYS A 1 536 ? 10.540 -12.978 -32.326 1.00 33.16 536 LYS A N 1
ATOM 4093 C CA . LYS A 1 536 ? 11.026 -12.525 -33.647 1.00 33.16 536 LYS A CA 1
ATOM 4094 C C . LYS A 1 536 ? 12.364 -13.152 -34.066 1.00 33.16 536 LYS A C 1
ATOM 4096 O O . LYS A 1 536 ? 12.701 -13.106 -35.247 1.00 33.16 536 LYS A O 1
ATOM 4101 N N . GLY A 1 537 ? 13.120 -13.731 -33.128 1.00 33.22 537 GLY A N 1
ATOM 4102 C CA . GLY A 1 537 ? 14.372 -14.439 -33.421 1.00 33.22 537 GLY A CA 1
ATOM 4103 C C . GLY A 1 537 ? 14.145 -15.806 -34.068 1.00 33.22 537 GLY A C 1
ATOM 4104 O O . GLY A 1 537 ? 14.785 -16.123 -35.064 1.00 33.22 537 GLY A O 1
ATOM 4105 N N . ARG A 1 538 ? 13.165 -16.579 -33.575 1.00 32.34 538 ARG A N 1
ATOM 4106 C CA . ARG A 1 538 ? 12.838 -17.895 -34.153 1.00 32.34 538 ARG A CA 1
ATOM 4107 C C . ARG A 1 538 ? 12.249 -17.804 -35.557 1.00 32.34 538 ARG A C 1
ATOM 4109 O O . ARG A 1 538 ? 12.535 -18.677 -36.361 1.00 32.34 538 ARG A O 1
ATOM 4116 N N . ASP A 1 539 ? 11.497 -16.746 -35.858 1.00 31.97 539 ASP A N 1
ATOM 4117 C CA . ASP A 1 539 ? 10.820 -16.593 -37.155 1.00 31.97 539 ASP A CA 1
ATOM 4118 C C . ASP A 1 539 ? 11.740 -16.055 -38.275 1.00 31.97 539 ASP A C 1
ATOM 4120 O O . ASP A 1 539 ? 11.441 -16.163 -39.465 1.00 31.97 539 ASP A O 1
ATOM 4124 N N . LYS A 1 540 ? 12.898 -15.481 -37.911 1.00 34.34 540 LYS A N 1
ATOM 4125 C CA . LYS A 1 540 ? 13.944 -15.084 -38.871 1.00 34.34 540 LYS A CA 1
ATOM 4126 C C . LYS A 1 540 ? 14.915 -16.216 -39.200 1.00 34.34 540 LYS A C 1
ATOM 4128 O O . LYS A 1 540 ? 15.415 -16.239 -40.322 1.00 34.34 540 LYS A O 1
ATOM 4133 N N . ASP A 1 541 ? 15.147 -17.146 -38.276 1.00 35.66 541 ASP A N 1
ATOM 4134 C CA . ASP A 1 541 ? 15.981 -18.323 -38.544 1.00 35.66 541 ASP A CA 1
ATOM 4135 C C . ASP A 1 541 ? 15.235 -19.380 -39.375 1.00 35.66 541 ASP A C 1
ATOM 4137 O O . ASP A 1 541 ? 15.837 -19.987 -40.257 1.00 35.66 541 ASP A O 1
ATOM 4141 N N . SER A 1 542 ? 13.911 -19.516 -39.225 1.00 34.94 542 SER A N 1
ATOM 4142 C CA . SER A 1 542 ? 13.093 -20.363 -40.111 1.00 34.94 542 SER A CA 1
ATOM 4143 C C . SER A 1 542 ? 12.915 -19.784 -41.523 1.00 34.94 542 SER A C 1
ATOM 4145 O O . SER A 1 542 ? 12.798 -20.548 -42.475 1.00 34.94 542 SER A O 1
ATOM 4147 N N . LYS A 1 543 ? 12.981 -18.456 -41.703 1.00 38.34 543 LYS A N 1
ATOM 4148 C CA . LYS A 1 543 ? 12.969 -17.804 -43.034 1.00 38.34 543 LYS A CA 1
ATOM 4149 C C . LYS A 1 543 ? 14.340 -17.693 -43.709 1.00 38.34 543 LYS A C 1
ATOM 4151 O O . LYS A 1 543 ? 14.416 -17.224 -44.839 1.00 38.34 543 LYS A O 1
ATOM 4156 N N . LYS A 1 544 ? 15.422 -18.105 -43.041 1.00 40.22 544 LYS A N 1
ATOM 4157 C CA . LYS A 1 544 ? 16.763 -18.238 -43.642 1.00 40.22 544 LYS A CA 1
ATOM 4158 C C . LYS A 1 544 ? 17.125 -19.680 -44.016 1.00 40.22 544 LYS A C 1
ATOM 4160 O O . LYS A 1 544 ? 18.207 -19.898 -44.552 1.00 40.22 544 LYS A O 1
ATOM 4165 N N . GLN A 1 545 ? 16.239 -20.641 -43.748 1.00 39.28 545 GLN A N 1
ATOM 4166 C CA . GLN A 1 545 ? 16.390 -22.054 -44.118 1.00 39.28 545 GLN A CA 1
ATOM 4167 C C . GLN A 1 545 ? 15.336 -22.541 -45.130 1.00 39.28 545 GLN A C 1
ATOM 4169 O O . GLN A 1 545 ? 15.171 -23.749 -45.294 1.00 39.28 545 GLN A O 1
ATOM 4174 N N . GLN A 1 546 ? 14.656 -21.628 -45.831 1.00 35.25 546 GLN A N 1
ATOM 4175 C CA . GLN A 1 546 ? 13.798 -21.950 -46.975 1.00 35.25 546 GLN A CA 1
ATOM 4176 C C . GLN A 1 546 ? 14.283 -21.266 -48.244 1.00 35.25 546 GLN A C 1
ATOM 4178 O O . GLN A 1 546 ? 14.630 -20.065 -48.156 1.00 35.25 546 GLN A O 1
#

Solvent-accessible surface area (backbone atoms only — not comparable to full-atom values): 30368 Å² total; per-residue (Å²): 127,78,88,76,63,53,74,66,56,54,50,53,53,49,56,53,48,55,70,43,27,80,87,68,81,64,48,35,39,56,66,36,51,49,50,50,43,44,75,72,74,44,83,80,51,74,66,58,41,47,51,61,42,62,76,52,31,82,86,68,80,75,37,39,38,61,74,42,48,50,52,52,51,57,53,53,48,71,76,57,68,44,75,62,55,56,51,53,57,48,53,71,42,24,81,84,70,78,63,43,36,41,63,70,35,52,49,52,51,41,47,75,72,72,44,85,76,50,72,70,56,49,52,48,56,44,62,76,38,26,83,90,67,82,73,40,34,39,68,78,38,44,63,56,38,51,58,80,39,33,74,60,43,53,66,58,66,41,88,64,88,67,92,75,84,92,70,97,68,95,77,67,71,60,69,72,56,40,68,62,61,69,62,55,96,44,65,52,61,46,52,40,54,45,57,54,50,58,70,62,48,80,79,53,98,57,71,66,64,62,56,51,49,55,48,55,52,50,54,53,50,43,51,54,50,54,53,53,51,41,51,49,53,12,51,44,47,48,54,34,63,60,78,69,95,46,102,82,59,77,78,71,56,72,43,54,56,53,40,49,52,51,32,53,49,20,54,50,45,29,53,49,31,50,52,49,37,58,37,66,84,73,45,55,71,68,59,50,51,50,52,54,49,53,51,51,50,50,52,50,56,53,54,70,68,56,58,69,78,78,61,68,62,83,78,72,67,84,82,72,46,71,70,54,55,52,49,51,48,52,61,54,53,66,35,65,67,51,38,38,30,52,53,51,55,25,47,52,41,32,58,22,35,43,50,62,69,60,51,49,48,42,40,43,70,73,66,58,48,56,68,57,51,57,26,51,4,46,26,50,10,23,52,49,44,28,50,49,35,54,46,33,74,75,58,49,74,78,50,47,50,40,59,52,47,50,52,49,41,54,51,51,24,52,44,32,49,48,50,24,39,49,74,72,39,54,45,51,76,73,69,44,58,68,69,59,48,42,37,60,49,52,18,42,50,60,35,51,64,56,56,48,48,54,58,48,54,35,50,51,56,70,72,45,62,91,94,46,36,30,63,48,45,32,51,51,52,51,45,42,45,52,13,50,40,47,5,40,55,42,11,54,54,43,39,55,72,44,58,43,52,99,89,38,61,85,25,44,42,58,44,30,49,52,27,23,52,39,36,50,57,49,60,83,57,47,77,40,37,64,69,49,74,72,63,62,56,61,61,51,56,60,62,70,74,110

Sequence (546 aa):
MADQLTDDQISEFKEAFSLFDKDGDGCITTKELGTVMRSLGQNPTEAELQDMINEVDADGNGTIDFPEFLNLMARKMKDTDSEEELKEAFRVFDKDQNGFISAAELRHVMTNLGEKLTEEEVDEMIREADVDGDGQINYDESSRVHLVFSPLLLLLVQPRRSPRLPTLRAGGGAVNGLGLLLLPTSNCDAFVGSIILAQIVDYGDGSRLELTRFWLCMDSHNLGASIAEVANDAIVAEAGKQPTSSKNSRASSSGELQAFVWVASSAGGILGNLLGGIGIDRFSPQEMFLFFGLLLLLQFLLTIIVRERSLNLPQSSTSAGIKKQLSQLFVVLKRPEIVYSITWFAASYSIIPALTGTMFFYQTEHLKIESSVLGISKVIGQAALLLWGVIYNRHLKSIPSRKLISSIQVLMAVFMISDMLFVKGVYREMGVPDFVYVVLFSGLSEVLLFFKILPFSVLIAQLCPPGCEGSLMAFVMSAIALAFIVSGCLGVALASYVGVTANEFSGLPNGLIIQAVCTVLPLSCSWCIPDDVKAKGRDKDSKKQQ

pLDDT: mean 71.99, std 19.03, range [21.75, 95.94]

Mean predicted aligned error: 18.31 Å

Radius of gyration: 31.25 Å; Cα contacts (8 Å, |Δi|>4): 510; chains: 1; bounding box: 66×60×103 Å

InterPro domains:
  IPR002048 EF-hand domain [PF13499] (12-73)
  IPR002048 EF-hand domain [PF13499] (83-141)
  IPR002048 EF-hand domain [PS50222] (8-43)
  IPR002048 EF-hand domain [PS50222] (44-79)
  IPR002048 EF-hand domain [PS50222] (81-116)
  IPR002048 EF-hand domain [PS50222] (117-152)
  IPR002048 EF-hand domain [SM00054] (12-40)
  IPR002048 EF-hand domain [SM00054] (48-76)
  IPR002048 EF-hand domain [SM00054] (85-113)
  IPR002048 EF-hand domain [SM00054] (121-149)
  IPR002048 EF-hand domain [cd00051] (12-74)
  IPR002048 EF-hand domain [cd00051] (85-141)
  IPR018247 EF-Hand 1, calcium-binding site [PS00018] (21-33)
  IPR018247 EF-Hand 1, calcium-binding site [PS00018] (57-69)
  IPR018247 EF-Hand 1, calcium-binding site [PS00018] (94-106)
  IPR039309 Biopterin transporter family [PF03092] (209-544)
  IPR039309 Biopterin transporter family [PTHR31585] (207-543)